Protein AF-0000000066242714 (afdb_homodimer)

pLDDT: mean 79.01, std 22.02, range [26.19, 98.19]

InterPro domains:
  IPR000792 Transcription regulator LuxR, C-terminal [PF00196] (180-230)
  IPR000792 Transcription regulator LuxR, C-terminal [PR00038] (176-190)
  IPR000792 Transcription regulator LuxR, C-terminal [PR00038] (190-206)
  IPR000792 Transcription regulator LuxR, C-terminal [PR00038] (206-218)
  IPR000792 Transcription regulator LuxR, C-terminal [PS00622] (190-217)
  IPR000792 Transcription regulator LuxR, C-terminal [PS50043] (169-234)
  IPR000792 Transcription regulator LuxR, C-terminal [SM00421] (173-230)
  IPR000792 Transcription regulator LuxR, C-terminal [cd06170] (180-230)
  IPR005143 Transcription factor LuxR-like, autoinducer-binding domain [PF03472] (95-159)
  IPR016032 Signal transduction response regulator, C-terminal effector [SSF46894] (161-236)
  IPR036388 Winged helix-like DNA-binding domain superfamily [G3DSA:1.10.10.10] (177-236)
  IPR036693 Transcription factor LuxR-like, autoinducer-binding domain superfamily [G3DSA:3.30.450.80] (4-65)
  IPR036693 Transcription factor LuxR-like, autoinducer-binding domain superfamily [G3DSA:3.30.450.80] (68-167)
  IPR036693 Transcription factor LuxR-like, autoinducer-binding domain superfamily [SSF75516] (99-164)

Secondary structure (DSSP, 8-state):
--HHHHHHHHHHHH--SHHHHHHHHHHHHHHTT-SEEEEEEE-S-SSSS--EEEEE-S-HHHHT--S--------------------S-S-EEEE---STTSHHHHTTT--EEEEEEEE-TT--EEEEEEEESSS---HHHHHHHHHHHHHHHHHHHHHHHHHTHHHHS-GGGGG--HHHHHHHHHHHTT--HHHHHHHHT--HHHHHHHHHHHHHHTT-SSHHHHHHHHHHTTSS--/--HHHHHHHHHHHH--SHHHHHHHHHHHHHHTT-SEEEEEEE-S-SSSS--EEEEE-S-HHHHT--S--------------------S-S-EEEE---STTSHHHHTTT--EEEEEEEE-TT--EEEEEEEESSS---HHHHHHHHHHHHHHHHHHHHHHHHHTHHHHS-GGGGG--HHHHHHHHHHHTT--HHHHHHHHT--HHHHHHHHHHHHHHTT-SSHHHHHHHHHHTTSS--

Structure (mmCIF, N/CA/C/O backbone):
data_AF-0000000066242714-model_v1
#
loop_
_entity.id
_entity.type
_entity.pdbx_description
1 polymer 'Transcriptional repressor ThaA'
#
loop_
_atom_site.group_PDB
_atom_site.id
_atom_site.type_symbol
_atom_site.label_atom_id
_atom_site.label_alt_id
_atom_site.label_comp_id
_atom_site.label_asym_id
_atom_site.label_entity_id
_atom_site.label_seq_id
_atom_site.pdbx_PDB_ins_code
_atom_site.Cartn_x
_atom_site.Cartn_y
_atom_site.Cartn_z
_atom_site.occupancy
_atom_site.B_iso_or_equiv
_atom_site.auth_seq_id
_atom_site.auth_comp_id
_atom_site.auth_asym_id
_atom_site.auth_atom_id
_atom_site.pdbx_PDB_model_num
ATOM 1 N N . MET A 1 1 ? -0.282 28.609 4.375 1 54.25 1 MET A N 1
ATOM 2 C CA . MET A 1 1 ? 0.886 27.844 4.793 1 54.25 1 MET A CA 1
ATOM 3 C C . MET A 1 1 ? 1.859 28.719 5.578 1 54.25 1 MET A C 1
ATOM 5 O O . MET A 1 1 ? 1.997 29.906 5.301 1 54.25 1 MET A O 1
ATOM 9 N N . SER A 1 2 ? 2.199 28.109 6.73 1 66.12 2 SER A N 1
ATOM 10 C CA . SER A 1 2 ? 3.258 28.828 7.43 1 66.12 2 SER A CA 1
ATOM 11 C C . SER A 1 2 ? 4.492 29 6.547 1 66.12 2 SER A C 1
ATOM 13 O O . SER A 1 2 ? 4.719 28.188 5.637 1 66.12 2 SER A O 1
ATOM 15 N N . ALA A 1 3 ? 5.078 30.109 6.582 1 66.19 3 ALA A N 1
ATOM 16 C CA . ALA A 1 3 ? 6.312 30.406 5.863 1 66.19 3 ALA A CA 1
ATOM 17 C C . ALA A 1 3 ? 7.297 29.234 5.949 1 66.19 3 ALA A C 1
ATOM 19 O O . ALA A 1 3 ? 7.984 28.938 4.977 1 66.19 3 ALA A O 1
ATOM 20 N N . GLY A 1 4 ? 7.297 28.547 6.973 1 72.5 4 GLY A N 1
ATOM 21 C CA . GLY A 1 4 ? 8.195 27.422 7.195 1 72.5 4 GLY A CA 1
ATOM 22 C C . GLY A 1 4 ? 7.863 26.219 6.336 1 72.5 4 GLY A C 1
ATOM 23 O O . GLY A 1 4 ? 8.75 25.609 5.738 1 72.5 4 GLY A O 1
ATOM 24 N N . ARG A 1 5 ? 6.625 26 6.098 1 77.06 5 ARG A N 1
ATOM 25 C CA . ARG A 1 5 ? 6.211 24.859 5.293 1 77.06 5 ARG A CA 1
ATOM 26 C C . ARG A 1 5 ? 6.508 25.094 3.816 1 77.06 5 ARG A C 1
ATOM 28 O O . ARG A 1 5 ? 6.918 24.172 3.105 1 77.06 5 ARG A O 1
ATOM 35 N N . GLU A 1 6 ? 6.32 26.281 3.43 1 78.69 6 GLU A N 1
ATOM 36 C CA . GLU A 1 6 ? 6.594 26.625 2.035 1 78.69 6 GLU A CA 1
ATOM 37 C C . GLU A 1 6 ? 8.07 26.422 1.7 1 78.69 6 GLU A C 1
ATOM 39 O O . GLU A 1 6 ? 8.406 25.922 0.625 1 78.69 6 GLU A O 1
ATOM 44 N N . GLN A 1 7 ? 8.82 26.891 2.58 1 83.31 7 GLN A N 1
ATOM 45 C CA . GLN A 1 7 ? 10.258 26.734 2.369 1 83.31 7 GLN A CA 1
ATOM 46 C C . GLN A 1 7 ? 10.648 25.266 2.311 1 83.31 7 GLN A C 1
ATOM 48 O O . GLN A 1 7 ? 11.484 24.875 1.49 1 83.31 7 GLN A O 1
ATOM 53 N N . PHE A 1 8 ? 10.039 24.469 3.113 1 84.31 8 PHE A N 1
ATOM 54 C CA . PHE A 1 8 ? 10.328 23.047 3.16 1 84.31 8 PHE A CA 1
ATOM 55 C C . PHE A 1 8 ? 9.922 22.375 1.854 1 84.31 8 PHE A C 1
ATOM 57 O O . PHE A 1 8 ? 10.695 21.578 1.295 1 84.31 8 PHE A O 1
ATOM 64 N N . VAL A 1 9 ? 8.797 22.734 1.361 1 84.94 9 VAL A N 1
ATOM 65 C CA . VAL A 1 9 ? 8.297 22.125 0.127 1 84.94 9 VAL A CA 1
ATOM 66 C C . VAL A 1 9 ? 9.203 22.516 -1.038 1 84.94 9 VAL A C 1
ATOM 68 O O . VAL A 1 9 ? 9.547 21.688 -1.873 1 84.94 9 VAL A O 1
ATOM 71 N N . ARG A 1 10 ? 9.578 23.719 -1.045 1 86.69 10 ARG A N 1
ATOM 72 C CA . ARG A 1 10 ? 10.461 24.188 -2.104 1 86.69 10 ARG A CA 1
ATOM 73 C C . ARG A 1 10 ? 11.797 23.469 -2.068 1 86.69 10 ARG A C 1
ATOM 75 O O . ARG A 1 10 ? 12.32 23.062 -3.113 1 86.69 10 ARG A O 1
ATOM 82 N N . ARG A 1 11 ? 12.32 23.297 -0.957 1 91.62 11 ARG A N 1
ATOM 83 C CA . ARG A 1 11 ? 13.602 22.609 -0.803 1 91.62 11 ARG A CA 1
ATOM 84 C C . ARG A 1 11 ? 13.477 21.141 -1.204 1 91.62 11 ARG A C 1
ATOM 86 O O . ARG A 1 11 ? 14.383 20.578 -1.833 1 91.62 11 ARG A O 1
ATOM 93 N N . MET A 1 12 ? 12.391 20.562 -0.823 1 90.81 12 MET A N 1
ATOM 94 C CA . MET A 1 12 ? 12.164 19.172 -1.197 1 90.81 12 MET A CA 1
ATOM 95 C C . MET A 1 12 ? 12.094 19.016 -2.713 1 90.81 12 MET A C 1
ATOM 97 O O . MET A 1 12 ? 12.727 18.125 -3.279 1 90.81 12 MET A O 1
ATOM 101 N N . ARG A 1 13 ? 11.383 19.891 -3.293 1 86.19 13 ARG A N 1
ATOM 102 C CA . ARG A 1 13 ? 11.211 19.828 -4.742 1 86.19 13 ARG A CA 1
ATOM 103 C C . ARG A 1 13 ? 12.523 20.125 -5.461 1 86.19 13 ARG A C 1
ATOM 105 O O . ARG A 1 13 ? 12.734 19.656 -6.582 1 86.19 13 ARG A O 1
ATOM 112 N N . ALA A 1 14 ? 13.383 20.875 -4.836 1 92.75 14 ALA A N 1
ATOM 113 C CA . ALA A 1 14 ? 14.664 21.25 -5.426 1 92.75 14 ALA A CA 1
ATOM 114 C C . ALA A 1 14 ? 15.719 20.172 -5.211 1 92.75 14 ALA A C 1
ATOM 116 O O . ALA A 1 14 ? 16.828 20.25 -5.75 1 92.75 14 ALA A O 1
ATOM 117 N N . SER A 1 15 ? 15.383 19.141 -4.457 1 94.69 15 SER A N 1
ATOM 118 C CA . SER A 1 15 ? 16.359 18.094 -4.164 1 94.69 15 SER A CA 1
ATOM 119 C C . SER A 1 15 ? 16.781 17.359 -5.434 1 94.69 15 SER A C 1
ATOM 121 O O . SER A 1 15 ? 15.945 17.062 -6.297 1 94.69 15 SER A O 1
ATOM 123 N N . ARG A 1 16 ? 18.125 17.062 -5.547 1 94.31 16 ARG A N 1
ATOM 124 C CA . ARG A 1 16 ? 18.656 16.406 -6.734 1 94.31 16 ARG A CA 1
ATOM 125 C C . ARG A 1 16 ? 19.094 14.977 -6.422 1 94.31 16 ARG A C 1
ATOM 127 O O . ARG A 1 16 ? 19.516 14.242 -7.316 1 94.31 16 ARG A O 1
ATOM 134 N N . SER A 1 17 ? 19.156 14.625 -5.223 1 96.25 17 SER A N 1
ATOM 135 C CA . SER A 1 17 ? 19.469 13.273 -4.797 1 96.25 17 SER A CA 1
ATOM 136 C C . SER A 1 17 ? 18.609 12.844 -3.615 1 96.25 17 SER A C 1
ATOM 138 O O . SER A 1 17 ? 18.016 13.68 -2.941 1 96.25 17 SER A O 1
ATOM 140 N N . ALA A 1 18 ? 18.547 11.531 -3.441 1 96.75 18 ALA A N 1
ATOM 141 C CA . ALA A 1 18 ? 17.828 11 -2.291 1 96.75 18 ALA A CA 1
ATOM 142 C C . ALA A 1 18 ? 18.422 11.508 -0.982 1 96.75 18 ALA A C 1
ATOM 144 O O . ALA A 1 18 ? 17.688 11.789 -0.029 1 96.75 18 ALA A O 1
ATOM 145 N N . GLY A 1 19 ? 19.703 11.633 -0.981 1 96.38 19 GLY A N 1
ATOM 146 C CA . GLY A 1 19 ? 20.359 12.172 0.193 1 96.38 19 GLY A CA 1
ATOM 147 C C . GLY A 1 19 ? 19.953 13.602 0.504 1 96.38 19 GLY A C 1
ATOM 148 O O . GLY A 1 19 ? 19.719 13.938 1.662 1 96.38 19 GLY A O 1
ATOM 149 N N . ASP A 1 20 ? 19.891 14.406 -0.53 1 96.88 20 ASP A N 1
ATOM 150 C CA . ASP A 1 20 ? 19.438 15.781 -0.372 1 96.88 20 ASP A CA 1
ATOM 151 C C . ASP A 1 20 ? 18.016 15.844 0.196 1 96.88 20 ASP A C 1
ATOM 153 O O . ASP A 1 20 ? 17.75 16.625 1.107 1 96.88 20 ASP A O 1
ATOM 157 N N . ALA A 1 21 ? 17.203 15.062 -0.375 1 97.12 21 ALA A N 1
ATOM 158 C CA . ALA A 1 21 ? 15.82 15.023 0.071 1 97.12 21 ALA A CA 1
ATOM 159 C C . ALA A 1 21 ? 15.719 14.57 1.524 1 97.12 21 ALA A C 1
ATOM 161 O O . ALA A 1 21 ? 14.961 15.148 2.311 1 97.12 21 ALA A O 1
ATOM 162 N N . PHE A 1 22 ? 16.547 13.586 1.873 1 97.06 22 PHE A N 1
ATOM 163 C CA . PHE A 1 22 ? 16.531 13.086 3.242 1 97.06 22 PHE A CA 1
ATOM 164 C C . PHE A 1 22 ? 16.984 14.164 4.219 1 97.06 22 PHE A C 1
ATOM 166 O O . PHE A 1 22 ? 16.422 14.289 5.312 1 97.06 22 PHE A O 1
ATOM 173 N N . ASP A 1 23 ? 17.859 14.898 3.822 1 96.94 23 ASP A N 1
ATOM 174 C CA . ASP A 1 23 ? 18.344 15.961 4.688 1 96.94 23 ASP A CA 1
ATOM 175 C C . ASP A 1 23 ? 17.234 16.969 5.012 1 96.94 23 ASP A C 1
ATOM 177 O O . ASP A 1 23 ? 17.172 17.484 6.125 1 96.94 23 ASP A O 1
ATOM 181 N N . VAL A 1 24 ? 16.453 17.219 4.059 1 96.12 24 VAL A N 1
ATOM 182 C CA . VAL A 1 24 ? 15.336 18.125 4.27 1 96.12 24 VAL A CA 1
ATOM 183 C C . VAL A 1 24 ? 14.367 17.531 5.281 1 96.12 24 VAL A C 1
ATOM 185 O O . VAL A 1 24 ? 13.914 18.219 6.199 1 96.12 24 VAL A O 1
ATOM 188 N N . VAL A 1 25 ? 14.055 16.25 5.199 1 96.38 25 VAL A N 1
ATOM 189 C CA . VAL A 1 25 ? 13.141 15.555 6.098 1 96.38 25 VAL A CA 1
ATOM 190 C C . VAL A 1 25 ? 13.734 15.508 7.504 1 96.38 25 VAL A C 1
ATOM 192 O O . VAL A 1 25 ? 13.031 15.758 8.492 1 96.38 25 VAL A O 1
ATOM 195 N N . LEU A 1 26 ? 14.984 15.203 7.527 1 96.31 26 LEU A N 1
ATOM 196 C CA . LEU A 1 26 ? 15.688 15.156 8.805 1 96.31 26 LEU A CA 1
ATOM 197 C C . LEU A 1 26 ? 15.602 16.5 9.516 1 96.31 26 LEU A C 1
ATOM 199 O O . LEU A 1 26 ? 15.336 16.547 10.719 1 96.31 26 LEU A O 1
ATOM 203 N N . GLN A 1 27 ? 15.844 17.531 8.797 1 95.94 27 GLN A N 1
ATOM 204 C CA . GLN A 1 27 ? 15.773 18.859 9.383 1 95.94 27 GLN A CA 1
ATOM 205 C C . GLN A 1 27 ? 14.391 19.141 9.953 1 95.94 27 GLN A C 1
ATOM 207 O O . GLN A 1 27 ? 14.258 19.656 11.07 1 95.94 27 GLN A O 1
ATOM 212 N N . ARG A 1 28 ? 13.359 18.812 9.227 1 94.12 28 ARG A N 1
ATOM 213 C CA . ARG A 1 28 ? 12 19.047 9.703 1 94.12 28 ARG A CA 1
ATOM 214 C C . ARG A 1 28 ? 11.703 18.172 10.922 1 94.12 28 ARG A C 1
ATOM 216 O O . ARG A 1 28 ? 11.047 18.625 11.867 1 94.12 28 ARG A O 1
ATOM 223 N N . GLY A 1 29 ? 12.125 16.938 10.875 1 94.44 29 GLY A N 1
ATOM 224 C CA . GLY A 1 29 ? 11.969 16.062 12.031 1 94.44 29 GLY A CA 1
ATOM 225 C C . GLY A 1 29 ? 12.578 16.641 13.297 1 94.44 29 GLY A C 1
ATOM 226 O O . GLY A 1 29 ? 11.984 16.562 14.375 1 94.44 29 GLY A O 1
ATOM 227 N N . THR A 1 30 ? 13.734 17.203 13.125 1 94.81 30 THR A N 1
ATOM 228 C CA . THR A 1 30 ? 14.406 17.844 14.258 1 94.81 30 THR A CA 1
ATOM 229 C C . THR A 1 30 ? 13.57 19 14.797 1 94.81 30 THR A C 1
ATOM 231 O O . THR A 1 30 ? 13.453 19.172 16.016 1 94.81 30 THR A O 1
ATOM 234 N N . GLU A 1 31 ? 12.969 19.766 13.938 1 93.56 31 GLU A N 1
ATOM 235 C CA . GLU A 1 31 ? 12.125 20.891 14.336 1 93.56 31 GLU A CA 1
ATOM 236 C C . GLU A 1 31 ? 10.883 20.406 15.078 1 93.56 31 GLU A C 1
ATOM 238 O O . GLU A 1 31 ? 10.32 21.141 15.891 1 93.56 31 GLU A O 1
ATOM 243 N N . LEU A 1 32 ? 10.492 19.188 14.805 1 92.25 32 LEU A N 1
ATOM 244 C CA . LEU A 1 32 ? 9.305 18.641 15.438 1 92.25 32 LEU A CA 1
ATOM 245 C C . LEU A 1 32 ? 9.656 17.984 16.766 1 92.25 32 LEU A C 1
ATOM 247 O O . LEU A 1 32 ? 8.781 17.484 17.484 1 92.25 32 LEU A O 1
ATOM 251 N N . GLY A 1 33 ? 10.961 17.906 17.109 1 92.75 33 GLY A N 1
ATOM 252 C CA . GLY A 1 33 ? 11.383 17.438 18.438 1 92.75 33 GLY A CA 1
ATOM 253 C C . GLY A 1 33 ? 11.984 16.047 18.422 1 92.75 33 GLY A C 1
ATOM 254 O O . GLY A 1 33 ? 12.188 15.445 19.469 1 92.75 33 GLY A O 1
ATOM 255 N N . PHE A 1 34 ? 12.273 15.57 17.25 1 93 34 PHE A N 1
ATOM 256 C CA . PHE A 1 34 ? 12.859 14.234 17.172 1 93 34 PHE A CA 1
ATOM 257 C C . PHE A 1 34 ? 14.367 14.312 16.969 1 93 34 PHE A C 1
ATOM 259 O O . PHE A 1 34 ? 14.859 15.211 16.281 1 93 34 PHE A O 1
ATOM 266 N N . GLN A 1 35 ? 15.078 13.367 17.547 1 92.25 35 GLN A N 1
ATOM 267 C CA . GLN A 1 35 ? 16.531 13.305 17.484 1 92.25 35 GLN A CA 1
ATOM 268 C C . GLN A 1 35 ? 16.984 12.414 16.328 1 92.25 35 GLN A C 1
ATOM 270 O O . GLN A 1 35 ? 18.062 12.633 15.75 1 92.25 35 GLN A O 1
ATOM 275 N N . PHE A 1 36 ? 16.203 11.445 16.031 1 91.12 36 PHE A N 1
ATOM 276 C CA . PHE A 1 36 ? 16.594 10.445 15.047 1 91.12 36 PHE A CA 1
ATOM 277 C C . PHE A 1 36 ? 15.555 10.344 13.938 1 91.12 36 PHE A C 1
ATOM 279 O O . PHE A 1 36 ? 14.352 10.477 14.188 1 91.12 36 PHE A O 1
ATOM 286 N N . CYS A 1 37 ? 16.094 10.125 12.758 1 93.06 37 CYS A N 1
ATOM 287 C CA . CYS A 1 37 ? 15.266 9.969 11.57 1 93.06 37 CYS A CA 1
ATOM 288 C C . CYS A 1 37 ? 15.852 8.906 10.641 1 93.06 37 CYS A C 1
ATOM 290 O O . CYS A 1 37 ? 17.062 8.82 10.477 1 93.06 37 CYS A O 1
ATOM 292 N N . ALA A 1 38 ? 14.945 8.062 10.109 1 91.94 38 ALA A N 1
ATOM 293 C CA . ALA A 1 38 ? 15.352 7.102 9.094 1 91.94 38 ALA A CA 1
ATOM 294 C C . ALA A 1 38 ? 14.297 6.992 7.988 1 91.94 38 ALA A C 1
ATOM 296 O O . ALA A 1 38 ? 13.102 7.121 8.25 1 91.94 38 ALA A O 1
ATOM 297 N N . TYR A 1 39 ? 14.789 6.879 6.805 1 92.81 39 TYR A N 1
ATOM 298 C CA . TYR A 1 39 ? 13.945 6.551 5.664 1 92.81 39 TYR A CA 1
ATOM 299 C C . TYR A 1 39 ? 14.453 5.305 4.945 1 92.81 39 TYR A C 1
ATOM 301 O O . TYR A 1 39 ? 15.602 5.266 4.5 1 92.81 39 TYR A O 1
ATOM 309 N N . ARG A 1 40 ? 13.547 4.328 4.828 1 91.94 40 ARG A N 1
ATOM 310 C CA . ARG A 1 40 ? 13.852 3.074 4.145 1 91.94 40 ARG A CA 1
ATOM 311 C C . ARG A 1 40 ? 12.992 2.902 2.898 1 91.94 40 ARG A C 1
ATOM 313 O O . ARG A 1 40 ? 11.766 2.984 2.969 1 91.94 40 ARG A O 1
ATOM 320 N N . LEU A 1 41 ? 13.641 2.746 1.794 1 92.19 41 LEU A N 1
ATOM 321 C CA . LEU A 1 41 ? 12.953 2.494 0.531 1 92.19 41 LEU A CA 1
ATOM 322 C C . LEU A 1 41 ? 13.18 1.061 0.065 1 92.19 41 LEU A C 1
ATOM 324 O O . LEU A 1 41 ? 14.328 0.625 -0.079 1 92.19 41 LEU A O 1
ATOM 328 N N . THR A 1 42 ? 12.094 0.318 -0.155 1 89.81 42 THR A N 1
ATOM 329 C CA . THR A 1 42 ? 12.172 -1.09 -0.526 1 89.81 42 THR A CA 1
ATOM 330 C C . THR A 1 42 ? 11.523 -1.328 -1.887 1 89.81 42 THR A C 1
ATOM 332 O O . THR A 1 42 ? 10.398 -0.888 -2.129 1 89.81 42 THR A O 1
ATOM 335 N N . ALA A 1 43 ? 12.305 -2.01 -2.758 1 89.69 43 ALA A N 1
ATOM 336 C CA . ALA A 1 43 ? 11.758 -2.418 -4.047 1 89.69 43 ALA A CA 1
ATOM 337 C C . ALA A 1 43 ? 10.711 -3.516 -3.877 1 89.69 43 ALA A C 1
ATOM 339 O O . ALA A 1 43 ? 10.773 -4.297 -2.924 1 89.69 43 ALA A O 1
ATOM 340 N N . PRO A 1 44 ? 9.742 -3.547 -4.781 1 85.25 44 PRO A N 1
ATOM 341 C CA . PRO A 1 44 ? 8.656 -4.512 -4.621 1 85.25 44 PRO A CA 1
ATOM 342 C C . PRO A 1 44 ? 9.086 -5.949 -4.914 1 85.25 44 PRO A C 1
ATOM 344 O O . PRO A 1 44 ? 8.484 -6.895 -4.402 1 85.25 44 PRO A O 1
ATOM 347 N N . ILE A 1 45 ? 10.047 -6.156 -5.758 1 83.62 45 ILE A N 1
ATOM 348 C CA . ILE A 1 45 ? 10.531 -7.48 -6.141 1 83.62 45 ILE A CA 1
ATOM 349 C C . ILE A 1 45 ? 12.062 -7.484 -6.148 1 83.62 45 ILE A C 1
ATOM 351 O O . ILE A 1 45 ? 12.688 -6.438 -6.32 1 83.62 45 ILE A O 1
ATOM 355 N N . PRO A 1 46 ? 12.641 -8.664 -5.91 1 79.75 46 PRO A N 1
ATOM 356 C CA . PRO A 1 46 ? 12.078 -9.992 -5.652 1 79.75 46 PRO A CA 1
ATOM 357 C C . PRO A 1 46 ? 11.336 -10.062 -4.316 1 79.75 46 PRO A C 1
ATOM 359 O O . PRO A 1 46 ? 11.453 -9.156 -3.49 1 79.75 46 PRO A O 1
ATOM 362 N N . ILE A 1 47 ? 10.5 -11.117 -4.156 1 78.56 47 ILE A N 1
ATOM 363 C CA . ILE A 1 47 ? 9.617 -11.281 -3.002 1 78.56 47 ILE A CA 1
ATOM 364 C C . ILE A 1 47 ? 10.461 -11.523 -1.749 1 78.56 47 ILE A C 1
ATOM 366 O O . ILE A 1 47 ? 10.195 -10.945 -0.694 1 78.56 47 ILE A O 1
ATOM 370 N N . THR A 1 48 ? 11.414 -12.461 -2.059 1 76.31 48 THR A N 1
ATOM 371 C CA . THR A 1 48 ? 12.359 -12.711 -0.975 1 76.31 48 THR A CA 1
ATOM 372 C C . THR A 1 48 ? 13.617 -11.859 -1.15 1 76.31 48 THR A C 1
ATOM 374 O O . THR A 1 48 ? 14 -11.539 -2.275 1 76.31 48 THR A O 1
ATOM 377 N N . ARG A 1 49 ? 14.195 -11.172 -0.155 1 77.94 49 ARG A N 1
ATOM 378 C CA . ARG A 1 49 ? 15.422 -10.391 -0.153 1 77.94 49 ARG A CA 1
ATOM 379 C C . ARG A 1 49 ? 15.266 -9.117 -0.987 1 77.94 49 ARG A C 1
ATOM 381 O O . ARG A 1 49 ? 16.094 -8.836 -1.859 1 77.94 49 ARG A O 1
ATOM 388 N N . ARG A 1 50 ? 14.312 -8.422 -0.845 1 81.69 50 ARG A N 1
ATOM 389 C CA . ARG A 1 50 ? 14.047 -7.176 -1.551 1 81.69 50 ARG A CA 1
ATOM 390 C C . ARG A 1 50 ? 15.203 -6.199 -1.396 1 81.69 50 ARG A C 1
ATOM 392 O O . ARG A 1 50 ? 15.805 -6.105 -0.323 1 81.69 50 ARG A O 1
ATOM 399 N N . ARG A 1 51 ? 15.531 -5.586 -2.494 1 87 51 ARG A N 1
ATOM 400 C CA . ARG A 1 51 ? 16.531 -4.52 -2.42 1 87 51 ARG A CA 1
ATOM 401 C C . ARG A 1 51 ? 16.016 -3.357 -1.573 1 87 51 ARG A C 1
ATOM 403 O O . ARG A 1 51 ? 14.898 -2.885 -1.765 1 87 51 ARG A O 1
ATOM 410 N N . THR A 1 52 ? 16.875 -2.969 -0.646 1 89.81 52 THR A N 1
ATOM 411 C CA . THR A 1 52 ? 16.5 -1.89 0.26 1 89.81 52 THR A CA 1
ATOM 412 C C . THR A 1 52 ? 17.578 -0.81 0.297 1 89.81 52 THR A C 1
ATOM 414 O O . THR A 1 52 ? 18.766 -1.115 0.24 1 89.81 52 THR A O 1
ATOM 417 N N . PHE A 1 53 ? 17.141 0.417 0.296 1 91.62 53 PHE A N 1
ATOM 418 C CA . PHE A 1 53 ? 17.969 1.597 0.484 1 91.62 53 PHE A CA 1
ATOM 419 C C . PHE A 1 53 ? 17.609 2.318 1.776 1 91.62 53 PHE A C 1
ATOM 421 O O . PHE A 1 53 ? 16.422 2.475 2.094 1 91.62 53 PHE A O 1
ATOM 428 N N . VAL A 1 54 ? 18.688 2.742 2.482 1 92 54 VAL A N 1
ATOM 429 C CA . VAL A 1 54 ? 18.406 3.348 3.781 1 92 54 VAL A CA 1
ATOM 430 C C . VAL A 1 54 ? 19.203 4.645 3.93 1 92 54 VAL A C 1
ATOM 432 O O . VAL A 1 54 ? 20.391 4.688 3.615 1 92 54 VAL A O 1
ATOM 435 N N . TRP A 1 55 ? 18.547 5.688 4.293 1 93.56 55 TRP A N 1
ATOM 436 C CA . TRP A 1 55 ? 19.141 6.941 4.762 1 93.56 55 TRP A CA 1
ATOM 437 C C . TRP A 1 55 ? 18.766 7.199 6.223 1 93.56 55 TRP A C 1
ATOM 439 O O . TRP A 1 55 ? 17.594 7.109 6.602 1 93.56 55 TRP A O 1
ATOM 449 N N . SER A 1 56 ? 19.781 7.465 7.09 1 91.56 56 SER A N 1
ATOM 450 C CA . SER A 1 56 ? 19.5 7.566 8.516 1 91.56 56 SER A CA 1
ATOM 451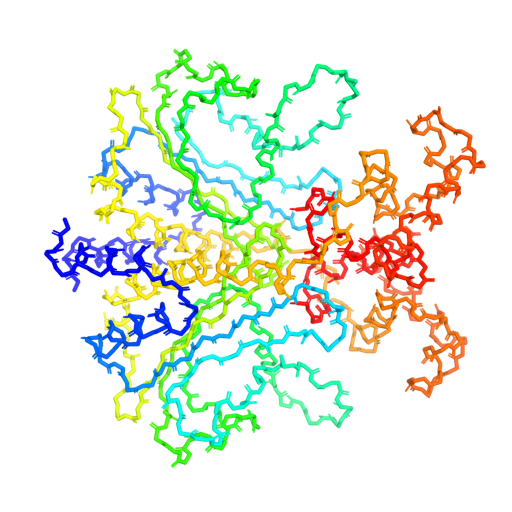 C C . SER A 1 56 ? 20.578 8.344 9.242 1 91.56 56 SER A C 1
ATOM 453 O O . SER A 1 56 ? 21.734 8.391 8.789 1 91.56 56 SER A O 1
ATOM 455 N N . ASN A 1 57 ? 20.172 9.055 10.312 1 90.25 57 ASN A N 1
ATOM 456 C CA . ASN A 1 57 ? 21.156 9.633 11.219 1 90.25 57 ASN A CA 1
ATOM 457 C C . ASN A 1 57 ? 21.25 8.844 12.523 1 90.25 57 ASN A C 1
ATOM 459 O O . ASN A 1 57 ? 21.797 9.336 13.516 1 90.25 57 ASN A O 1
ATOM 463 N N . TYR A 1 58 ? 20.594 7.625 12.461 1 82.81 58 TYR A N 1
ATOM 464 C CA . TYR A 1 58 ? 20.734 6.758 13.625 1 82.81 58 TYR A CA 1
ATOM 465 C C . TYR A 1 58 ? 22.188 6.375 13.844 1 82.81 58 TYR A C 1
ATOM 467 O O . TYR A 1 58 ? 22.938 6.207 12.883 1 82.81 58 TYR A O 1
ATOM 475 N N . PRO A 1 59 ? 22.562 6.375 15.086 1 72.31 59 PRO A N 1
ATOM 476 C CA . PRO A 1 59 ? 23.938 5.918 15.32 1 72.31 59 PRO A CA 1
ATOM 477 C C . PRO A 1 59 ? 24.188 4.504 14.797 1 72.31 59 PRO A C 1
ATOM 479 O O . PRO A 1 59 ? 23.25 3.729 14.633 1 72.31 59 PRO A O 1
ATOM 482 N N . ASN A 1 60 ? 25.266 4.113 14.039 1 59.78 60 ASN A N 1
ATOM 483 C CA . ASN A 1 60 ? 25.75 2.984 13.258 1 59.78 60 ASN A CA 1
ATOM 484 C C . ASN A 1 60 ? 24.984 1.704 13.578 1 59.78 60 ASN A C 1
ATOM 486 O O . ASN A 1 60 ? 24.656 0.928 12.672 1 59.78 60 ASN A O 1
ATOM 490 N N . ALA A 1 61 ? 24.875 1.341 14.703 1 48.56 61 ALA A N 1
ATOM 491 C CA . ALA A 1 61 ? 24.344 0.005 14.969 1 48.56 61 ALA A CA 1
ATOM 492 C C . ALA A 1 61 ? 22.875 -0.097 14.531 1 48.56 61 ALA A C 1
ATOM 494 O O . ALA A 1 61 ? 22.391 -1.183 14.195 1 48.56 61 ALA A O 1
ATOM 495 N N . CYS A 1 62 ? 22.266 1.012 14.508 1 46.31 62 CYS A N 1
ATOM 496 C CA . CYS A 1 62 ? 20.812 1.007 14.414 1 46.31 62 CYS A CA 1
ATOM 497 C C . CYS A 1 62 ? 20.359 1.122 12.961 1 46.31 62 CYS A C 1
ATOM 499 O O . CYS A 1 62 ? 19.219 0.802 12.633 1 46.31 62 CYS A O 1
ATOM 501 N N . ALA A 1 63 ? 21.188 1.774 12.195 1 45.22 63 ALA A N 1
ATOM 502 C CA . ALA A 1 63 ? 20.781 2.156 10.844 1 45.22 63 ALA A CA 1
ATOM 503 C C . ALA A 1 63 ? 20.422 0.927 10.016 1 45.22 63 ALA A C 1
ATOM 505 O O . ALA A 1 63 ? 19.656 1.02 9.055 1 45.22 63 ALA A O 1
ATOM 506 N N . ALA A 1 64 ? 21.422 -0.063 10.227 1 40.06 64 ALA A N 1
ATOM 507 C CA . ALA A 1 64 ? 21.359 -1.254 9.391 1 40.06 64 ALA A CA 1
ATOM 508 C C . ALA A 1 64 ? 20.109 -2.086 9.711 1 40.06 64 ALA A C 1
ATOM 510 O O . ALA A 1 64 ? 19.984 -3.223 9.258 1 40.06 64 ALA A O 1
ATOM 511 N N . SER A 1 65 ? 19.516 -1.683 10.812 1 38.91 65 SER A N 1
ATOM 512 C CA . SER A 1 65 ? 18.547 -2.693 11.203 1 38.91 65 SER A CA 1
ATOM 513 C C . SER A 1 65 ? 17.5 -2.91 10.117 1 38.91 65 SER A C 1
ATOM 515 O O . SER A 1 65 ? 16.859 -1.959 9.664 1 38.91 65 SER A O 1
ATOM 517 N N . PRO A 1 66 ? 17.766 -3.838 9.32 1 36.34 66 PRO A N 1
ATOM 518 C CA . PRO A 1 66 ? 16.719 -4.191 8.367 1 36.34 66 PRO A CA 1
ATOM 519 C C . PRO A 1 66 ? 15.305 -4 8.938 1 36.34 66 PRO A C 1
ATOM 521 O O . PRO A 1 66 ? 15.078 -4.27 10.117 1 36.34 66 PRO A O 1
ATOM 524 N N . VAL A 1 67 ? 14.719 -3.008 8.938 1 35.88 67 VAL A N 1
ATOM 525 C CA . VAL A 1 67 ? 13.297 -3.232 9.172 1 35.88 67 VAL A CA 1
ATOM 526 C C . VAL A 1 67 ? 12.977 -4.719 9.016 1 35.88 67 VAL A C 1
ATOM 528 O O . VAL A 1 67 ? 13.562 -5.402 8.172 1 35.88 67 VAL A O 1
ATOM 531 N N . LEU A 1 68 ? 12.148 -5.355 9.922 1 34.38 68 LEU A N 1
ATOM 532 C CA . LEU A 1 68 ? 11.797 -6.77 9.961 1 34.38 68 LEU A CA 1
ATOM 533 C C . LEU A 1 68 ? 11.773 -7.363 8.555 1 34.38 68 LEU A C 1
ATOM 535 O O . LEU A 1 68 ? 10.945 -6.984 7.727 1 34.38 68 LEU A O 1
ATOM 539 N N . ASP A 1 69 ? 12.766 -7.379 7.848 1 32.22 69 ASP A N 1
ATOM 540 C CA . ASP A 1 69 ? 12.711 -8.609 7.059 1 32.22 69 ASP A CA 1
ATOM 541 C C . ASP A 1 69 ? 12.227 -9.781 7.91 1 32.22 69 ASP A C 1
ATOM 543 O O . ASP A 1 69 ? 12.797 -10.062 8.969 1 32.22 69 ASP A O 1
ATOM 547 N N . ALA A 1 70 ? 10.93 -10.055 8.109 1 31.05 70 ALA A N 1
ATOM 548 C CA . ALA A 1 70 ? 10.492 -11.312 8.727 1 31.05 70 ALA A CA 1
ATOM 549 C C . ALA A 1 70 ? 11.547 -12.398 8.562 1 31.05 70 ALA A C 1
ATOM 551 O O . ALA A 1 70 ? 11.695 -12.977 7.484 1 31.05 70 ALA A O 1
ATOM 552 N N . ASP A 1 71 ? 12.695 -12.273 8.977 1 28.75 71 ASP A N 1
ATOM 553 C CA . ASP A 1 71 ? 13.539 -13.461 9.055 1 28.75 71 ASP A CA 1
ATOM 554 C C . ASP A 1 71 ? 12.766 -14.648 9.625 1 28.75 71 ASP A C 1
ATOM 556 O O . ASP A 1 71 ? 12.172 -14.547 10.695 1 28.75 71 ASP A O 1
ATOM 560 N N . ARG A 1 72 ? 12.32 -15.625 8.758 1 28.05 72 ARG A N 1
ATOM 561 C CA . ARG A 1 72 ? 11.719 -16.953 8.836 1 28.05 72 ARG A CA 1
ATOM 562 C C . ARG A 1 72 ? 12.43 -17.812 9.875 1 28.05 72 ARG A C 1
ATOM 564 O O . ARG A 1 72 ? 12.273 -19.031 9.883 1 28.05 72 ARG A O 1
ATOM 571 N N . SER A 1 73 ? 13.445 -17.406 10.648 1 26.8 73 SER A N 1
ATOM 572 C CA . SER A 1 73 ? 13.914 -18.562 11.414 1 26.8 73 SER A CA 1
ATOM 573 C C . SER A 1 73 ? 12.859 -19.031 12.406 1 26.8 73 SER A C 1
ATOM 575 O O . SER A 1 73 ? 12.031 -18.25 12.867 1 26.8 73 SER A O 1
ATOM 577 N N . GLY A 1 74 ? 12.523 -20.422 12.516 1 26.19 74 GLY A N 1
ATOM 578 C CA . GLY A 1 74 ? 11.719 -21.391 13.25 1 26.19 74 GLY A CA 1
ATOM 579 C C . GLY A 1 74 ? 11.75 -21.172 14.75 1 26.19 74 GLY A C 1
ATOM 580 O O . GLY A 1 74 ? 11.328 -22.047 15.508 1 26.19 74 GLY A O 1
ATOM 581 N N . ARG A 1 75 ? 12.672 -20.672 15.5 1 26.42 75 ARG A N 1
ATOM 582 C CA . ARG A 1 75 ? 12.484 -21.016 16.906 1 26.42 75 ARG A CA 1
ATOM 583 C C . ARG A 1 75 ? 11.141 -20.531 17.422 1 26.42 75 ARG A C 1
ATOM 585 O O . ARG A 1 75 ? 10.609 -19.531 16.938 1 26.42 75 ARG A O 1
ATOM 592 N N . GLY A 1 76 ? 10.297 -21.328 18.328 1 26.27 76 GLY A N 1
ATOM 593 C CA . GLY A 1 76 ? 9.062 -21.438 19.094 1 26.27 76 GLY A CA 1
ATOM 594 C C . GLY A 1 76 ? 8.703 -20.172 19.844 1 26.27 76 GLY A C 1
ATOM 595 O O . GLY A 1 76 ? 7.742 -20.141 20.609 1 26.27 76 GLY A O 1
ATOM 596 N N . ALA A 1 77 ? 9.586 -19.406 20.484 1 27.02 77 ALA A N 1
ATOM 597 C CA . ALA A 1 77 ? 8.953 -18.656 21.562 1 27.02 77 ALA A CA 1
ATOM 598 C C . ALA A 1 77 ? 7.801 -17.812 21.031 1 27.02 77 ALA A C 1
ATOM 600 O O . ALA A 1 77 ? 7.832 -17.359 19.891 1 27.02 77 ALA A O 1
ATOM 601 N N . ASP A 1 78 ? 6.516 -17.953 21.594 1 27.23 78 ASP A N 1
ATOM 602 C CA . ASP A 1 78 ? 5.188 -17.344 21.547 1 27.23 78 ASP A CA 1
ATOM 603 C C . ASP A 1 78 ? 5.285 -15.82 21.375 1 27.23 78 ASP A C 1
ATOM 605 O O . ASP A 1 78 ? 4.332 -15.102 21.672 1 27.23 78 ASP A O 1
ATOM 609 N N . THR A 1 79 ? 6.535 -15.359 21.641 1 27.41 79 THR A N 1
ATOM 610 C CA . THR A 1 79 ? 6.453 -13.906 21.812 1 27.41 79 THR A CA 1
ATOM 611 C C . THR A 1 79 ? 5.77 -13.266 20.609 1 27.41 79 THR A C 1
ATOM 613 O O . THR A 1 79 ? 5.938 -13.719 19.469 1 27.41 79 THR A O 1
ATOM 616 N N . ASP A 1 80 ? 4.598 -12.672 20.844 1 26.59 80 ASP A N 1
ATOM 617 C CA . ASP A 1 80 ? 3.834 -11.719 20.031 1 26.59 80 ASP A CA 1
ATOM 618 C C . ASP A 1 80 ? 4.754 -10.883 19.156 1 26.59 80 ASP A C 1
ATOM 620 O O . ASP A 1 80 ? 5.25 -9.836 19.578 1 26.59 80 ASP A O 1
ATOM 624 N N . ALA A 1 81 ? 5.844 -11.508 18.812 1 27 81 ALA A N 1
ATOM 625 C CA . ALA A 1 81 ? 6.664 -10.797 17.844 1 27 81 ALA A CA 1
ATOM 626 C C . ALA A 1 81 ? 5.797 -10.148 16.766 1 27 81 ALA A C 1
ATOM 628 O O . ALA A 1 81 ? 5.203 -10.844 15.938 1 27 81 ALA A O 1
ATOM 629 N N . GLN A 1 82 ? 5.113 -9.094 17.094 1 27.72 82 GLN A N 1
ATOM 630 C CA . GLN A 1 82 ? 4.617 -8.102 16.156 1 27.72 82 GLN A CA 1
ATOM 631 C C . GLN A 1 82 ? 5.566 -7.945 14.969 1 27.72 82 GLN A C 1
ATOM 633 O O . GLN A 1 82 ? 6.664 -7.402 15.109 1 27.72 82 GLN A O 1
ATOM 638 N N . ALA A 1 83 ? 6.02 -9.023 14.375 1 29.55 83 ALA A N 1
ATOM 639 C CA . ALA A 1 83 ? 6.605 -8.844 13.047 1 29.55 83 ALA A CA 1
ATOM 640 C C . ALA A 1 83 ? 6.152 -7.531 12.422 1 29.55 83 ALA A C 1
ATOM 642 O O . ALA A 1 83 ? 4.965 -7.348 12.141 1 29.55 83 ALA A O 1
ATOM 643 N N . CYS A 1 84 ? 6.785 -6.512 12.914 1 28.97 84 CYS A N 1
ATOM 644 C CA . CYS A 1 84 ? 6.555 -5.203 12.305 1 28.97 84 CYS A CA 1
ATOM 645 C C . CYS A 1 84 ? 6.621 -5.285 10.789 1 28.97 84 CYS A C 1
ATOM 647 O O . CYS A 1 84 ? 7.695 -5.148 10.203 1 28.97 84 CYS A O 1
ATOM 649 N N . GLY A 1 85 ? 6.367 -6.414 10.164 1 31.44 85 GLY A N 1
ATOM 650 C CA . GLY A 1 85 ? 6.168 -6.109 8.758 1 31.44 85 GLY A CA 1
ATOM 651 C C . GLY A 1 85 ? 5.676 -4.695 8.516 1 31.44 85 GLY A C 1
ATOM 652 O O . GLY A 1 85 ? 4.645 -4.289 9.055 1 31.44 85 GLY A O 1
ATOM 653 N N . VAL A 1 86 ? 6.691 -3.861 8.438 1 32.81 86 VAL A N 1
ATOM 654 C CA . VAL A 1 86 ? 6.348 -2.482 8.109 1 32.81 86 VAL A CA 1
ATOM 655 C C . VAL A 1 86 ? 5.238 -2.461 7.055 1 32.81 86 VAL A C 1
ATOM 657 O O . VAL A 1 86 ? 5.484 -2.734 5.879 1 32.81 86 VAL A O 1
ATOM 660 N N . THR A 1 87 ? 4.355 -3.289 7.203 1 32.97 87 THR A N 1
ATOM 661 C CA . THR A 1 87 ? 3.229 -2.977 6.332 1 32.97 87 THR A CA 1
ATOM 662 C C . THR A 1 87 ? 2.971 -1.472 6.297 1 32.97 87 THR A C 1
ATOM 664 O O . THR A 1 87 ? 3.309 -0.758 7.246 1 32.97 87 THR A O 1
ATOM 667 N N . ALA A 1 88 ? 2.957 -1.006 5.098 1 37.81 88 ALA A N 1
ATOM 668 C CA . ALA A 1 88 ? 2.645 0.369 4.719 1 37.81 88 ALA A CA 1
ATOM 669 C C . ALA A 1 88 ? 1.697 1.016 5.727 1 37.81 88 ALA A C 1
ATOM 671 O O . ALA A 1 88 ? 1.328 2.184 5.578 1 37.81 88 ALA A O 1
ATOM 672 N N . ASP A 1 89 ? 1.019 0.186 6.559 1 41.66 89 ASP A N 1
ATOM 673 C CA . ASP A 1 89 ? -0.162 0.845 7.105 1 41.66 89 ASP A CA 1
ATOM 674 C C . ASP A 1 89 ? 0.225 2.072 7.926 1 41.66 89 ASP A C 1
ATOM 676 O O . ASP A 1 89 ? 1.373 2.52 7.883 1 41.66 89 ASP A O 1
ATOM 680 N N . ALA A 1 90 ? -0.231 1.899 9.242 1 49.41 90 ALA A N 1
ATOM 681 C CA . ALA A 1 90 ? -0.657 2.777 10.328 1 49.41 90 ALA A CA 1
ATOM 682 C C . ALA A 1 90 ? 0.545 3.344 11.078 1 49.41 90 ALA A C 1
ATOM 684 O O . ALA A 1 90 ? 1.629 2.756 11.062 1 49.41 90 ALA A O 1
ATOM 685 N N . THR A 1 91 ? 0.383 4.504 11.156 1 55.59 91 THR A N 1
ATOM 686 C CA . THR A 1 91 ? 1.226 5.156 12.156 1 55.59 91 THR A CA 1
ATOM 687 C C . THR A 1 91 ? 1.467 4.23 13.344 1 55.59 91 THR A C 1
ATOM 689 O O . THR A 1 91 ? 0.552 3.539 13.797 1 55.59 91 THR A O 1
ATOM 692 N N . GLN A 1 92 ? 2.768 3.791 13.5 1 61.72 92 GLN A N 1
ATOM 693 C CA . GLN A 1 92 ? 3.115 3.016 14.688 1 61.72 92 GLN A CA 1
ATOM 694 C C . GLN A 1 92 ? 3.938 3.848 15.672 1 61.72 92 GLN A C 1
ATOM 696 O O . GLN A 1 92 ? 4.934 4.461 15.289 1 61.72 92 GLN A O 1
ATOM 701 N N . VAL A 1 93 ? 3.225 4.094 16.797 1 58.12 93 VAL A N 1
ATOM 702 C CA . VAL A 1 93 ? 4.035 4.613 17.891 1 58.12 93 VAL A CA 1
ATOM 703 C C . VAL A 1 93 ? 4.715 3.463 18.625 1 58.12 93 VAL A C 1
ATOM 705 O O . VAL A 1 93 ? 4.098 2.42 18.859 1 58.12 93 VAL A O 1
ATOM 708 N N . PHE A 1 94 ? 5.938 3.463 18.703 1 55.69 94 PHE A N 1
ATOM 709 C CA . PHE A 1 94 ? 6.629 2.359 19.359 1 55.69 94 PHE A CA 1
ATOM 710 C C . PHE A 1 94 ? 7.477 2.867 20.516 1 55.69 94 PHE A C 1
ATOM 712 O O . PHE A 1 94 ? 7.871 4.035 20.531 1 55.69 94 PHE A O 1
ATOM 719 N N . GLU A 1 95 ? 7.168 2.148 21.641 1 55.28 95 GLU A N 1
ATOM 720 C CA . GLU A 1 95 ? 8.109 2.271 22.766 1 55.28 95 GLU A CA 1
ATOM 721 C C . GLU A 1 95 ? 9.18 1.186 22.703 1 55.28 95 GLU A C 1
ATOM 723 O O . GLU A 1 95 ? 8.898 0.053 22.297 1 55.28 95 GLU A O 1
ATOM 728 N N . SER A 1 96 ? 10.289 1.355 23.172 1 50.69 96 SER A N 1
ATOM 729 C CA . SER A 1 96 ? 11.5 0.55 23.172 1 50.69 96 SER A CA 1
ATOM 730 C C . SER A 1 96 ? 11.242 -0.851 22.625 1 50.69 96 SER A C 1
ATOM 732 O O . SER A 1 96 ? 10.344 -1.549 23.109 1 50.69 96 SER A O 1
ATOM 734 N N . MET A 1 97 ? 10.844 -1.052 21.641 1 41.19 97 MET A N 1
ATOM 735 C CA . MET A 1 97 ? 10.656 -2.471 21.344 1 41.19 97 MET A CA 1
ATOM 736 C C . MET A 1 97 ? 11.938 -3.256 21.625 1 41.19 97 MET A C 1
ATOM 738 O O . MET A 1 97 ? 12.977 -2.99 21.016 1 41.19 97 MET A O 1
ATOM 742 N N . ALA A 1 98 ? 12.219 -3.766 22.797 1 36.34 98 ALA A N 1
ATOM 743 C CA . ALA A 1 98 ? 13.164 -4.84 23.125 1 36.34 98 ALA A CA 1
ATOM 744 C C . ALA A 1 98 ? 13.156 -5.91 22.031 1 36.34 98 ALA A C 1
ATOM 746 O O . ALA A 1 98 ? 13.992 -6.816 22.031 1 36.34 98 ALA A O 1
ATOM 747 N N . ASP A 1 99 ? 12.109 -6.098 21.5 1 34.38 99 ASP A N 1
ATOM 748 C CA . ASP A 1 99 ? 12.078 -7.41 20.859 1 34.38 99 ASP A CA 1
ATOM 749 C C . ASP A 1 99 ? 12.906 -7.418 19.578 1 34.38 99 ASP A C 1
ATOM 751 O O . ASP A 1 99 ? 12.664 -6.629 18.672 1 34.38 99 ASP A O 1
ATOM 755 N N . GLY A 1 100 ? 14.055 -7.871 19.703 1 35.53 100 GLY A N 1
ATOM 756 C CA . GLY A 1 100 ? 15.258 -8.297 19 1 35.53 100 GLY A CA 1
ATOM 757 C C . GLY A 1 100 ? 15.867 -7.199 18.141 1 35.53 100 GLY A C 1
ATOM 758 O O . GLY A 1 100 ? 17.078 -6.996 18.156 1 35.53 100 GLY A O 1
ATOM 759 N N . LEU A 1 101 ? 15.148 -6.809 17.172 1 38.66 101 LEU A N 1
ATOM 760 C CA . LEU A 1 101 ? 15.906 -5.98 16.234 1 38.66 101 LEU A CA 1
ATOM 761 C C . LEU A 1 101 ? 16.281 -4.652 16.875 1 38.66 101 LEU A C 1
ATOM 763 O O . LEU A 1 101 ? 17.375 -4.117 16.625 1 38.66 101 LEU A O 1
ATOM 767 N N . TRP A 1 102 ? 15.367 -4.047 17.672 1 42.47 102 TRP A N 1
ATOM 768 C CA . TRP A 1 102 ? 15.602 -2.707 18.203 1 42.47 102 TRP A CA 1
ATOM 769 C C . TRP A 1 102 ? 16.219 -2.773 19.594 1 42.47 102 TRP A C 1
ATOM 771 O O . TRP A 1 102 ? 16.312 -1.762 20.281 1 42.47 102 TRP A O 1
ATOM 781 N N . ALA A 1 103 ? 16.25 -3.811 20.062 1 41.75 103 ALA A N 1
ATOM 782 C CA . ALA A 1 103 ? 16.953 -3.908 21.328 1 41.75 103 ALA A CA 1
ATOM 783 C C . ALA A 1 103 ? 18.25 -3.102 21.297 1 41.75 103 ALA A C 1
ATOM 785 O O . ALA A 1 103 ? 18.625 -2.479 22.297 1 41.75 103 ALA A O 1
ATOM 786 N N . GLU A 1 104 ? 18.812 -3.275 20.219 1 43.09 104 GLU A N 1
ATOM 787 C CA . GLU A 1 104 ? 20.141 -2.676 20.266 1 43.09 104 GLU A CA 1
ATOM 788 C C . GLU A 1 104 ? 20.062 -1.151 20.266 1 43.09 104 GLU A C 1
ATOM 790 O O . GLU A 1 104 ? 21.031 -0.474 20.625 1 43.09 104 GLU A O 1
ATOM 795 N N . THR A 1 105 ? 18.859 -0.659 19.875 1 48.5 105 THR A N 1
ATOM 796 C CA . THR A 1 105 ? 18.859 0.798 19.781 1 48.5 105 THR A CA 1
ATOM 797 C C . THR A 1 105 ? 18.5 1.415 21.141 1 48.5 105 THR A C 1
ATOM 799 O O . THR A 1 105 ? 18.656 2.621 21.344 1 48.5 105 THR A O 1
ATOM 802 N N . SER A 1 106 ? 17.828 0.592 21.938 1 51.31 106 SER A N 1
ATOM 803 C CA . SER A 1 106 ? 17.516 1.187 23.234 1 51.31 106 SER A CA 1
ATOM 804 C C . SER A 1 106 ? 18.781 1.754 23.891 1 51.31 106 SER A C 1
ATOM 806 O O . SER A 1 106 ? 18.719 2.795 24.547 1 51.31 106 SER A O 1
ATOM 808 N N . ASP A 1 107 ? 19.766 0.918 23.641 1 52.09 107 ASP A N 1
ATOM 809 C CA . ASP A 1 107 ? 20.953 1.401 24.344 1 52.09 107 ASP A CA 1
ATOM 810 C C . ASP A 1 107 ? 21.484 2.691 23.703 1 52.09 107 ASP A C 1
ATOM 812 O O . ASP A 1 107 ? 22.25 3.428 24.328 1 52.09 107 ASP A O 1
ATOM 816 N N . GLN A 1 108 ? 20.984 2.936 22.562 1 58.12 108 GLN A N 1
ATOM 817 C CA . GLN A 1 108 ? 21.609 4.094 21.938 1 58.12 108 GLN A CA 1
ATOM 818 C C . GLN A 1 108 ? 20.703 5.32 22.016 1 58.12 108 GLN A C 1
ATOM 820 O O . GLN A 1 108 ? 20.875 6.285 21.266 1 58.12 108 GLN A O 1
ATOM 825 N N . GLY A 1 109 ? 19.641 5.273 23.031 1 65 109 GLY A N 1
ATOM 826 C CA . GLY A 1 109 ? 18.875 6.477 23.312 1 65 109 GLY A CA 1
ATOM 827 C C . GLY A 1 109 ? 17.594 6.555 22.5 1 65 109 GLY A C 1
ATOM 828 O O . GLY A 1 109 ? 16.906 7.578 22.516 1 65 109 GLY A O 1
ATOM 829 N N . VAL A 1 110 ? 17.453 5.547 21.75 1 72.62 110 VAL A N 1
ATOM 830 C CA . VAL A 1 110 ? 16.188 5.516 21.016 1 72.62 110 VAL A CA 1
ATOM 831 C C . VAL A 1 110 ? 15.117 4.805 21.844 1 72.62 110 VAL A C 1
ATOM 833 O O . VAL A 1 110 ? 15.211 3.598 22.078 1 72.62 110 VAL A O 1
ATOM 836 N N . ARG A 1 111 ? 14.141 5.523 22.297 1 76.44 111 ARG A N 1
ATOM 837 C CA . ARG A 1 111 ? 13.156 4.91 23.188 1 76.44 111 ARG A CA 1
ATOM 838 C C . ARG A 1 111 ? 11.75 5.043 22.609 1 76.44 111 ARG A C 1
ATOM 840 O O . ARG A 1 111 ? 10.969 4.094 22.641 1 76.44 111 ARG A O 1
ATOM 847 N N . TYR A 1 112 ? 11.445 6.258 22.188 1 83.88 112 TYR A N 1
ATOM 848 C CA . TYR A 1 112 ? 10.109 6.531 21.672 1 83.88 112 TYR A CA 1
ATOM 849 C C . TYR A 1 112 ? 10.148 6.871 20.188 1 83.88 112 TYR A C 1
ATOM 851 O O . TYR A 1 112 ? 11.016 7.629 19.75 1 83.88 112 TYR A O 1
ATOM 859 N N . GLY A 1 113 ? 9.227 6.277 19.391 1 87.19 113 GLY A N 1
ATOM 860 C CA . GLY A 1 113 ? 9.305 6.543 17.969 1 87.19 113 GLY A CA 1
ATOM 861 C C . GLY A 1 113 ? 7.957 6.449 17.266 1 87.19 113 GLY A C 1
ATOM 862 O O . GLY A 1 113 ? 6.941 6.16 17.906 1 87.19 113 GLY A O 1
ATOM 863 N N . TRP A 1 114 ? 7.934 6.918 16.109 1 87.5 114 TRP A N 1
ATOM 864 C CA . TRP A 1 114 ? 6.816 6.93 15.172 1 87.5 114 TRP A CA 1
ATOM 865 C C . TRP A 1 114 ? 7.27 6.484 13.789 1 87.5 114 TRP A C 1
ATOM 867 O O . TRP A 1 114 ? 8.359 6.855 13.336 1 87.5 114 TRP A O 1
ATOM 877 N N . ALA A 1 115 ? 6.449 5.641 13.18 1 89.31 115 ALA A N 1
ATOM 878 C CA . ALA A 1 115 ? 6.805 5.199 11.836 1 89.31 115 ALA A CA 1
ATOM 879 C C . ALA A 1 115 ? 5.57 5.113 10.938 1 89.31 115 ALA A C 1
ATOM 881 O O . ALA A 1 115 ? 4.477 4.793 11.414 1 89.31 115 ALA A O 1
ATOM 882 N N . LEU A 1 116 ? 5.777 5.402 9.688 1 88.81 116 LEU A N 1
ATOM 883 C CA . LEU A 1 116 ? 4.738 5.215 8.68 1 88.81 116 LEU A CA 1
ATOM 884 C C . LEU A 1 116 ? 5.34 4.719 7.363 1 88.81 116 LEU A C 1
ATOM 886 O O . LEU A 1 116 ? 6.371 5.23 6.918 1 88.81 116 LEU A O 1
ATOM 890 N N . SER A 1 117 ? 4.66 3.732 6.781 1 88.69 117 SER A N 1
ATOM 891 C CA . SER A 1 117 ? 5.035 3.225 5.465 1 88.69 117 SER A CA 1
ATOM 892 C C . SER A 1 117 ? 4.059 3.689 4.391 1 88.69 117 SER A C 1
ATOM 894 O O . SER A 1 117 ? 2.848 3.719 4.617 1 88.69 117 SER A O 1
ATOM 896 N N . VAL A 1 118 ? 4.637 4.082 3.311 1 87.88 118 VAL A N 1
ATOM 897 C CA . VAL A 1 118 ? 3.859 4.48 2.141 1 87.88 118 VAL A CA 1
ATOM 898 C C . VAL A 1 118 ? 4.25 3.621 0.941 1 87.88 118 VAL A C 1
ATOM 900 O O . VAL A 1 118 ? 5.438 3.393 0.693 1 87.88 118 VAL A O 1
ATOM 903 N N . ARG A 1 119 ? 3.252 3.135 0.271 1 85.69 119 ARG A N 1
ATOM 904 C CA . ARG A 1 119 ? 3.463 2.348 -0.939 1 85.69 119 ARG A CA 1
ATOM 905 C C . ARG A 1 119 ? 3.012 3.115 -2.178 1 85.69 119 ARG A C 1
ATOM 907 O O . ARG A 1 119 ? 1.955 3.752 -2.168 1 85.69 119 ARG A O 1
ATOM 914 N N . ASP A 1 120 ? 3.803 3.037 -3.238 1 82.06 120 ASP A N 1
ATOM 915 C CA . ASP A 1 120 ? 3.387 3.736 -4.449 1 82.06 120 ASP A CA 1
ATOM 916 C C . ASP A 1 120 ? 2.848 2.758 -5.492 1 82.06 120 ASP A C 1
ATOM 918 O O . ASP A 1 120 ? 2.713 1.563 -5.219 1 82.06 120 ASP A O 1
ATOM 922 N N . ARG A 1 121 ? 2.492 3.322 -6.676 1 76.31 121 ARG A N 1
ATOM 923 C CA . ARG A 1 121 ? 1.782 2.57 -7.703 1 76.31 121 ARG A CA 1
ATOM 924 C C . ARG A 1 121 ? 2.67 1.481 -8.297 1 76.31 121 ARG A C 1
ATOM 926 O O . ARG A 1 121 ? 2.176 0.545 -8.93 1 76.31 121 ARG A O 1
ATOM 933 N N . TRP A 1 122 ? 3.943 1.609 -8.102 1 81.19 122 TRP A N 1
ATOM 934 C CA . TRP A 1 122 ? 4.871 0.621 -8.641 1 81.19 122 TRP A CA 1
ATOM 935 C C . TRP A 1 122 ? 5.211 -0.436 -7.598 1 81.19 122 TRP A C 1
ATOM 937 O O . TRP A 1 122 ? 5.977 -1.363 -7.867 1 81.19 122 TRP A O 1
ATOM 947 N N . GLY A 1 123 ? 4.676 -0.214 -6.449 1 82.44 123 GLY A N 1
ATOM 948 C CA . GLY A 1 123 ? 4.828 -1.213 -5.402 1 82.44 123 GLY A CA 1
ATOM 949 C C . GLY A 1 123 ? 5.984 -0.921 -4.465 1 82.44 123 GLY A C 1
ATOM 950 O O . GLY A 1 123 ? 6.184 -1.628 -3.477 1 82.44 123 GLY A O 1
ATOM 951 N N . ALA A 1 124 ? 6.754 0.071 -4.805 1 87.5 124 ALA A N 1
ATOM 952 C CA . ALA A 1 124 ? 7.828 0.453 -3.893 1 87.5 124 ALA A CA 1
ATOM 953 C C . ALA A 1 124 ? 7.27 0.958 -2.566 1 87.5 124 ALA A C 1
ATOM 955 O O . ALA A 1 124 ? 6.27 1.678 -2.541 1 87.5 124 ALA A O 1
ATOM 956 N N . VAL A 1 125 ? 7.938 0.586 -1.478 1 87.75 125 VAL A N 1
ATOM 957 C CA . VAL A 1 125 ? 7.488 0.981 -0.147 1 87.75 125 VAL A CA 1
ATOM 958 C C . VAL A 1 125 ? 8.562 1.833 0.529 1 87.75 125 VAL A C 1
ATOM 960 O O . VAL A 1 125 ? 9.734 1.452 0.565 1 87.75 125 VAL A O 1
ATOM 963 N N . GLY A 1 126 ? 8.141 2.969 0.957 1 90.44 126 GLY A N 1
ATOM 964 C CA . GLY A 1 126 ? 8.984 3.828 1.771 1 90.44 126 GLY A CA 1
ATOM 965 C C . GLY A 1 126 ? 8.5 3.955 3.203 1 90.44 126 GLY A C 1
ATOM 966 O O . GLY A 1 126 ? 7.316 4.184 3.445 1 90.44 126 GLY A O 1
ATOM 967 N N . THR A 1 127 ? 9.422 3.75 4.145 1 90.25 127 THR A N 1
ATOM 968 C CA . THR A 1 127 ? 9.094 3.887 5.559 1 90.25 127 THR A CA 1
ATOM 969 C C . THR A 1 127 ? 9.867 5.039 6.188 1 90.25 127 THR A C 1
ATOM 971 O O . THR A 1 127 ? 11.102 5.059 6.137 1 90.25 127 THR A O 1
ATOM 974 N N . LEU A 1 128 ? 9.125 5.977 6.723 1 92.5 128 LEU A N 1
ATOM 975 C CA . LEU A 1 128 ? 9.719 7.07 7.48 1 92.5 128 LEU A CA 1
ATOM 976 C C . LEU A 1 128 ? 9.594 6.82 8.984 1 92.5 128 LEU A C 1
ATOM 978 O O . LEU A 1 128 ? 8.523 6.461 9.469 1 92.5 128 LEU A O 1
ATOM 982 N N . LYS A 1 129 ? 10.727 6.984 9.656 1 90.5 129 LYS A N 1
ATOM 983 C CA . LYS A 1 129 ? 10.766 6.801 11.102 1 90.5 129 LYS A CA 1
ATOM 984 C C . LYS A 1 129 ? 11.344 8.031 11.797 1 90.5 129 LYS A C 1
ATOM 986 O O . LYS A 1 129 ? 12.352 8.578 11.359 1 90.5 129 LYS A O 1
ATOM 991 N N . PHE A 1 130 ? 10.664 8.438 12.789 1 90.69 130 PHE A N 1
ATOM 992 C CA . PHE A 1 130 ? 11.156 9.438 13.734 1 90.69 130 PHE A CA 1
ATOM 993 C C . PHE A 1 130 ? 11.258 8.852 15.141 1 90.69 130 PHE A C 1
ATOM 995 O O . PHE A 1 130 ? 10.391 8.086 15.562 1 90.69 130 PHE A O 1
ATOM 1002 N N . ALA A 1 131 ? 12.375 9.211 15.828 1 88.62 131 ALA A N 1
ATOM 1003 C CA . ALA A 1 131 ? 12.523 8.688 17.188 1 88.62 131 ALA A CA 1
ATOM 1004 C C . ALA A 1 131 ? 13.273 9.664 18.078 1 88.62 131 ALA A C 1
ATOM 1006 O O . ALA A 1 131 ? 13.93 10.586 17.578 1 88.62 131 ALA A O 1
ATOM 1007 N N . ARG A 1 132 ? 13.047 9.414 19.359 1 88 132 ARG A N 1
ATOM 1008 C CA . ARG A 1 132 ? 13.773 10.195 20.359 1 88 132 ARG A CA 1
ATOM 1009 C C . ARG A 1 132 ? 13.93 9.414 21.656 1 88 132 ARG A C 1
ATOM 1011 O O . ARG A 1 132 ? 13.281 8.391 21.859 1 88 132 ARG A O 1
ATOM 1018 N N . GLY A 1 133 ? 14.883 9.805 22.5 1 81.12 133 GLY A N 1
ATOM 1019 C CA . GLY A 1 133 ? 15.242 9.055 23.703 1 81.12 133 GLY A CA 1
ATOM 1020 C C . GLY A 1 133 ? 14.578 9.586 24.953 1 81.12 133 GLY A C 1
ATOM 1021 O O . GLY A 1 133 ? 14.32 8.82 25.891 1 81.12 133 GLY A O 1
ATOM 1022 N N . THR A 1 134 ? 14.281 10.734 25.078 1 76.56 134 THR A N 1
ATOM 1023 C CA . THR A 1 134 ? 14.086 11.305 26.406 1 76.56 134 THR A CA 1
ATOM 1024 C C . THR A 1 134 ? 12.594 11.445 26.719 1 76.56 134 THR A C 1
ATOM 1026 O O . THR A 1 134 ? 12.172 11.227 27.844 1 76.56 134 THR A O 1
ATOM 1029 N N . ARG A 1 135 ? 11.828 11.75 25.844 1 84 135 ARG A N 1
ATOM 1030 C CA . ARG A 1 135 ? 10.445 12.086 26.156 1 84 135 ARG A CA 1
ATOM 1031 C C . ARG A 1 135 ? 9.484 11.188 25.375 1 84 135 ARG A C 1
ATOM 1033 O O . ARG A 1 135 ? 9.633 11.016 24.156 1 84 135 ARG A O 1
ATOM 1040 N N . GLU A 1 136 ? 8.547 10.742 26.219 1 86.69 136 GLU A N 1
ATOM 1041 C CA . GLU A 1 136 ? 7.484 9.961 25.594 1 86.69 136 GLU A CA 1
ATOM 1042 C C . GLU A 1 136 ? 6.68 10.805 24.609 1 86.69 136 GLU A C 1
ATOM 1044 O O . GLU A 1 136 ? 6.539 12.008 24.797 1 86.69 136 GLU A O 1
ATOM 1049 N N . ILE A 1 137 ? 6.246 10.148 23.578 1 87.38 137 ILE A N 1
ATOM 1050 C CA . ILE A 1 137 ? 5.309 10.797 22.672 1 87.38 137 ILE A CA 1
ATOM 1051 C C . ILE A 1 137 ? 3.883 10.625 23.203 1 87.38 137 ILE A C 1
ATOM 1053 O O . ILE A 1 137 ? 3.24 9.602 22.938 1 87.38 137 ILE A O 1
ATOM 1057 N N . VAL A 1 138 ? 3.363 11.57 23.828 1 86 138 VAL A N 1
ATOM 1058 C CA . VAL A 1 138 ? 2.035 11.461 24.422 1 86 138 VAL A CA 1
ATOM 1059 C C . VAL A 1 138 ? 0.972 11.727 23.359 1 86 138 VAL A C 1
ATOM 1061 O O . VAL A 1 138 ? 1.254 12.352 22.344 1 86 138 VAL A O 1
ATOM 1064 N N . GLN A 1 139 ? -0.145 11.305 23.641 1 82.69 139 GLN A N 1
ATOM 1065 C CA . GLN A 1 139 ? -1.225 11.336 22.656 1 82.69 139 GLN A CA 1
ATOM 1066 C C . GLN A 1 139 ? -1.54 12.766 22.234 1 82.69 139 GLN A C 1
ATOM 1068 O O . GLN A 1 139 ? -1.789 13.031 21.062 1 82.69 139 GLN A O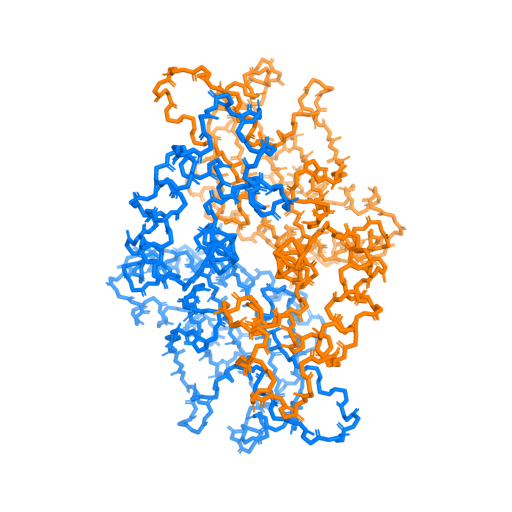 1
ATOM 1073 N N . GLU A 1 140 ? -1.572 13.648 23.141 1 81.88 140 GLU A N 1
ATOM 1074 C CA . GLU A 1 140 ? -1.863 15.047 22.812 1 81.88 140 GLU A CA 1
ATOM 1075 C C . GLU A 1 140 ? -0.838 15.617 21.844 1 81.88 140 GLU A C 1
ATOM 1077 O O . GLU A 1 140 ? -1.196 16.328 20.906 1 81.88 140 GLU A O 1
ATOM 1082 N N . GLU A 1 141 ? 0.442 15.305 22.109 1 85.06 141 GLU A N 1
ATOM 1083 C CA . GLU A 1 141 ? 1.507 15.727 21.203 1 85.06 141 GLU A CA 1
ATOM 1084 C C . GLU A 1 141 ? 1.346 15.086 19.828 1 85.06 141 GLU A C 1
ATOM 1086 O O . GLU A 1 141 ? 1.496 15.758 18.812 1 85.06 141 GLU A O 1
ATOM 1091 N N . LEU A 1 142 ? 1.072 13.82 19.844 1 84.94 142 LEU A N 1
ATOM 1092 C CA . LEU A 1 142 ? 0.901 13.086 18.594 1 84.94 142 LEU A CA 1
ATOM 1093 C C . LEU A 1 142 ? -0.234 13.68 17.766 1 84.94 142 LEU A C 1
ATOM 1095 O O . LEU A 1 142 ? -0.096 13.852 16.547 1 84.94 142 LEU A O 1
ATOM 1099 N N . ASP A 1 143 ? -1.278 13.977 18.422 1 79.69 143 ASP A N 1
ATOM 1100 C CA . ASP A 1 143 ? -2.42 14.57 17.734 1 79.69 143 ASP A CA 1
ATOM 1101 C C . ASP A 1 143 ? -2.025 15.875 17.047 1 79.69 143 ASP A C 1
ATOM 1103 O O . ASP A 1 143 ? -2.566 16.203 15.992 1 79.69 143 ASP A O 1
ATOM 1107 N N . ASP A 1 144 ? -1.081 16.516 17.578 1 84.19 144 ASP A N 1
ATOM 1108 C CA . ASP A 1 144 ? -0.657 17.812 17.062 1 84.19 144 ASP A CA 1
ATOM 1109 C C . ASP A 1 144 ? 0.323 17.656 15.906 1 84.19 144 ASP A C 1
ATOM 1111 O O . ASP A 1 144 ? 0.227 18.359 14.898 1 84.19 144 ASP A O 1
ATOM 1115 N N . ILE A 1 145 ? 1.235 16.719 16.031 1 88.25 145 ILE A N 1
ATOM 1116 C CA . ILE A 1 145 ? 2.354 16.734 15.086 1 88.25 145 ILE A CA 1
ATOM 1117 C C . ILE A 1 145 ? 2.186 15.625 14.055 1 88.25 145 ILE A C 1
ATOM 1119 O O . ILE A 1 145 ? 2.846 15.633 13.016 1 88.25 145 ILE A O 1
ATOM 1123 N N . GLU A 1 146 ? 1.366 14.656 14.289 1 87.19 146 GLU A N 1
ATOM 1124 C CA . GLU A 1 146 ? 1.256 13.492 13.414 1 87.19 146 GLU A CA 1
ATOM 1125 C C . GLU A 1 146 ? 0.814 13.898 12.008 1 87.19 146 GLU A C 1
ATOM 1127 O O . GLU A 1 146 ? 1.311 13.359 11.016 1 87.19 146 GLU A O 1
ATOM 1132 N N . PRO A 1 147 ? -0.154 14.828 11.906 1 83.06 147 PRO A N 1
ATOM 1133 C CA . PRO A 1 147 ? -0.508 15.242 10.547 1 83.06 147 PRO A CA 1
ATOM 1134 C C . PRO A 1 147 ? 0.7 15.711 9.742 1 83.06 147 PRO A C 1
ATOM 1136 O O . PRO A 1 147 ? 0.82 15.391 8.555 1 83.06 147 PRO A O 1
ATOM 1139 N N . GLU A 1 148 ? 1.55 16.438 10.359 1 86.06 148 GLU A N 1
ATOM 1140 C CA . GLU A 1 148 ? 2.762 16.891 9.688 1 86.06 148 GLU A CA 1
ATOM 1141 C C . GLU A 1 148 ? 3.686 15.727 9.359 1 86.06 148 GLU A C 1
ATOM 1143 O O . GLU A 1 148 ? 4.277 15.68 8.281 1 86.06 148 GLU A O 1
ATOM 1148 N N . MET A 1 149 ? 3.771 14.789 10.219 1 90.88 149 MET A N 1
ATOM 1149 C CA . MET A 1 149 ? 4.652 13.648 10.008 1 90.88 149 MET A CA 1
ATOM 1150 C C . MET A 1 149 ? 4.129 12.75 8.891 1 90.88 149 MET A C 1
ATOM 1152 O O . MET A 1 149 ? 4.906 12.242 8.086 1 90.88 149 MET A O 1
ATOM 1156 N N . ILE A 1 150 ? 2.832 12.617 8.883 1 89 150 ILE A N 1
ATOM 1157 C CA . ILE A 1 150 ? 2.221 11.852 7.805 1 89 150 ILE A CA 1
ATOM 1158 C C . ILE A 1 150 ? 2.488 12.531 6.465 1 89 150 ILE A C 1
ATOM 1160 O O . ILE A 1 150 ? 2.863 11.875 5.492 1 89 150 ILE A O 1
ATOM 1164 N N . TRP A 1 151 ? 2.338 13.766 6.449 1 87 151 TRP A N 1
ATOM 1165 C CA . TRP A 1 151 ? 2.613 14.539 5.242 1 87 151 TRP A CA 1
ATOM 1166 C C . TRP A 1 151 ? 4.07 14.398 4.824 1 87 151 TRP A C 1
ATOM 1168 O O . TRP A 1 151 ? 4.367 14.188 3.645 1 87 151 TRP A O 1
ATOM 1178 N N . LEU A 1 152 ? 4.941 14.484 5.727 1 90.5 152 LEU A N 1
ATOM 1179 C CA . LEU A 1 152 ? 6.363 14.344 5.445 1 90.5 152 LEU A CA 1
ATOM 1180 C C . LEU A 1 152 ? 6.668 12.961 4.871 1 90.5 152 LEU A C 1
ATOM 1182 O O . LEU A 1 152 ? 7.508 12.828 3.977 1 90.5 152 LEU A O 1
ATOM 1186 N N . ALA A 1 153 ? 6.023 11.984 5.395 1 91.94 153 ALA A N 1
ATOM 1187 C CA . ALA A 1 153 ? 6.23 10.633 4.887 1 91.94 153 ALA A CA 1
ATOM 1188 C C . ALA A 1 153 ? 5.836 10.531 3.414 1 91.94 153 ALA A C 1
ATOM 1190 O O . ALA A 1 153 ? 6.555 9.938 2.609 1 91.94 153 ALA A O 1
ATOM 1191 N N . HIS A 1 154 ? 4.754 11.102 3.125 1 89.06 154 HIS A N 1
ATOM 1192 C CA . HIS A 1 154 ? 4.285 11.086 1.743 1 89.06 154 HIS A CA 1
ATOM 1193 C C . HIS A 1 154 ? 5.203 11.906 0.84 1 89.06 154 HIS A C 1
ATOM 1195 O O . HIS A 1 154 ? 5.539 11.469 -0.264 1 89.06 154 HIS A O 1
ATOM 1201 N N . LEU A 1 155 ? 5.539 13.062 1.299 1 88.75 155 LEU A N 1
ATOM 1202 C CA . LEU A 1 155 ? 6.43 13.922 0.524 1 88.75 155 LEU A CA 1
ATOM 1203 C C . LEU A 1 155 ? 7.777 13.242 0.299 1 88.75 155 LEU A C 1
ATOM 1205 O O . LEU A 1 155 ? 8.312 13.273 -0.811 1 88.75 155 LEU A O 1
ATOM 1209 N N . ALA A 1 156 ? 8.281 12.664 1.329 1 93.62 156 ALA A N 1
ATOM 1210 C CA . ALA A 1 156 ? 9.539 11.93 1.215 1 93.62 156 ALA A CA 1
ATOM 1211 C C . ALA A 1 156 ? 9.422 10.805 0.198 1 93.62 156 ALA A C 1
ATOM 1213 O O . ALA A 1 156 ? 10.312 10.617 -0.642 1 93.62 156 ALA A O 1
ATOM 1214 N N . HIS A 1 157 ? 8.383 10.102 0.289 1 92.19 157 HIS A N 1
ATOM 1215 C CA . HIS A 1 157 ? 8.211 8.969 -0.61 1 92.19 157 HIS A CA 1
ATOM 1216 C C . HIS A 1 157 ? 8.078 9.43 -2.059 1 92.19 157 HIS A C 1
ATOM 1218 O O . HIS A 1 157 ? 8.68 8.836 -2.959 1 92.19 157 HIS A O 1
ATOM 1224 N N . ASP A 1 158 ? 7.316 10.43 -2.25 1 88.94 158 ASP A N 1
ATOM 1225 C CA . ASP A 1 158 ? 7.145 10.953 -3.602 1 88.94 158 ASP A CA 1
ATOM 1226 C C . ASP A 1 158 ? 8.477 11.422 -4.184 1 88.94 158 ASP A C 1
ATOM 1228 O O . ASP A 1 158 ? 8.797 11.117 -5.332 1 88.94 158 ASP A O 1
ATOM 1232 N N . THR A 1 159 ? 9.164 12.156 -3.439 1 93.06 159 THR A N 1
ATOM 1233 C CA . THR A 1 159 ? 10.398 12.758 -3.916 1 93.06 159 THR A CA 1
ATOM 1234 C C . THR A 1 159 ? 11.508 11.719 -4.043 1 93.06 159 THR A C 1
ATOM 1236 O O . THR A 1 159 ? 12.086 11.539 -5.117 1 93.06 159 THR A O 1
ATOM 1239 N N . ILE A 1 160 ? 11.758 10.961 -2.992 1 95.56 160 ILE A N 1
ATOM 1240 C CA . ILE A 1 160 ? 12.836 9.977 -3 1 95.56 160 ILE A CA 1
ATOM 1241 C C . ILE A 1 160 ? 12.477 8.836 -3.941 1 95.56 160 ILE A C 1
ATOM 1243 O O . ILE A 1 160 ? 13.328 8.344 -4.684 1 95.56 160 ILE A O 1
ATOM 1247 N N . GLY A 1 161 ? 11.266 8.406 -3.885 1 92.81 161 GLY A N 1
ATOM 1248 C CA . GLY A 1 161 ? 10.82 7.383 -4.82 1 92.81 161 GLY A CA 1
ATOM 1249 C C . GLY A 1 161 ? 11.062 7.762 -6.273 1 92.81 161 GLY A C 1
ATOM 1250 O O . GLY A 1 161 ? 11.5 6.934 -7.07 1 92.81 161 GLY A O 1
ATOM 1251 N N . SER A 1 162 ? 10.727 8.977 -6.574 1 90.69 162 SER A N 1
ATOM 1252 C CA . SER A 1 162 ? 10.93 9.453 -7.941 1 90.69 162 SER A CA 1
ATOM 1253 C C . SER A 1 162 ? 12.414 9.492 -8.297 1 90.69 162 SER A C 1
ATOM 1255 O O . SER A 1 162 ? 12.805 9.086 -9.398 1 90.69 162 SER A O 1
ATOM 1257 N N . LEU A 1 163 ? 13.188 9.938 -7.426 1 94.19 163 LEU A N 1
ATOM 1258 C CA . LEU A 1 163 ? 14.625 10.055 -7.648 1 94.19 163 LEU A CA 1
ATOM 1259 C C . LEU A 1 163 ? 15.281 8.688 -7.738 1 94.19 163 LEU A C 1
ATOM 1261 O O . LEU A 1 163 ? 16.297 8.523 -8.406 1 94.19 163 LEU A O 1
ATOM 1265 N N . MET A 1 164 ? 14.641 7.668 -7.109 1 94.56 164 MET A N 1
ATOM 1266 C CA . MET A 1 164 ? 15.219 6.328 -7.043 1 94.56 164 MET A CA 1
ATOM 1267 C C . MET A 1 164 ? 14.477 5.371 -7.969 1 94.56 164 MET A C 1
ATOM 1269 O O . MET A 1 164 ? 14.602 4.152 -7.836 1 94.56 164 MET A O 1
ATOM 1273 N N . ARG A 1 165 ? 13.703 5.828 -8.875 1 89.38 165 ARG A N 1
ATOM 1274 C CA . ARG A 1 165 ? 12.789 5.031 -9.688 1 89.38 165 ARG A CA 1
ATOM 1275 C C . ARG A 1 165 ? 13.547 3.961 -10.469 1 89.38 165 ARG A C 1
ATOM 1277 O O . ARG A 1 165 ? 13.125 2.801 -10.508 1 89.38 165 ARG A O 1
ATOM 1284 N N . ASP A 1 166 ? 14.656 4.297 -11.047 1 88.12 166 ASP A N 1
ATOM 1285 C CA . ASP A 1 166 ? 15.414 3.367 -11.875 1 88.12 166 ASP A CA 1
ATOM 1286 C C . ASP A 1 166 ? 15.992 2.229 -11.031 1 88.12 166 ASP A C 1
ATOM 1288 O O . ASP A 1 166 ? 16.25 1.138 -11.547 1 88.12 166 ASP A O 1
ATOM 1292 N N . GLU A 1 167 ? 16.141 2.488 -9.766 1 89.75 167 GLU A N 1
ATOM 1293 C CA . GLU A 1 167 ? 16.734 1.482 -8.883 1 89.75 167 GLU A CA 1
ATOM 1294 C C . GLU A 1 167 ? 15.648 0.564 -8.305 1 89.75 167 GLU A C 1
ATOM 1296 O O . GLU A 1 167 ? 15.945 -0.562 -7.898 1 89.75 167 GLU A O 1
ATOM 1301 N N . THR A 1 168 ? 14.43 1.061 -8.227 1 88.31 168 THR A N 1
ATOM 1302 C CA . THR A 1 168 ? 13.414 0.309 -7.512 1 88.31 168 THR A CA 1
ATOM 1303 C C . THR A 1 168 ? 12.438 -0.353 -8.484 1 88.31 168 THR A C 1
ATOM 1305 O O . THR A 1 168 ? 11.836 -1.377 -8.164 1 88.31 168 THR A O 1
ATOM 1308 N N . ILE A 1 169 ? 12.188 0.23 -9.562 1 79.44 169 ILE A N 1
ATOM 1309 C CA . ILE A 1 169 ? 11.25 -0.329 -10.531 1 79.44 169 ILE A CA 1
ATOM 1310 C C . ILE A 1 169 ? 12.008 -1.167 -11.555 1 79.44 169 ILE A C 1
ATOM 1312 O O . ILE A 1 169 ? 12.852 -0.646 -12.289 1 79.44 169 ILE A O 1
ATOM 1316 N N . PRO A 1 170 ? 11.609 -2.43 -11.516 1 75.19 170 PRO A N 1
ATOM 1317 C CA . PRO A 1 170 ? 12.289 -3.246 -12.523 1 75.19 170 PRO A CA 1
ATOM 1318 C C . PRO A 1 170 ? 11.984 -2.807 -13.953 1 75.19 170 PRO A C 1
ATOM 1320 O O . PRO A 1 170 ? 10.828 -2.541 -14.281 1 75.19 170 PRO A O 1
ATOM 1323 N N . GLY A 1 171 ? 12.969 -2.539 -14.711 1 75.81 171 GLY A N 1
ATOM 1324 C CA . GLY A 1 171 ? 12.812 -2.168 -16.109 1 75.81 171 GLY A CA 1
ATOM 1325 C C . GLY A 1 171 ? 11.961 -3.145 -16.891 1 75.81 171 GLY A C 1
ATOM 1326 O O . GLY A 1 171 ? 11.352 -2.775 -17.891 1 75.81 171 GLY A O 1
ATOM 1327 N N . GLU A 1 172 ? 11.906 -4.344 -16.328 1 75.38 172 GLU A N 1
ATOM 1328 C CA . GLU A 1 172 ? 11.18 -5.418 -17 1 75.38 172 GLU A CA 1
ATOM 1329 C C . GLU A 1 172 ? 9.688 -5.133 -17.047 1 75.38 172 GLU A C 1
ATOM 1331 O O . GLU A 1 172 ? 8.992 -5.598 -17.953 1 75.38 172 GLU A O 1
ATOM 1336 N N . ILE A 1 173 ? 9.195 -4.348 -16.172 1 80.31 173 ILE A N 1
ATOM 1337 C CA . ILE A 1 173 ? 7.762 -4.086 -16.078 1 80.31 173 ILE A CA 1
ATOM 1338 C C . ILE A 1 173 ? 7.277 -3.363 -17.328 1 80.31 173 ILE A C 1
ATOM 1340 O O . ILE A 1 173 ? 6.188 -3.645 -17.828 1 80.31 173 ILE A O 1
ATOM 1344 N N . ALA A 1 174 ? 8.125 -2.494 -17.797 1 81 174 ALA A N 1
ATOM 1345 C CA . ALA A 1 174 ? 7.746 -1.702 -18.969 1 81 174 ALA A CA 1
ATOM 1346 C C . ALA A 1 174 ? 7.672 -2.572 -20.219 1 81 174 ALA A C 1
ATOM 1348 O O . ALA A 1 174 ? 7.055 -2.186 -21.219 1 81 174 ALA A O 1
ATOM 1349 N N . ARG A 1 175 ? 8.188 -3.719 -20.141 1 88.88 175 ARG A N 1
ATOM 1350 C CA . ARG A 1 175 ? 8.273 -4.59 -21.312 1 88.88 175 ARG A CA 1
ATOM 1351 C C . ARG A 1 175 ? 7.051 -5.496 -21.406 1 88.88 175 ARG A C 1
ATOM 1353 O O . ARG A 1 175 ? 6.844 -6.164 -22.422 1 88.88 175 ARG A O 1
ATOM 1360 N N . VAL A 1 176 ? 6.266 -5.527 -20.375 1 93.81 176 VAL A N 1
ATOM 1361 C CA . VAL A 1 176 ? 5.121 -6.43 -20.359 1 93.81 176 VAL A CA 1
ATOM 1362 C C . VAL A 1 176 ? 3.986 -5.84 -21.203 1 93.81 176 VAL A C 1
ATOM 1364 O O . VAL A 1 176 ? 3.545 -4.715 -20.953 1 93.81 176 VAL A O 1
ATOM 1367 N N . SER A 1 177 ? 3.502 -6.566 -22.156 1 94 177 SER A N 1
ATOM 1368 C CA . SER A 1 177 ? 2.467 -6.09 -23.078 1 94 177 SER A CA 1
ATOM 1369 C C . SER A 1 177 ? 1.086 -6.164 -22.438 1 94 177 SER A C 1
ATOM 1371 O O . SER A 1 177 ? 0.915 -6.801 -21.391 1 94 177 SER A O 1
ATOM 1373 N N . LEU A 1 178 ? 0.135 -5.566 -23.156 1 92.19 178 LEU A N 1
ATOM 1374 C CA . LEU A 1 178 ? -1.235 -5.562 -22.656 1 92.19 178 LEU A CA 1
ATOM 1375 C C . LEU A 1 178 ? -1.803 -6.977 -22.625 1 92.19 178 LEU A C 1
ATOM 1377 O O . LEU A 1 178 ? -2.479 -7.352 -21.656 1 92.19 178 LEU A O 1
ATOM 1381 N N . VAL A 1 179 ? -1.549 -7.711 -23.641 1 95.12 179 VAL A N 1
ATOM 1382 C CA . VAL A 1 179 ? -2.049 -9.078 -23.719 1 95.12 179 VAL A CA 1
ATOM 1383 C C . VAL A 1 179 ? -1.445 -9.906 -22.578 1 95.12 179 VAL A C 1
ATOM 1385 O O . VAL A 1 179 ? -2.148 -10.68 -21.922 1 95.12 179 VAL A O 1
ATOM 1388 N N . GLU A 1 180 ? -0.168 -9.719 -22.359 1 96.19 180 GLU A N 1
ATOM 1389 C CA . GLU A 1 180 ? 0.506 -10.43 -21.266 1 96.19 180 GLU A CA 1
ATOM 1390 C C . GLU A 1 180 ? -0.069 -10.039 -19.906 1 96.19 180 GLU A C 1
ATOM 1392 O O . GLU A 1 180 ? -0.208 -10.883 -19.031 1 96.19 180 GLU A O 1
ATOM 1397 N N . ARG A 1 181 ? -0.396 -8.789 -19.766 1 94.25 181 ARG A N 1
ATOM 1398 C CA . ARG A 1 181 ? -1.024 -8.336 -18.531 1 94.25 181 ARG A CA 1
ATOM 1399 C C . ARG A 1 181 ? -2.371 -9.023 -18.312 1 94.25 181 ARG A C 1
ATOM 1401 O O . ARG A 1 181 ? -2.701 -9.422 -17.203 1 94.25 181 ARG A O 1
ATOM 1408 N N . GLN A 1 182 ? -3.1 -9.125 -19.359 1 94.56 182 GLN A N 1
ATOM 1409 C CA . GLN A 1 182 ? -4.395 -9.797 -19.266 1 94.56 182 GLN A CA 1
ATOM 1410 C C . GLN A 1 182 ? -4.23 -11.266 -18.891 1 94.56 182 GLN A C 1
ATOM 1412 O O . GLN A 1 182 ? -4.965 -11.781 -18.047 1 94.56 182 GLN A O 1
ATOM 1417 N N . ILE A 1 183 ? -3.342 -11.828 -19.547 1 97 183 ILE A N 1
ATOM 1418 C CA . ILE A 1 183 ? -3.086 -13.242 -19.25 1 97 183 ILE A CA 1
ATOM 1419 C C . ILE A 1 183 ? -2.656 -13.398 -17.797 1 97 183 ILE A C 1
ATOM 1421 O O . ILE A 1 183 ? -3.127 -14.305 -17.109 1 97 183 ILE A O 1
ATOM 1425 N N . LEU A 1 184 ? -1.799 -12.523 -17.328 1 95.69 184 LEU A N 1
ATOM 1426 C CA . LEU A 1 184 ? -1.344 -12.562 -15.938 1 95.69 184 LEU A CA 1
ATOM 1427 C C . LEU A 1 184 ? -2.506 -12.344 -14.977 1 95.69 184 LEU A C 1
ATOM 1429 O O . LEU A 1 184 ? -2.562 -12.953 -13.914 1 95.69 184 LEU A O 1
ATOM 1433 N N . LEU A 1 185 ? -3.361 -11.469 -15.375 1 94.31 185 LEU A N 1
ATOM 1434 C CA . LEU A 1 185 ? -4.535 -11.195 -14.547 1 94.31 185 LEU A CA 1
ATOM 1435 C C . LEU A 1 185 ? -5.355 -12.469 -14.336 1 94.31 185 LEU A C 1
ATOM 1437 O O . LEU A 1 185 ? -5.68 -12.82 -13.203 1 94.31 185 LEU A O 1
ATOM 1441 N N . TRP A 1 186 ? -5.637 -13.141 -15.398 1 95.44 186 TRP A N 1
ATOM 1442 C CA . TRP A 1 186 ? -6.457 -14.344 -15.312 1 95.44 186 TRP A CA 1
ATOM 1443 C C . TRP A 1 186 ? -5.695 -15.477 -14.633 1 95.44 186 TRP A C 1
ATOM 1445 O O . TRP A 1 186 ? -6.285 -16.297 -13.922 1 95.44 186 TRP A O 1
ATOM 1455 N N . THR A 1 187 ? -4.395 -15.508 -14.875 1 96.56 187 THR A N 1
ATOM 1456 C CA . THR A 1 187 ? -3.561 -16.469 -14.148 1 96.56 187 THR A CA 1
ATOM 1457 C C . THR A 1 187 ? -3.633 -16.219 -12.648 1 96.56 187 THR A C 1
ATOM 1459 O O . THR A 1 187 ? -3.797 -17.156 -11.859 1 96.56 187 THR A O 1
ATOM 1462 N N . ALA A 1 188 ? -3.57 -14.977 -12.281 1 95.12 188 ALA A N 1
ATOM 1463 C CA . ALA A 1 188 ? -3.641 -14.586 -10.875 1 95.12 188 ALA A CA 1
ATOM 1464 C C . ALA A 1 188 ? -4.988 -14.961 -10.266 1 95.12 188 ALA A C 1
ATOM 1466 O O . ALA A 1 188 ? -5.078 -15.25 -9.07 1 95.12 188 ALA A O 1
ATOM 1467 N N . GLU A 1 189 ? -5.969 -15.047 -11.102 1 94 189 GLU A N 1
ATOM 1468 C CA . GLU A 1 189 ? -7.316 -15.406 -10.672 1 94 189 GLU A CA 1
ATOM 1469 C C . GLU A 1 189 ? -7.492 -16.922 -10.625 1 94 189 GLU A C 1
ATOM 1471 O O . GLU A 1 189 ? -8.594 -17.422 -10.367 1 94 189 GLU A O 1
ATOM 1476 N N . GLY A 1 190 ? -6.457 -17.594 -10.984 1 95.94 190 GLY A N 1
ATOM 1477 C CA . GLY A 1 190 ? -6.488 -19.047 -10.867 1 95.94 190 GLY A CA 1
ATOM 1478 C C . GLY A 1 190 ? -7.07 -19.719 -12.094 1 95.94 190 GLY A C 1
ATOM 1479 O O . GLY A 1 190 ? -7.387 -20.922 -12.055 1 95.94 190 GLY A O 1
ATOM 1480 N N . LYS A 1 191 ? -7.23 -18.969 -13.148 1 97.12 191 LYS A N 1
ATOM 1481 C CA . LYS A 1 191 ? -7.758 -19.594 -14.359 1 97.12 191 LYS A CA 1
ATOM 1482 C C . LYS A 1 191 ? -6.699 -20.453 -15.039 1 97.12 191 LYS A C 1
ATOM 1484 O O . LYS A 1 191 ? -5.527 -20.094 -15.094 1 97.12 191 LYS A O 1
ATOM 1489 N N . THR A 1 192 ? -7.148 -21.594 -15.578 1 96.56 192 THR A N 1
ATOM 1490 C CA . THR A 1 192 ? -6.273 -22.453 -16.359 1 96.56 192 THR A CA 1
ATOM 1491 C C . THR A 1 192 ? -6.027 -21.875 -17.75 1 96.56 192 THR A C 1
ATOM 1493 O O . THR A 1 192 ? -6.738 -20.969 -18.172 1 96.56 192 THR A O 1
ATOM 1496 N N . VAL A 1 193 ? -4.992 -22.453 -18.359 1 97.38 193 VAL A N 1
ATOM 1497 C CA . VAL A 1 193 ? -4.68 -22.031 -19.703 1 97.38 193 VAL A CA 1
ATOM 1498 C C . VAL A 1 193 ? -5.895 -22.234 -20.609 1 97.38 193 VAL A C 1
ATOM 1500 O O . VAL A 1 193 ? -6.199 -21.391 -21.453 1 97.38 193 VAL A O 1
ATOM 1503 N N . SER A 1 194 ? -6.582 -23.328 -20.438 1 97.81 194 SER A N 1
ATOM 1504 C CA . SER A 1 194 ? -7.777 -23.609 -21.219 1 97.81 194 SER A CA 1
ATOM 1505 C C . SER A 1 194 ? -8.867 -22.562 -20.984 1 97.81 194 SER A C 1
ATOM 1507 O O . SER A 1 194 ? -9.492 -22.094 -21.922 1 97.81 194 SER A O 1
ATOM 1509 N N . GLU A 1 195 ? -9.109 -22.188 -19.781 1 97.94 195 GLU A N 1
ATOM 1510 C CA . GLU A 1 195 ? -10.094 -21.172 -19.438 1 97.94 195 GLU A CA 1
ATOM 1511 C C . GLU A 1 195 ? -9.703 -19.812 -20.016 1 97.94 195 GLU A C 1
ATOM 1513 O O . GLU A 1 195 ? -10.547 -19.094 -20.547 1 97.94 195 GLU A O 1
ATOM 1518 N N . ILE A 1 196 ? -8.445 -19.484 -19.906 1 97.75 196 ILE A N 1
ATOM 1519 C CA . ILE A 1 196 ? -7.949 -18.219 -20.422 1 97.75 196 ILE A CA 1
ATOM 1520 C C . ILE A 1 196 ? -8.133 -18.188 -21.938 1 97.75 196 ILE A C 1
ATOM 1522 O O . ILE A 1 196 ? -8.5 -17.156 -22.5 1 97.75 196 ILE A O 1
ATOM 1526 N N . SER A 1 197 ? -7.859 -19.281 -22.578 1 98.19 197 SER A N 1
ATOM 1527 C CA . SER A 1 197 ? -8.094 -19.406 -24.016 1 98.19 197 SER A CA 1
ATOM 1528 C C . SER A 1 197 ? -9.523 -19.031 -24.375 1 98.19 197 SER A C 1
ATOM 1530 O O . SER A 1 197 ? -9.758 -18.281 -25.312 1 98.19 197 SER A O 1
ATOM 1532 N N . SER A 1 198 ? -10.484 -19.5 -23.641 1 97.88 198 SER A N 1
ATOM 1533 C CA . SER A 1 198 ? -11.898 -19.203 -23.875 1 97.88 198 SER A CA 1
ATOM 1534 C C . SER A 1 198 ? -12.211 -17.734 -23.609 1 97.88 198 SER A C 1
ATOM 1536 O O . SER A 1 198 ? -12.938 -17.109 -24.391 1 97.88 198 SER A O 1
ATOM 1538 N N . ILE A 1 199 ? -11.641 -17.203 -22.578 1 96.06 199 ILE A N 1
ATOM 1539 C CA . ILE A 1 199 ? -11.93 -15.836 -22.156 1 96.06 199 ILE A CA 1
ATOM 1540 C C . ILE A 1 199 ? -11.383 -14.844 -23.188 1 96.06 199 ILE A C 1
ATOM 1542 O O . ILE A 1 199 ? -12.07 -13.898 -23.578 1 96.06 199 ILE A O 1
ATOM 1546 N N . LEU A 1 200 ? -10.156 -15.102 -23.609 1 96.94 200 LEU A N 1
ATOM 1547 C CA . LEU A 1 200 ? -9.469 -14.133 -24.453 1 96.94 200 LEU A CA 1
ATOM 1548 C C . LEU A 1 200 ? -9.625 -14.492 -25.922 1 96.94 200 LEU A C 1
ATOM 1550 O O . LEU A 1 200 ? -9.148 -13.766 -26.812 1 96.94 200 LEU A O 1
ATOM 1554 N N . GLN A 1 201 ? -10.258 -15.602 -26.141 1 97.75 201 GLN A N 1
ATOM 1555 C CA . GLN A 1 201 ? -10.461 -16.062 -27.516 1 97.75 201 GLN A CA 1
ATOM 1556 C C . GLN A 1 201 ? -9.133 -16.188 -28.25 1 97.75 201 GLN A C 1
ATOM 1558 O O . GLN A 1 201 ? -8.992 -15.664 -29.359 1 97.75 201 GLN A O 1
ATOM 1563 N N . MET A 1 202 ? -8.211 -16.828 -27.594 1 97.81 202 MET A N 1
ATOM 1564 C CA . MET A 1 202 ? -6.887 -17.156 -28.125 1 97.81 202 MET A CA 1
ATOM 1565 C C . MET A 1 202 ? -6.613 -18.656 -27.984 1 97.81 202 MET A C 1
ATOM 1567 O O . MET A 1 202 ? -7.215 -19.328 -27.156 1 97.81 202 MET A O 1
ATOM 1571 N N . SER A 1 203 ? -5.715 -19.141 -28.828 1 98.19 203 SER A N 1
ATOM 1572 C CA . SER A 1 203 ? -5.387 -20.562 -28.734 1 98.19 203 SER A CA 1
ATOM 1573 C C . SER A 1 203 ? -4.547 -20.859 -27.484 1 98.19 203 SER A C 1
ATOM 1575 O O . SER A 1 203 ? -3.82 -19.984 -27 1 98.19 203 SER A O 1
ATOM 1577 N N . VAL A 1 204 ? -4.625 -22.078 -27.094 1 97.94 204 VAL A N 1
ATOM 1578 C CA . VAL A 1 204 ? -3.83 -22.531 -25.953 1 97.94 204 VAL A CA 1
ATOM 1579 C C . VAL A 1 204 ? -2.344 -22.344 -26.25 1 97.94 204 VAL A C 1
ATOM 1581 O O . VAL A 1 204 ? -1.576 -21.922 -25.391 1 97.94 204 VAL A O 1
ATOM 1584 N N . ARG A 1 205 ? -1.993 -22.609 -27.438 1 97.81 205 ARG A N 1
ATOM 1585 C CA . ARG A 1 205 ? -0.6 -22.469 -27.859 1 97.81 205 ARG A CA 1
ATOM 1586 C C . ARG A 1 205 ? -0.131 -21.031 -27.719 1 97.81 205 ARG A C 1
ATOM 1588 O O . ARG A 1 205 ? 0.958 -20.766 -27.203 1 97.81 205 ARG A O 1
ATOM 1595 N N . ASN A 1 206 ? -0.886 -20.078 -28.141 1 97.88 206 ASN A N 1
ATOM 1596 C CA . ASN A 1 206 ? -0.56 -18.656 -28.047 1 97.88 206 ASN A CA 1
ATOM 1597 C C . ASN A 1 206 ? -0.48 -18.188 -26.609 1 97.88 206 ASN A C 1
ATOM 1599 O O . ASN A 1 206 ? 0.401 -17.406 -26.25 1 97.88 206 ASN A O 1
ATOM 1603 N N . ILE A 1 207 ? -1.376 -18.641 -25.844 1 98.06 207 ILE A N 1
ATOM 1604 C CA . ILE A 1 207 ? -1.365 -18.266 -24.4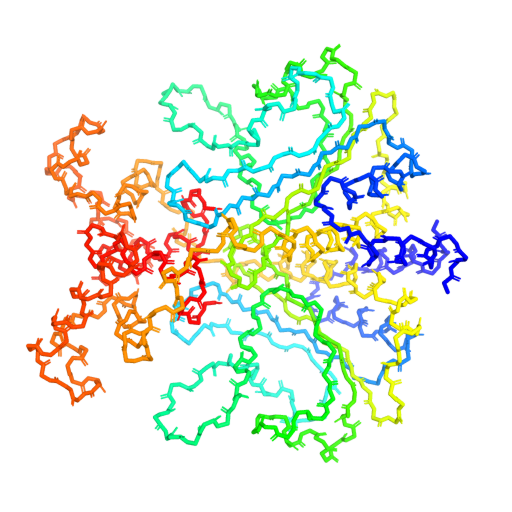22 1 98.06 207 ILE A CA 1
ATOM 1605 C C . ILE A 1 207 ? -0.08 -18.766 -23.781 1 98.06 207 ILE A C 1
ATOM 1607 O O . ILE A 1 207 ? 0.578 -18.031 -23.031 1 98.06 207 ILE A O 1
ATOM 1611 N N . ASN A 1 208 ? 0.238 -20.047 -24.078 1 97.75 208 ASN A N 1
ATOM 1612 C CA . ASN A 1 208 ? 1.466 -20.594 -23.516 1 97.75 208 ASN A CA 1
ATOM 1613 C C . ASN A 1 208 ? 2.691 -19.812 -23.969 1 97.75 208 ASN A C 1
ATOM 1615 O O . ASN A 1 208 ? 3.625 -19.609 -23.188 1 97.75 208 ASN A O 1
ATOM 1619 N N . PHE A 1 209 ? 2.643 -19.438 -25.156 1 97.94 209 PHE A N 1
ATOM 1620 C CA . PHE A 1 209 ? 3.723 -18.609 -25.672 1 97.94 209 PHE A CA 1
ATOM 1621 C C . PHE A 1 209 ? 3.832 -17.312 -24.891 1 97.94 209 PHE A C 1
ATOM 1623 O O . PHE A 1 209 ? 4.926 -16.922 -24.469 1 97.94 209 PHE A O 1
ATOM 1630 N N . HIS A 1 210 ? 2.744 -16.594 -24.625 1 97.56 210 HIS A N 1
ATOM 1631 C CA . HIS A 1 210 ? 2.729 -15.344 -23.875 1 97.56 210 HIS A CA 1
ATOM 1632 C C . HIS A 1 210 ? 3.148 -15.57 -22.422 1 97.56 210 HIS A C 1
ATOM 1634 O O . HIS A 1 210 ? 3.822 -14.727 -21.828 1 97.56 210 HIS A O 1
ATOM 1640 N N . ILE A 1 211 ? 2.74 -16.656 -21.906 1 97.44 211 ILE A N 1
ATOM 1641 C CA . ILE A 1 211 ? 3.121 -16.969 -20.547 1 97.44 211 ILE A CA 1
ATOM 1642 C C . ILE A 1 211 ? 4.637 -17.125 -20.453 1 97.44 211 ILE A C 1
ATOM 1644 O O . ILE A 1 211 ? 5.273 -16.562 -19.562 1 97.44 211 ILE A O 1
ATOM 1648 N N . GLN A 1 212 ? 5.219 -17.875 -21.312 1 97.5 212 GLN A N 1
ATOM 1649 C CA . GLN A 1 212 ? 6.664 -18.062 -21.328 1 97.5 212 GLN A CA 1
ATOM 1650 C C . GLN A 1 212 ? 7.387 -16.734 -21.484 1 97.5 212 GLN A C 1
ATOM 1652 O O . GLN A 1 212 ? 8.375 -16.469 -20.781 1 97.5 212 GLN A O 1
ATOM 1657 N N . ASN A 1 213 ? 6.875 -15.938 -22.328 1 96.56 213 ASN A N 1
ATOM 1658 C CA . ASN A 1 213 ? 7.473 -14.625 -22.562 1 96.56 213 ASN A CA 1
ATOM 1659 C C . ASN A 1 213 ? 7.438 -13.758 -21.312 1 96.56 213 ASN A C 1
ATOM 1661 O O . ASN A 1 213 ? 8.445 -13.156 -20.938 1 96.56 213 ASN A O 1
ATOM 1665 N N . VAL A 1 214 ? 6.297 -13.711 -20.703 1 95.88 214 VAL A N 1
ATOM 1666 C CA . VAL A 1 214 ? 6.133 -12.805 -19.562 1 95.88 214 VAL A CA 1
ATOM 1667 C C . VAL A 1 214 ? 6.922 -13.336 -18.359 1 95.88 214 VAL A C 1
ATOM 1669 O O . VAL A 1 214 ? 7.457 -12.555 -17.578 1 95.88 214 VAL A O 1
ATOM 1672 N N . VAL A 1 215 ? 6.996 -14.633 -18.234 1 96.44 215 VAL A N 1
ATOM 1673 C CA . VAL A 1 215 ? 7.836 -15.219 -17.188 1 96.44 215 VAL A CA 1
ATOM 1674 C C . VAL A 1 215 ? 9.281 -14.758 -17.375 1 96.44 215 VAL A C 1
ATOM 1676 O O . VAL A 1 215 ? 9.93 -14.336 -16.422 1 96.44 215 VAL A O 1
ATOM 1679 N N . GLY A 1 216 ? 9.758 -14.789 -18.562 1 94.62 216 GLY A N 1
ATOM 1680 C CA . GLY A 1 216 ? 11.094 -14.328 -18.875 1 94.62 216 GLY A CA 1
ATOM 1681 C C . GLY A 1 216 ? 11.281 -12.836 -18.641 1 94.62 216 GLY A C 1
ATOM 1682 O O . GLY A 1 216 ? 12.266 -12.414 -18.031 1 94.62 216 GLY A O 1
ATOM 1683 N N . LYS A 1 217 ? 10.352 -12.023 -19.047 1 93.75 217 LYS A N 1
ATOM 1684 C CA . LYS A 1 217 ? 10.422 -10.57 -18.922 1 93.75 217 LYS A CA 1
ATOM 1685 C C . LYS A 1 217 ? 10.484 -10.148 -17.453 1 93.75 217 LYS A C 1
ATOM 1687 O O . LYS A 1 217 ? 11.188 -9.195 -17.109 1 93.75 217 LYS A O 1
ATOM 1692 N N . LEU A 1 218 ? 9.82 -10.898 -16.625 1 92.62 218 LEU A N 1
ATOM 1693 C CA . LEU A 1 218 ? 9.719 -10.539 -15.219 1 92.62 218 LEU A CA 1
ATOM 1694 C C . LEU A 1 218 ? 10.789 -11.25 -14.398 1 92.62 218 LEU A C 1
ATOM 1696 O O . LEU A 1 218 ? 10.82 -11.133 -13.172 1 92.62 218 LEU A O 1
ATOM 1700 N N . GLY A 1 219 ? 11.664 -12.016 -15.008 1 91.44 219 GLY A N 1
ATOM 1701 C CA . GLY A 1 219 ? 12.672 -12.781 -14.289 1 91.44 219 GLY A CA 1
ATOM 1702 C C . GLY A 1 219 ? 12.07 -13.773 -13.312 1 91.44 219 GLY A C 1
ATOM 1703 O O . GLY A 1 219 ? 12.57 -13.945 -12.195 1 91.44 219 GLY A O 1
ATOM 1704 N N . ALA A 1 220 ? 10.969 -14.289 -13.641 1 94.56 220 ALA A N 1
ATOM 1705 C CA . ALA A 1 220 ? 10.289 -15.281 -12.805 1 94.56 220 ALA A CA 1
ATOM 1706 C C . ALA A 1 220 ? 10.711 -16.703 -13.18 1 94.56 220 ALA A C 1
ATOM 1708 O O . ALA A 1 220 ? 11.281 -16.922 -14.25 1 94.56 220 ALA A O 1
ATOM 1709 N N . THR A 1 221 ? 10.414 -17.641 -12.266 1 96 221 THR A N 1
ATOM 1710 C CA . THR A 1 221 ? 10.789 -19.031 -12.508 1 96 221 THR A CA 1
ATOM 1711 C C . THR A 1 221 ? 9.625 -19.812 -13.125 1 96 221 THR A C 1
ATOM 1713 O O . THR A 1 221 ? 9.828 -20.844 -13.75 1 96 221 THR A O 1
ATOM 1716 N N . ASN A 1 222 ? 8.445 -19.391 -12.938 1 96.88 222 ASN A N 1
ATOM 1717 C CA . ASN A 1 222 ? 7.238 -20 -13.477 1 96.88 222 ASN A CA 1
ATOM 1718 C C . ASN A 1 222 ? 6.062 -19.031 -13.469 1 96.88 222 ASN A C 1
ATOM 1720 O O . ASN A 1 222 ? 6.211 -17.875 -13.07 1 96.88 222 ASN A O 1
ATOM 1724 N N . LYS A 1 223 ? 4.887 -19.5 -13.914 1 96.62 223 LYS A N 1
ATOM 1725 C CA . LYS A 1 223 ? 3.744 -18.609 -14.078 1 96.62 223 LYS A CA 1
ATOM 1726 C C . LYS A 1 223 ? 3.223 -18.125 -12.727 1 96.62 223 LYS A C 1
ATOM 1728 O O . LYS A 1 223 ? 2.719 -17 -12.617 1 96.62 223 LYS A O 1
ATOM 1733 N N . THR A 1 224 ? 3.328 -18.938 -11.703 1 96.31 224 THR A N 1
ATOM 1734 C CA . THR A 1 224 ? 2.918 -18.531 -10.367 1 96.31 224 THR A CA 1
ATOM 1735 C C . THR A 1 224 ? 3.766 -17.359 -9.875 1 96.31 224 THR A C 1
ATOM 1737 O O . THR A 1 224 ? 3.23 -16.328 -9.438 1 96.31 224 THR A O 1
ATOM 1740 N N . HIS A 1 225 ? 5.008 -17.562 -10 1 96 225 HIS A N 1
ATOM 1741 C CA . HIS A 1 225 ? 5.953 -16.516 -9.641 1 96 225 HIS A CA 1
ATOM 1742 C C . HIS A 1 225 ? 5.688 -15.234 -10.43 1 96 225 HIS A C 1
ATOM 1744 O O . HIS A 1 225 ? 5.676 -14.141 -9.867 1 96 225 HIS A O 1
ATOM 1750 N N . ALA A 1 226 ? 5.441 -15.359 -11.648 1 95.62 226 ALA A N 1
ATOM 1751 C CA . ALA A 1 226 ? 5.172 -14.211 -12.516 1 95.62 226 ALA A CA 1
ATOM 1752 C C . ALA A 1 226 ? 3.898 -13.492 -12.094 1 95.62 226 ALA A C 1
ATOM 1754 O O . ALA A 1 226 ? 3.855 -12.258 -12.062 1 95.62 226 ALA A O 1
ATOM 1755 N N . ALA A 1 227 ? 2.863 -14.25 -11.797 1 95.25 227 ALA A N 1
ATOM 1756 C CA . ALA A 1 227 ? 1.6 -13.648 -11.367 1 95.25 227 ALA A CA 1
ATOM 1757 C C . ALA A 1 227 ? 1.771 -12.875 -10.07 1 95.25 227 ALA A C 1
ATOM 1759 O O . ALA A 1 227 ? 1.227 -11.773 -9.922 1 95.25 227 ALA A O 1
ATOM 1760 N N . VAL A 1 228 ? 2.508 -13.406 -9.172 1 93.62 228 VAL A N 1
ATOM 1761 C CA . VAL A 1 228 ? 2.746 -12.742 -7.895 1 93.62 228 VAL A CA 1
ATOM 1762 C C . VAL A 1 228 ? 3.543 -11.461 -8.117 1 93.62 228 VAL A C 1
ATOM 1764 O O . VAL A 1 228 ? 3.176 -10.391 -7.613 1 93.62 228 VAL A O 1
ATOM 1767 N N . LYS A 1 229 ? 4.602 -11.578 -8.906 1 91.56 229 LYS A N 1
ATOM 1768 C CA . LYS A 1 229 ? 5.398 -10.398 -9.219 1 91.56 229 LYS A CA 1
ATOM 1769 C C . LYS A 1 229 ? 4.551 -9.32 -9.891 1 91.56 229 LYS A C 1
ATOM 1771 O O . LYS A 1 229 ? 4.668 -8.141 -9.562 1 91.56 229 LYS A O 1
ATOM 1776 N N . ALA A 1 230 ? 3.74 -9.742 -10.797 1 91.88 230 ALA A N 1
ATOM 1777 C CA . ALA A 1 230 ? 2.871 -8.797 -11.508 1 91.88 230 ALA A CA 1
ATOM 1778 C C . ALA A 1 230 ? 1.949 -8.07 -10.531 1 91.88 230 ALA A C 1
ATOM 1780 O O . ALA A 1 230 ? 1.705 -6.871 -10.68 1 91.88 230 ALA A O 1
ATOM 1781 N N . THR A 1 231 ? 1.487 -8.781 -9.609 1 89.38 231 THR A N 1
ATOM 1782 C CA . THR A 1 231 ? 0.617 -8.219 -8.586 1 89.38 231 THR A CA 1
ATOM 1783 C C . THR A 1 231 ? 1.372 -7.207 -7.73 1 89.38 231 THR A C 1
ATOM 1785 O O . THR A 1 231 ? 0.86 -6.121 -7.449 1 89.38 231 THR A O 1
ATOM 1788 N N . LEU A 1 232 ? 2.545 -7.484 -7.414 1 87.94 232 LEU A N 1
ATOM 1789 C CA . LEU A 1 232 ? 3.344 -6.652 -6.52 1 87.94 232 LEU A CA 1
ATOM 1790 C C . LEU A 1 232 ? 3.789 -5.371 -7.223 1 87.94 232 LEU A C 1
ATOM 1792 O O . LEU A 1 232 ? 3.928 -4.328 -6.582 1 87.94 232 LEU A O 1
ATOM 1796 N N . VAL A 1 233 ? 3.918 -5.43 -8.523 1 87.19 233 VAL A N 1
ATOM 1797 C CA . VAL A 1 233 ? 4.465 -4.27 -9.219 1 87.19 233 VAL A CA 1
ATOM 1798 C C . VAL A 1 233 ? 3.342 -3.516 -9.93 1 87.19 233 VAL A C 1
ATOM 1800 O O . VAL A 1 233 ? 3.602 -2.662 -10.781 1 87.19 233 VAL A O 1
ATOM 1803 N N . GLY A 1 234 ? 2.139 -3.898 -9.711 1 83.44 234 GLY A N 1
ATOM 1804 C CA . GLY A 1 234 ? 0.997 -3.145 -10.203 1 83.44 234 GLY A CA 1
ATOM 1805 C C . GLY A 1 234 ? 0.687 -3.412 -11.664 1 83.44 234 GLY A C 1
ATOM 1806 O O . GLY A 1 234 ? 0.075 -2.58 -12.336 1 83.44 234 GLY A O 1
ATOM 1807 N N . LEU A 1 235 ? 1.171 -4.469 -12.203 1 86.69 235 LEU A N 1
ATOM 1808 C CA . LEU A 1 235 ? 0.875 -4.816 -13.586 1 86.69 235 LEU A CA 1
ATOM 1809 C C . LEU A 1 235 ? -0.561 -5.309 -13.734 1 86.69 235 LEU A C 1
ATOM 1811 O O . LEU A 1 235 ? -1.114 -5.309 -14.836 1 86.69 235 LEU A O 1
ATOM 1815 N N . ILE A 1 236 ? -1.037 -5.867 -12.703 1 83.5 236 ILE A N 1
ATOM 1816 C CA . ILE A 1 236 ? -2.443 -6.258 -12.688 1 83.5 236 ILE A CA 1
ATOM 1817 C C . ILE A 1 236 ? -3.209 -5.398 -11.688 1 83.5 236 ILE A C 1
ATOM 1819 O O . ILE A 1 236 ? -2.65 -4.969 -10.672 1 83.5 236 ILE A O 1
ATOM 1823 N N . PRO A 1 237 ? -4.359 -4.93 -12.172 1 70.69 237 PRO A N 1
ATOM 1824 C CA . PRO A 1 237 ? -5.113 -4.039 -11.289 1 70.69 237 PRO A CA 1
ATOM 1825 C C . PRO A 1 237 ? -5.469 -4.691 -9.953 1 70.69 237 PRO A C 1
ATOM 1827 O O . PRO A 1 237 ? -6.039 -5.781 -9.93 1 70.69 237 PRO A O 1
ATOM 1830 N N . VAL A 1 238 ? -4.73 -4.25 -8.93 1 63.53 238 VAL A N 1
ATOM 1831 C CA . VAL A 1 238 ? -5.059 -4.773 -7.609 1 63.53 238 VAL A CA 1
ATOM 1832 C C . VAL A 1 238 ? -5.324 -3.615 -6.648 1 63.53 238 VAL A C 1
ATOM 1834 O O . VAL A 1 238 ? -4.781 -2.521 -6.816 1 63.53 238 VAL A O 1
ATOM 1837 N N . MET B 1 1 ? -1.792 22.094 18.516 1 54.44 1 MET B N 1
ATOM 1838 C CA . MET B 1 1 ? -2.908 21.844 17.594 1 54.44 1 MET B CA 1
ATOM 1839 C C . MET B 1 1 ? -3.963 22.938 17.719 1 54.44 1 MET B C 1
ATOM 1841 O O . MET B 1 1 ? -4.168 23.5 18.812 1 54.44 1 MET B O 1
ATOM 1845 N N . SER B 1 2 ? -4.293 23.391 16.484 1 66.25 2 SER B N 1
ATOM 1846 C CA . SER B 1 2 ? -5.426 24.312 16.547 1 66.25 2 SER B CA 1
ATOM 1847 C C . SER B 1 2 ? -6.637 23.656 17.203 1 66.25 2 SER B C 1
ATOM 1849 O O . SER B 1 2 ? -6.777 22.438 17.188 1 66.25 2 SER B O 1
ATOM 1851 N N . ALA B 1 3 ? -7.32 24.359 18.031 1 66.5 3 ALA B N 1
ATOM 1852 C CA . ALA B 1 3 ? -8.547 23.922 18.688 1 66.5 3 ALA B CA 1
ATOM 1853 C C . ALA B 1 3 ? -9.453 23.156 17.734 1 66.5 3 ALA B C 1
ATOM 1855 O O . ALA B 1 3 ? -10.078 22.172 18.109 1 66.5 3 ALA B O 1
ATOM 1856 N N . GLY B 1 4 ? -9.445 23.484 16.531 1 72.31 4 GLY B N 1
ATOM 1857 C CA . GLY B 1 4 ? -10.273 22.859 15.508 1 72.31 4 GLY B CA 1
ATOM 1858 C C . GLY B 1 4 ? -9.82 21.453 15.156 1 72.31 4 GLY B C 1
ATOM 1859 O O . GLY B 1 4 ? -10.648 20.547 15.055 1 72.31 4 GLY B O 1
ATOM 1860 N N . ARG B 1 5 ? -8.562 21.219 15.172 1 77.19 5 ARG B N 1
ATOM 1861 C CA . ARG B 1 5 ? -8.039 19.891 14.836 1 77.19 5 ARG B CA 1
ATOM 1862 C C . ARG B 1 5 ? -8.297 18.906 15.961 1 77.19 5 ARG B C 1
ATOM 1864 O O . ARG B 1 5 ? -8.617 17.734 15.711 1 77.19 5 ARG B O 1
ATOM 1871 N N . GLU B 1 6 ? -8.172 19.391 17.125 1 78.75 6 GLU B N 1
ATOM 1872 C CA . GLU B 1 6 ? -8.414 18.531 18.281 1 78.75 6 GLU B CA 1
ATOM 1873 C C . GLU B 1 6 ? -9.859 18.047 18.312 1 78.75 6 GLU B C 1
ATOM 1875 O O . GLU B 1 6 ? -10.125 16.875 18.609 1 78.75 6 GLU B O 1
ATOM 1880 N N . GLN B 1 7 ? -10.68 18.953 18.078 1 83.38 7 GLN B N 1
ATOM 1881 C CA . GLN B 1 7 ? -12.094 18.594 18.062 1 83.38 7 GLN B CA 1
ATOM 1882 C C . GLN B 1 7 ? -12.383 17.578 16.969 1 83.38 7 GLN B C 1
ATOM 1884 O O . GLN B 1 7 ? -13.156 16.641 17.188 1 83.38 7 GLN B O 1
ATOM 1889 N N . PHE B 1 8 ? -11.75 17.719 15.867 1 84.56 8 PHE B N 1
ATOM 1890 C CA . PHE B 1 8 ? -11.938 16.812 14.734 1 84.56 8 PHE B CA 1
ATOM 1891 C C . PHE B 1 8 ? -11.445 15.414 15.086 1 84.56 8 PHE B C 1
ATOM 1893 O O . PHE B 1 8 ? -12.141 14.43 14.828 1 84.56 8 PHE B O 1
ATOM 1900 N N . VAL B 1 9 ? -10.32 15.352 15.703 1 84.94 9 VAL B N 1
ATOM 1901 C CA . VAL B 1 9 ? -9.742 14.062 16.062 1 84.94 9 VAL B CA 1
ATOM 1902 C C . VAL B 1 9 ? -10.633 13.367 17.094 1 84.94 9 VAL B C 1
ATOM 1904 O O . VAL B 1 9 ? -10.891 12.164 16.984 1 84.94 9 VAL B O 1
ATOM 1907 N N . ARG B 1 10 ? -11.094 14.102 17.984 1 86.81 10 ARG B N 1
ATOM 1908 C CA . ARG B 1 10 ? -11.969 13.547 19.016 1 86.81 10 ARG B CA 1
ATOM 1909 C C . ARG B 1 10 ? -13.258 13.008 18.406 1 86.81 10 ARG B C 1
ATOM 1911 O O . ARG B 1 10 ? -13.711 11.922 18.75 1 86.81 10 ARG B O 1
ATOM 1918 N N . ARG B 1 11 ? -13.805 13.711 17.531 1 91.69 11 ARG B N 1
ATOM 1919 C CA . ARG B 1 11 ? -15.039 13.289 16.875 1 91.69 11 ARG B CA 1
ATOM 1920 C C . ARG B 1 11 ? -14.805 12.039 16.016 1 91.69 11 ARG B C 1
ATOM 1922 O O . ARG B 1 11 ? -15.648 11.141 15.984 1 91.69 11 ARG B O 1
ATOM 1929 N N . MET B 1 12 ? -13.695 12.023 15.367 1 90.94 12 MET B N 1
ATOM 1930 C CA . MET B 1 12 ? -13.352 10.859 14.555 1 90.94 12 MET B CA 1
ATOM 1931 C C . MET B 1 12 ? -13.227 9.617 15.43 1 90.94 12 MET B C 1
ATOM 1933 O O . MET B 1 12 ? -13.773 8.562 15.102 1 90.94 12 MET B O 1
ATOM 1937 N N . ARG B 1 13 ? -12.547 9.789 16.484 1 86.25 13 ARG B N 1
ATOM 1938 C CA . ARG B 1 13 ? -12.32 8.664 17.391 1 86.25 13 ARG B CA 1
ATOM 1939 C C . ARG B 1 13 ? -13.617 8.219 18.047 1 86.25 13 ARG B C 1
ATOM 1941 O O . ARG B 1 13 ? -13.766 7.047 18.406 1 86.25 13 ARG B O 1
ATOM 1948 N N . ALA B 1 14 ? -14.547 9.117 18.172 1 92.81 14 ALA B N 1
ATOM 1949 C CA . ALA B 1 14 ? -15.828 8.828 18.812 1 92.81 14 ALA B CA 1
ATOM 1950 C C . ALA B 1 14 ? -16.812 8.219 17.828 1 92.81 14 ALA B C 1
ATOM 1952 O O . ALA B 1 14 ? -17.906 7.785 18.203 1 92.81 14 ALA B O 1
ATOM 1953 N N . SER B 1 15 ? -16.453 8.148 16.562 1 94.75 15 SER B N 1
ATOM 1954 C CA . SER B 1 15 ? -17.359 7.621 15.555 1 94.75 15 SER B CA 1
ATOM 1955 C C . SER B 1 15 ? -17.688 6.156 15.812 1 94.75 15 SER B C 1
ATOM 1957 O O . SER B 1 15 ? -16.812 5.371 16.172 1 94.75 15 SER B O 1
ATOM 1959 N N . ARG B 1 16 ? -19 5.781 15.609 1 94.31 16 ARG B N 1
ATOM 1960 C CA . ARG B 1 16 ? -19.438 4.414 15.867 1 94.31 16 ARG B CA 1
ATOM 1961 C C . ARG B 1 16 ? -19.797 3.701 14.57 1 94.31 16 ARG B C 1
ATOM 1963 O O . ARG B 1 16 ? -20.141 2.518 14.578 1 94.31 16 ARG B O 1
ATOM 1970 N N . SER B 1 17 ? -19.875 4.395 13.531 1 96.25 17 SER B N 1
ATOM 1971 C CA . SER B 1 17 ? -20.125 3.818 12.211 1 96.25 17 SER B CA 1
ATOM 1972 C C . SER B 1 17 ? -19.281 4.496 11.148 1 96.25 17 SER B C 1
ATOM 1974 O O . SER B 1 17 ? -18.75 5.594 11.367 1 96.25 17 SER B O 1
ATOM 1976 N N . ALA B 1 18 ? -19.125 3.775 10.047 1 96.75 18 ALA B N 1
ATOM 1977 C CA . ALA B 1 18 ? -18.406 4.355 8.914 1 96.75 18 ALA B CA 1
ATOM 1978 C C . ALA B 1 18 ? -19.078 5.637 8.438 1 96.75 18 ALA B C 1
ATOM 1980 O O . ALA B 1 18 ? -18.391 6.594 8.047 1 96.75 18 ALA B O 1
ATOM 1981 N N . GLY B 1 19 ? -20.359 5.621 8.477 1 96.44 19 GLY B N 1
ATOM 1982 C CA . GLY B 1 19 ? -21.094 6.816 8.102 1 96.44 19 GLY B CA 1
ATOM 1983 C C . GLY B 1 19 ? -20.812 8.008 8.992 1 96.44 19 GLY B C 1
ATOM 1984 O O . GLY B 1 19 ? -20.625 9.125 8.508 1 96.44 19 GLY B O 1
ATOM 1985 N N . ASP B 1 20 ? -20.75 7.754 10.281 1 96.94 20 ASP B N 1
ATOM 1986 C CA . ASP B 1 20 ? -20.391 8.797 11.234 1 96.94 20 ASP B CA 1
ATOM 1987 C C . ASP B 1 20 ? -19.016 9.367 10.945 1 96.94 20 ASP B C 1
ATOM 1989 O O . ASP B 1 20 ? -18.812 10.586 10.953 1 96.94 20 ASP B O 1
ATOM 1993 N N . ALA B 1 21 ? -18.125 8.484 10.758 1 97.19 21 ALA B N 1
ATOM 1994 C CA . ALA B 1 21 ? -16.75 8.898 10.484 1 97.19 21 ALA B CA 1
ATOM 1995 C C . ALA B 1 21 ? -16.672 9.711 9.195 1 97.19 21 ALA B C 1
ATOM 1997 O O . ALA B 1 21 ? -15.984 10.734 9.141 1 97.19 21 ALA B O 1
ATOM 1998 N N . PHE B 1 22 ? -17.438 9.289 8.188 1 97.12 22 PHE B N 1
ATOM 1999 C CA . PHE B 1 22 ? -17.438 10 6.914 1 97.12 22 PHE B CA 1
ATOM 2000 C C . PHE B 1 22 ? -17.984 11.406 7.086 1 97.12 22 PHE B C 1
ATOM 2002 O O . PHE B 1 22 ? -17.484 12.359 6.484 1 97.12 22 PHE B O 1
ATOM 2009 N N . ASP B 1 23 ? -18.906 11.516 7.883 1 96.94 23 ASP B N 1
ATOM 2010 C CA . ASP B 1 23 ? -19.5 12.836 8.117 1 96.94 23 ASP B CA 1
ATOM 2011 C C . ASP B 1 23 ? -18.469 13.797 8.695 1 96.94 23 ASP B C 1
ATOM 2013 O O . ASP B 1 23 ? -18.469 14.992 8.367 1 96.94 23 ASP B O 1
ATOM 2017 N N . VAL B 1 24 ? -17.672 13.289 9.531 1 96.12 24 VAL B N 1
ATOM 2018 C CA . VAL B 1 24 ? -16.625 14.109 10.117 1 96.12 24 VAL B CA 1
ATOM 2019 C C . VAL B 1 24 ? -15.648 14.555 9.031 1 96.12 24 VAL B C 1
ATOM 2021 O O . VAL B 1 24 ? -15.273 15.734 8.969 1 96.12 24 VAL B O 1
ATOM 2024 N N . VAL B 1 25 ? -15.242 13.695 8.125 1 96.44 25 VAL B N 1
ATOM 2025 C CA . VAL B 1 25 ? -14.312 13.992 7.043 1 96.44 25 VAL B CA 1
ATOM 2026 C C . VAL B 1 25 ? -14.953 14.984 6.074 1 96.44 25 VAL B C 1
ATOM 2028 O O . VAL B 1 25 ? -14.305 15.938 5.641 1 96.44 25 VAL B O 1
ATOM 2031 N N . LEU B 1 26 ? -16.188 14.719 5.785 1 96.31 26 LEU B N 1
ATOM 2032 C CA . LEU B 1 26 ? -16.922 15.609 4.902 1 96.31 26 LEU B CA 1
ATOM 2033 C C . LEU B 1 26 ? -16.953 17.031 5.457 1 96.31 26 LEU B C 1
ATOM 2035 O O . LEU B 1 26 ? -16.734 17.984 4.719 1 96.31 26 LEU B O 1
ATOM 2039 N N . GLN B 1 27 ? -17.234 17.141 6.695 1 95.94 27 GLN B N 1
ATOM 2040 C CA . GLN B 1 27 ? -17.281 18.453 7.328 1 95.94 27 GLN B CA 1
ATOM 2041 C C . GLN B 1 27 ? -15.93 19.156 7.211 1 95.94 27 GLN B C 1
ATOM 2043 O O . GLN B 1 27 ? -15.875 20.344 6.887 1 95.94 27 GLN B O 1
ATOM 2048 N N . ARG B 1 28 ? -14.859 18.453 7.461 1 94.19 28 ARG B N 1
ATOM 2049 C CA . ARG B 1 28 ? -13.539 19.062 7.359 1 94.19 28 ARG B CA 1
ATOM 2050 C C . ARG B 1 28 ? -13.219 19.453 5.918 1 94.19 28 ARG B C 1
ATOM 2052 O O . ARG B 1 28 ? -12.625 20.5 5.668 1 94.19 28 ARG B O 1
ATOM 2059 N N . GLY B 1 29 ? -13.555 18.578 5 1 94.5 29 GLY B N 1
ATOM 2060 C CA . GLY B 1 29 ? -13.383 18.906 3.594 1 94.5 29 GLY B CA 1
ATOM 2061 C C . GLY B 1 29 ? -14.07 20.188 3.188 1 94.5 29 GLY B C 1
ATOM 2062 O O . GLY B 1 29 ? -13.508 21 2.445 1 94.5 29 GLY B O 1
ATOM 2063 N N . THR B 1 30 ? -15.258 20.344 3.701 1 94.81 30 THR B N 1
ATOM 2064 C CA . THR B 1 30 ? -16 21.562 3.43 1 94.81 30 THR B CA 1
ATOM 2065 C C . THR B 1 30 ? -15.266 22.781 3.982 1 94.81 30 THR B C 1
ATOM 2067 O O . THR B 1 30 ? -15.203 23.828 3.328 1 94.81 30 THR B O 1
ATOM 2070 N N . GLU B 1 31 ? -14.695 22.672 5.129 1 93.56 31 GLU B N 1
ATOM 2071 C CA . GLU B 1 31 ? -13.945 23.766 5.75 1 93.56 31 GLU B CA 1
ATOM 2072 C C . GLU B 1 31 ? -12.695 24.094 4.941 1 93.56 31 GLU B C 1
ATOM 2074 O O . GLU B 1 31 ? -12.219 25.234 4.977 1 93.56 31 GLU B O 1
ATOM 2079 N N . LEU B 1 32 ? -12.219 23.141 4.211 1 92.31 32 LEU B N 1
ATOM 2080 C CA . LEU B 1 32 ? -11.023 23.344 3.406 1 92.31 32 LEU B CA 1
ATOM 2081 C C . LEU B 1 32 ? -11.375 23.891 2.033 1 92.31 32 LEU B C 1
ATOM 2083 O O . LEU B 1 32 ? -10.484 24.188 1.228 1 92.31 32 LEU B O 1
ATOM 2087 N N . GLY B 1 33 ? -12.68 24.016 1.713 1 92.81 33 GLY B N 1
ATOM 2088 C CA . GLY B 1 33 ? -13.109 24.703 0.499 1 92.81 33 GLY B CA 1
ATOM 2089 C C . GLY B 1 33 ? -13.617 23.75 -0.567 1 92.81 33 GLY B C 1
ATOM 2090 O O . GLY B 1 33 ? -13.797 24.141 -1.722 1 92.81 33 GLY B O 1
ATOM 2091 N N . PHE B 1 34 ? -13.836 22.531 -0.181 1 93.06 34 PHE B N 1
ATOM 2092 C CA . PHE B 1 34 ? -14.32 21.562 -1.164 1 93.06 34 PHE B CA 1
ATOM 2093 C C . PHE B 1 34 ? -15.82 21.344 -1.017 1 93.06 34 PHE B C 1
ATOM 2095 O O . PHE B 1 34 ? -16.344 21.359 0.098 1 93.06 34 PHE B O 1
ATOM 2102 N N . GLN B 1 35 ? -16.484 21.141 -2.145 1 92.31 35 GLN B N 1
ATOM 2103 C CA . GLN B 1 35 ? -17.922 20.953 -2.182 1 92.31 35 GLN B CA 1
ATOM 2104 C C . GLN B 1 35 ? -18.281 19.469 -2.125 1 92.31 35 GLN B C 1
ATOM 2106 O O . GLN B 1 35 ? -19.344 19.094 -1.611 1 92.31 35 GLN B O 1
ATOM 2111 N N . PHE B 1 36 ? -17.422 18.656 -2.627 1 91.12 36 PHE B N 1
ATOM 2112 C CA . PHE B 1 36 ? -17.703 17.234 -2.756 1 91.12 36 PHE B CA 1
ATOM 2113 C C . PHE B 1 36 ? -16.625 16.406 -2.078 1 91.12 36 PHE B C 1
ATOM 2115 O O . PHE B 1 36 ? -15.453 16.766 -2.105 1 91.12 36 PHE B O 1
ATOM 2122 N N . CYS B 1 37 ? -17.109 15.328 -1.5 1 93.12 37 CYS B N 1
ATOM 2123 C CA . CYS B 1 37 ? -16.234 14.375 -0.821 1 93.12 37 CYS B CA 1
ATOM 2124 C C . CYS B 1 37 ? -16.719 12.945 -1.037 1 93.12 37 CYS B C 1
ATOM 2126 O O . CYS B 1 37 ? -17.922 12.68 -1.027 1 93.12 37 CYS B O 1
ATOM 2128 N N . ALA B 1 38 ? -15.742 12.062 -1.305 1 92 38 ALA B N 1
ATOM 2129 C CA . ALA B 1 38 ? -16.047 10.641 -1.384 1 92 38 ALA B CA 1
ATOM 2130 C C . ALA B 1 38 ? -14.961 9.805 -0.717 1 92 38 ALA B C 1
ATOM 2132 O O . ALA B 1 38 ? -13.781 10.172 -0.752 1 92 38 ALA B O 1
ATOM 2133 N N . TYR B 1 39 ? -15.398 8.797 -0.041 1 93 39 TYR B N 1
ATOM 2134 C CA . TYR B 1 39 ? -14.492 7.777 0.477 1 93 39 TYR B CA 1
ATOM 2135 C C . TYR B 1 39 ? -14.898 6.391 -0.015 1 93 39 TYR B C 1
ATOM 2137 O O . TYR B 1 39 ? -16.031 5.949 0.208 1 93 39 TYR B O 1
ATOM 2145 N N . ARG B 1 40 ? -13.914 5.727 -0.649 1 92.06 40 ARG B N 1
ATOM 2146 C CA . ARG B 1 40 ? -14.117 4.375 -1.165 1 92.06 40 ARG B CA 1
ATOM 2147 C C . ARG B 1 40 ? -13.203 3.377 -0.462 1 92.06 40 ARG B C 1
ATOM 2149 O O . ARG B 1 40 ? -11.992 3.566 -0.416 1 92.06 40 ARG B O 1
ATOM 2156 N N . LEU B 1 41 ? -13.812 2.396 0.122 1 92.25 41 LEU B N 1
ATOM 2157 C CA . LEU B 1 41 ? -13.07 1.32 0.771 1 92.25 41 LEU B CA 1
ATOM 2158 C C . LEU B 1 41 ? -13.188 0.023 -0.022 1 92.25 41 LEU B C 1
ATOM 2160 O O . LEU B 1 41 ? -14.297 -0.445 -0.294 1 92.25 41 LEU B O 1
ATOM 2164 N N . THR B 1 42 ? -12.047 -0.553 -0.416 1 89.88 42 THR B N 1
ATOM 2165 C CA . THR B 1 42 ? -12.016 -1.752 -1.245 1 89.88 42 THR B CA 1
ATOM 2166 C C . THR B 1 42 ? -11.312 -2.896 -0.521 1 89.88 42 THR B C 1
ATOM 2168 O O . THR B 1 42 ? -10.211 -2.719 0.003 1 89.88 42 THR B O 1
ATOM 2171 N N . ALA B 1 43 ? -12.023 -4.047 -0.489 1 89.62 43 ALA B N 1
ATOM 2172 C CA . ALA B 1 43 ? -11.406 -5.25 0.057 1 89.62 43 ALA B CA 1
ATOM 2173 C C . ALA B 1 43 ? -10.297 -5.766 -0.858 1 89.62 43 ALA B C 1
ATOM 2175 O O . ALA B 1 43 ? -10.344 -5.559 -2.074 1 89.62 43 ALA B O 1
ATOM 2176 N N . PRO B 1 44 ? -9.305 -6.395 -0.262 1 85.25 44 PRO B N 1
ATOM 2177 C CA . PRO B 1 44 ? -8.156 -6.824 -1.067 1 85.25 44 PRO B CA 1
ATOM 2178 C C . PRO B 1 44 ? -8.484 -8.008 -1.976 1 85.25 44 PRO B C 1
ATOM 2180 O O . PRO B 1 44 ? -7.836 -8.195 -3.008 1 85.25 44 PRO B O 1
ATOM 2183 N N . ILE B 1 45 ? -9.391 -8.852 -1.63 1 83.69 45 ILE B N 1
ATOM 2184 C CA . ILE B 1 45 ? -9.773 -10.023 -2.398 1 83.69 45 ILE B CA 1
ATOM 2185 C C . ILE B 1 45 ? -11.297 -10.141 -2.438 1 83.69 45 ILE B C 1
ATOM 2187 O O . ILE B 1 45 ? -11.984 -9.641 -1.544 1 83.69 45 ILE B O 1
ATOM 2191 N N . PRO B 1 46 ? -11.812 -10.758 -3.506 1 79.56 46 PRO B N 1
ATOM 2192 C CA . PRO B 1 46 ? -11.172 -11.383 -4.664 1 79.56 46 PRO B CA 1
ATOM 2193 C C . PRO B 1 46 ? -10.469 -10.367 -5.566 1 79.56 46 PRO B C 1
ATOM 2195 O O . PRO B 1 46 ? -10.656 -9.156 -5.41 1 79.56 46 PRO B O 1
ATOM 2198 N N . ILE B 1 47 ? -9.562 -10.875 -6.441 1 78.25 47 ILE B N 1
ATOM 2199 C CA . ILE B 1 47 ? -8.711 -10.047 -7.293 1 78.25 47 ILE B CA 1
ATOM 2200 C C . ILE B 1 47 ? -9.57 -9.312 -8.32 1 78.25 47 ILE B C 1
ATOM 2202 O O . ILE B 1 47 ? -9.383 -8.117 -8.547 1 78.25 47 ILE B O 1
ATOM 2206 N N . THR B 1 48 ? -10.445 -10.227 -8.867 1 75.94 48 THR B N 1
ATOM 2207 C CA . THR B 1 48 ? -11.406 -9.625 -9.789 1 75.94 48 THR B CA 1
ATOM 2208 C C . THR B 1 48 ? -12.711 -9.289 -9.07 1 75.94 48 THR B C 1
ATOM 2210 O O . THR B 1 48 ? -13.078 -9.961 -8.102 1 75.94 48 THR B O 1
ATOM 2213 N N . ARG B 1 49 ? -13.367 -8.133 -9.211 1 77.62 49 ARG B N 1
ATOM 2214 C CA . ARG B 1 49 ? -14.641 -7.699 -8.656 1 77.62 49 ARG B CA 1
ATOM 2215 C C . ARG B 1 49 ? -14.539 -7.496 -7.148 1 77.62 49 ARG B C 1
ATOM 2217 O O . ARG B 1 49 ? -15.352 -8.031 -6.387 1 77.62 49 ARG B O 1
ATOM 2224 N N . ARG B 1 50 ? -13.648 -6.879 -6.672 1 81.38 50 ARG B N 1
ATOM 2225 C CA . ARG B 1 50 ? -13.438 -6.586 -5.258 1 81.38 50 ARG B CA 1
ATOM 2226 C C . ARG B 1 50 ? -14.664 -5.914 -4.648 1 81.38 50 ARG B C 1
ATOM 2228 O O . ARG B 1 50 ? -15.312 -5.086 -5.293 1 81.38 50 ARG B O 1
ATOM 2235 N N . ARG B 1 51 ? -14.992 -6.375 -3.482 1 86.88 51 ARG B N 1
ATOM 2236 C CA . ARG B 1 51 ? -16.062 -5.699 -2.746 1 86.88 51 ARG B CA 1
ATOM 2237 C C . ARG B 1 51 ? -15.656 -4.27 -2.398 1 86.88 51 ARG B C 1
ATOM 2239 O O . ARG B 1 51 ? -14.562 -4.031 -1.879 1 86.88 51 ARG B O 1
ATOM 2246 N N . THR B 1 52 ? -16.562 -3.371 -2.734 1 89.81 52 THR B N 1
ATOM 2247 C CA . THR B 1 52 ? -16.297 -1.961 -2.49 1 89.81 52 THR B CA 1
ATOM 2248 C C . THR B 1 52 ? -17.438 -1.31 -1.724 1 89.81 52 THR B C 1
ATOM 2250 O O . THR B 1 52 ? -18.609 -1.63 -1.953 1 89.81 52 THR B O 1
ATOM 2253 N N . PHE B 1 53 ? -17.094 -0.482 -0.784 1 91.62 53 PHE B N 1
ATOM 2254 C CA . PHE B 1 53 ? -18 0.369 -0.036 1 91.62 53 PHE B CA 1
ATOM 2255 C C . PHE B 1 53 ? -17.734 1.841 -0.322 1 91.62 53 PHE B C 1
ATOM 2257 O O . PHE B 1 53 ? -16.578 2.266 -0.375 1 91.62 53 PHE B O 1
ATOM 2264 N N . VAL B 1 54 ? -18.859 2.576 -0.495 1 92.06 54 VAL B N 1
ATOM 2265 C CA . VAL B 1 54 ? -18.656 3.973 -0.873 1 92.06 54 VAL B CA 1
ATOM 2266 C C . VAL B 1 54 ? -19.547 4.871 -0.012 1 92.06 54 VAL B C 1
ATOM 2268 O O . VAL B 1 54 ? -20.734 4.578 0.192 1 92.06 54 VAL B O 1
ATOM 2271 N N . TRP B 1 55 ? -18.984 5.871 0.558 1 93.62 55 TRP B N 1
ATOM 2272 C CA . TRP B 1 55 ? -19.672 6.996 1.186 1 93.62 55 TRP B CA 1
ATOM 2273 C C . TRP B 1 55 ? -19.359 8.297 0.443 1 93.62 55 TRP B C 1
ATOM 2275 O O . TRP B 1 55 ? -18.203 8.609 0.168 1 93.62 55 TRP B O 1
ATOM 2285 N N . SER B 1 56 ? -20.422 9.055 0.046 1 91.56 56 SER B N 1
ATOM 2286 C CA . SER B 1 56 ? -20.188 10.227 -0.797 1 91.56 56 SER B CA 1
ATOM 2287 C C . SER B 1 56 ? -21.359 11.203 -0.715 1 91.56 56 SER B C 1
ATOM 2289 O O . SER B 1 56 ? -22.484 10.812 -0.421 1 91.56 56 SER B O 1
ATOM 2291 N N . ASN B 1 57 ? -21.016 12.508 -0.867 1 90.38 57 ASN B N 1
ATOM 2292 C CA . ASN B 1 57 ? -22.078 13.5 -1.05 1 90.38 57 ASN B CA 1
ATOM 2293 C C . ASN B 1 57 ? -22.156 13.969 -2.498 1 90.38 57 ASN B C 1
ATOM 2295 O O . ASN B 1 57 ? -22.766 15 -2.787 1 90.38 57 ASN B O 1
ATOM 2299 N N . TYR B 1 58 ? -21.406 13.164 -3.369 1 82.94 58 TYR B N 1
ATOM 2300 C CA . TYR B 1 58 ? -21.516 13.477 -4.789 1 82.94 58 TYR B CA 1
ATOM 2301 C C . TYR B 1 58 ? -22.953 13.289 -5.27 1 82.94 58 TYR B C 1
ATOM 2303 O O . TYR B 1 58 ? -23.656 12.398 -4.793 1 82.94 58 TYR B O 1
ATOM 2311 N N . PRO B 1 59 ? -23.344 14.188 -6.125 1 72.75 59 PRO B N 1
ATOM 2312 C CA . PRO B 1 59 ? -24.672 13.969 -6.676 1 72.75 59 PRO B CA 1
ATOM 2313 C C . PRO B 1 59 ? -24.797 12.633 -7.41 1 72.75 59 PRO B C 1
ATOM 2315 O O . PRO B 1 59 ? -23.797 12.07 -7.852 1 72.75 59 PRO B O 1
ATOM 2318 N N . ASN B 1 60 ? -25.797 11.734 -7.211 1 59.97 60 ASN B N 1
ATOM 2319 C CA . ASN B 1 60 ? -26.156 10.359 -7.562 1 59.97 60 ASN B CA 1
ATOM 2320 C C . ASN B 1 60 ? -25.328 9.852 -8.734 1 59.97 60 ASN B C 1
ATOM 2322 O O . ASN B 1 60 ? -24.875 8.703 -8.727 1 59.97 60 ASN B O 1
ATOM 2326 N N . ALA B 1 61 ? -25.234 10.5 -9.742 1 49.44 61 ALA B N 1
ATOM 2327 C CA . ALA B 1 61 ? -24.609 9.906 -10.914 1 49.44 61 ALA B CA 1
ATOM 2328 C C . ALA B 1 61 ? -23.125 9.656 -10.688 1 49.44 61 ALA B C 1
ATOM 2330 O O . ALA B 1 61 ? -22.531 8.75 -11.289 1 49.44 61 ALA B O 1
ATOM 2331 N N . CYS B 1 62 ? -22.578 10.414 -9.836 1 47.75 62 CYS B N 1
ATOM 2332 C CA . CYS B 1 62 ? -21.125 10.461 -9.758 1 47.75 62 CYS B CA 1
ATOM 2333 C C . CYS B 1 62 ? -20.609 9.461 -8.742 1 47.75 62 CYS B C 1
ATOM 2335 O O . CYS B 1 62 ? -19.453 9.047 -8.812 1 47.75 62 CYS B O 1
ATOM 2337 N N . ALA B 1 63 ? -21.422 9.203 -7.742 1 45.41 63 ALA B N 1
ATOM 2338 C CA . ALA B 1 63 ? -20.953 8.438 -6.59 1 45.41 63 ALA B CA 1
ATOM 2339 C C . ALA B 1 63 ? -20.562 7.02 -6.992 1 45.41 63 ALA B C 1
ATOM 2341 O O . ALA B 1 63 ? -19.734 6.387 -6.324 1 45.41 63 ALA B O 1
ATOM 2342 N N . ALA B 1 64 ? -21.453 6.566 -7.941 1 41.03 64 ALA B N 1
ATOM 2343 C CA . ALA B 1 64 ? -21.297 5.168 -8.328 1 41.03 64 ALA B CA 1
ATOM 2344 C C . ALA B 1 64 ? -20.031 4.957 -9.133 1 41.03 64 ALA B C 1
ATOM 2346 O O . ALA B 1 64 ? -19.797 3.869 -9.664 1 41.03 64 ALA B O 1
ATOM 2347 N N . SER B 1 65 ? -19.516 6.086 -9.516 1 39.88 65 SER B N 1
ATOM 2348 C CA . SER B 1 65 ? -18.469 5.789 -10.484 1 39.88 65 SER B CA 1
ATOM 2349 C C . SER B 1 65 ? -17.344 4.953 -9.859 1 39.88 65 SER B C 1
ATOM 2351 O O . SER B 1 65 ? -16.781 5.336 -8.836 1 39.88 65 SER B O 1
ATOM 2353 N N . PRO B 1 66 ? -17.516 3.709 -10.023 1 36.47 66 PRO B N 1
ATOM 2354 C CA . PRO B 1 66 ? -16.391 2.867 -9.594 1 36.47 66 PRO B CA 1
ATOM 2355 C C . PRO B 1 66 ? -15.039 3.551 -9.781 1 36.47 66 PRO B C 1
ATOM 2357 O O . PRO B 1 66 ? -14.844 4.312 -10.734 1 36.47 66 PRO B O 1
ATOM 2360 N N . VAL B 1 67 ? -14.5 4.23 -9.008 1 36.16 67 VAL B N 1
ATOM 2361 C CA . VAL B 1 67 ? -13.07 4.34 -9.297 1 36.16 67 VAL B CA 1
ATOM 2362 C C . VAL B 1 67 ? -12.664 3.279 -10.312 1 36.16 67 VAL B C 1
ATOM 2364 O O . VAL B 1 67 ? -13.203 2.168 -10.305 1 36.16 67 VAL B O 1
ATOM 2367 N N . LEU B 1 68 ? -11.867 3.596 -11.383 1 34.16 68 LEU B N 1
ATOM 2368 C CA . LEU B 1 68 ? -11.43 2.734 -12.477 1 34.16 68 LEU B CA 1
ATOM 2369 C C . LEU B 1 68 ? -11.32 1.285 -12.016 1 34.16 68 LEU B C 1
ATOM 2371 O O . LEU B 1 68 ? -10.492 0.966 -11.156 1 34.16 68 LEU B O 1
ATOM 2375 N N . ASP B 1 69 ? -12.297 0.654 -11.648 1 32.09 69 ASP B N 1
ATOM 2376 C CA . ASP B 1 69 ? -12.117 -0.73 -12.07 1 32.09 69 ASP B CA 1
ATOM 2377 C C . ASP B 1 69 ? -11.562 -0.799 -13.492 1 32.09 69 ASP B C 1
ATOM 2379 O O . ASP B 1 69 ? -12.133 -0.207 -14.414 1 32.09 69 ASP B O 1
ATOM 2383 N N . ALA B 1 70 ? -10.258 -0.753 -13.773 1 31.05 70 ALA B N 1
ATOM 2384 C CA . ALA B 1 70 ? -9.758 -1.073 -15.109 1 31.05 70 ALA B CA 1
ATOM 2385 C C . ALA B 1 70 ? -10.727 -1.984 -15.859 1 31.05 70 ALA B C 1
ATOM 2387 O O . ALA B 1 70 ? -10.828 -3.174 -15.547 1 31.05 70 ALA B O 1
ATOM 2388 N N . ASP B 1 71 ? -11.891 -1.693 -16.078 1 28.72 71 ASP B N 1
ATOM 2389 C CA . ASP B 1 71 ? -12.641 -2.477 -17.047 1 28.72 71 ASP B CA 1
ATOM 2390 C C . ASP B 1 71 ? -11.82 -2.721 -18.312 1 28.72 71 ASP B C 1
ATOM 2392 O O . ASP B 1 71 ? -11.328 -1.775 -18.922 1 28.72 71 ASP B O 1
ATOM 2396 N N . ARG B 1 72 ? -11.234 -3.963 -18.469 1 27.78 72 ARG B N 1
ATOM 2397 C CA . ARG B 1 72 ? -10.531 -4.684 -19.531 1 27.78 72 ARG B CA 1
ATOM 2398 C C . ARG B 1 72 ? -11.273 -4.562 -20.859 1 27.78 72 ARG B C 1
ATOM 2400 O O . ARG B 1 72 ? -11.016 -5.336 -21.781 1 27.78 72 ARG B O 1
ATOM 2407 N N . SER B 1 73 ? -12.383 -3.863 -21.047 1 26.47 73 SER B N 1
ATOM 2408 C CA . SER B 1 73 ? -12.828 -4.113 -22.406 1 26.47 73 SER B CA 1
ATOM 2409 C C . SER B 1 73 ? -11.836 -3.568 -23.422 1 26.47 73 SER B C 1
ATOM 2411 O O . SER B 1 73 ? -11.086 -2.633 -23.125 1 26.47 73 SER B O 1
ATOM 2413 N N . GLY B 1 74 ? -11.469 -4.348 -24.562 1 26.25 74 GLY B N 1
ATOM 2414 C CA . GLY B 1 74 ? -10.688 -4.34 -25.781 1 26.25 74 GLY B CA 1
ATOM 2415 C C . GLY B 1 74 ? -10.859 -3.072 -26.594 1 26.25 74 GLY B C 1
ATOM 2416 O O . GLY B 1 74 ? -10.484 -3.021 -27.766 1 26.25 74 GLY B O 1
ATOM 2417 N N . ARG B 1 75 ? -11.844 -2.264 -26.703 1 26.38 75 ARG B N 1
ATOM 2418 C CA . ARG B 1 75 ? -11.742 -1.409 -27.875 1 26.38 75 ARG B CA 1
ATOM 2419 C C . ARG B 1 75 ? -10.43 -0.622 -27.875 1 26.38 75 ARG B C 1
ATOM 2421 O O . ARG B 1 75 ? -9.891 -0.32 -26.797 1 26.38 75 ARG B O 1
ATOM 2428 N N . GLY B 1 76 ? -9.633 -0.405 -29.078 1 26.19 76 GLY B N 1
ATOM 2429 C CA . GLY B 1 76 ? -8.453 0.205 -29.672 1 26.19 76 GLY B CA 1
ATOM 2430 C C . GLY B 1 76 ? -8.195 1.616 -29.188 1 26.19 76 GLY B C 1
ATOM 2431 O O . GLY B 1 76 ? -7.281 2.289 -29.656 1 26.19 76 GLY B O 1
ATOM 2432 N N . ALA B 1 77 ? -9.148 2.521 -29.031 1 26.73 77 ALA B N 1
ATOM 2433 C CA . ALA B 1 77 ? -8.602 3.871 -29.109 1 26.73 77 ALA B CA 1
ATOM 2434 C C . ALA B 1 77 ? -7.508 4.082 -28.062 1 26.73 77 ALA B C 1
ATOM 2436 O O . ALA B 1 77 ? -7.562 3.502 -26.969 1 26.73 77 ALA B O 1
ATOM 2437 N N . ASP B 1 78 ? -6.207 4.461 -28.469 1 26.91 78 ASP B N 1
ATOM 2438 C CA . ASP B 1 78 ? -4.922 4.863 -27.922 1 26.91 78 ASP B CA 1
ATOM 2439 C C . ASP B 1 78 ? -5.105 5.691 -26.656 1 26.91 78 ASP B C 1
ATOM 2441 O O . ASP B 1 78 ? -4.195 6.414 -26.234 1 26.91 78 ASP B O 1
ATOM 2445 N N . THR B 1 79 ? -6.359 6.145 -26.516 1 27.27 79 THR B N 1
ATOM 2446 C CA . THR B 1 79 ? -6.359 7.203 -25.5 1 27.27 79 THR B CA 1
ATOM 2447 C C . THR B 1 79 ? -5.734 6.711 -24.203 1 27.27 79 THR B C 1
ATOM 2449 O O . THR B 1 79 ? -5.922 5.559 -23.812 1 27.27 79 THR B O 1
ATOM 2452 N N . ASP B 1 80 ? -4.562 7.246 -23.859 1 26.3 80 ASP B N 1
ATOM 2453 C CA . ASP B 1 80 ? -3.82 7.238 -22.609 1 26.3 80 ASP B CA 1
ATOM 2454 C C . ASP B 1 80 ? -4.766 7.109 -21.422 1 26.3 80 ASP B C 1
ATOM 2456 O O . ASP B 1 80 ? -5.254 8.109 -20.891 1 26.3 80 ASP B O 1
ATOM 2460 N N . ALA B 1 81 ? -5.859 6.438 -21.703 1 26.97 81 ALA B N 1
ATOM 2461 C CA . ALA B 1 81 ? -6.688 6.18 -20.531 1 26.97 81 ALA B CA 1
ATOM 2462 C C . ALA B 1 81 ? -5.832 5.781 -19.328 1 26.97 81 ALA B C 1
ATOM 2464 O O . ALA B 1 81 ? -5.195 4.723 -19.328 1 26.97 81 ALA B O 1
ATOM 2465 N N . GLN B 1 82 ? -5.117 6.711 -18.781 1 27.33 82 GLN B N 1
ATOM 2466 C CA . GLN B 1 82 ? -4.547 6.648 -17.438 1 27.33 82 GLN B CA 1
ATOM 2467 C C . GLN B 1 82 ? -5.445 5.852 -16.484 1 27.33 82 GLN B C 1
ATOM 2469 O O . GLN B 1 82 ? -6.543 6.297 -16.156 1 27.33 82 GLN B O 1
ATOM 2474 N N . ALA B 1 83 ? -5.844 4.664 -16.859 1 29.27 83 ALA B N 1
ATOM 2475 C CA . ALA B 1 83 ? -6.371 3.764 -15.844 1 29.27 83 ALA B CA 1
ATOM 2476 C C . ALA B 1 83 ? -5.898 4.176 -14.453 1 29.27 83 ALA B C 1
ATOM 2478 O O . ALA B 1 83 ? -4.703 4.129 -14.156 1 29.27 83 ALA B O 1
ATOM 2479 N N . CYS B 1 84 ? -6.547 5.215 -14.008 1 28.67 84 CYS B N 1
ATOM 2480 C CA . CYS B 1 84 ? -6.285 5.621 -12.633 1 28.67 84 CYS B CA 1
ATOM 2481 C C . CYS B 1 84 ? -6.359 4.43 -11.688 1 28.67 84 CYS B C 1
ATOM 2483 O O . CYS B 1 84 ? -7.445 4.066 -11.219 1 28.67 84 CYS B O 1
ATOM 2485 N N . GLY B 1 85 ? -6.059 3.207 -12.094 1 31.03 85 GLY B N 1
ATOM 2486 C CA . GLY B 1 85 ? -5.852 2.359 -10.93 1 31.03 85 GLY B CA 1
ATOM 2487 C C . GLY B 1 85 ? -5.449 3.137 -9.688 1 31.03 85 GLY B C 1
ATOM 2488 O O . GLY B 1 85 ? -4.457 3.869 -9.703 1 31.03 85 GLY B O 1
ATOM 2489 N N . VAL B 1 86 ? -6.516 3.553 -9.047 1 32.5 86 VAL B N 1
ATOM 2490 C CA . VAL B 1 86 ? -6.238 4.238 -7.785 1 32.5 86 VAL B CA 1
ATOM 2491 C C . VAL B 1 86 ? -5.125 3.51 -7.035 1 32.5 86 VAL B C 1
ATOM 2493 O O . VAL B 1 86 ? -5.352 2.441 -6.461 1 32.5 86 VAL B O 1
ATOM 2496 N N . THR B 1 87 ? -4.211 3.078 -7.723 1 32.34 87 THR B N 1
ATOM 2497 C CA . THR B 1 87 ? -3.09 2.693 -6.871 1 32.34 87 THR B CA 1
ATOM 2498 C C . THR B 1 87 ? -2.906 3.691 -5.73 1 32.34 87 THR B C 1
ATOM 2500 O O . THR B 1 87 ? -3.312 4.852 -5.844 1 32.34 87 THR B O 1
ATOM 2503 N N . ALA B 1 88 ? -2.859 3.113 -4.574 1 37.5 88 ALA B N 1
ATOM 2504 C CA . ALA B 1 88 ? -2.555 3.801 -3.322 1 37.5 88 ALA B CA 1
ATOM 2505 C C . ALA B 1 88 ? -1.683 5.027 -3.57 1 37.5 88 ALA B C 1
ATOM 2507 O O . ALA B 1 88 ? -1.183 5.645 -2.625 1 37.5 88 ALA B O 1
ATOM 2508 N N . ASP B 1 89 ? -1.243 5.234 -4.824 1 40.69 89 ASP B N 1
ATOM 2509 C CA . ASP B 1 89 ? -0.159 6.211 -4.848 1 40.69 89 ASP B CA 1
ATOM 2510 C C . ASP B 1 89 ? -0.605 7.539 -4.242 1 40.69 89 ASP B C 1
ATOM 2512 O O . ASP B 1 89 ? -1.751 7.676 -3.809 1 40.69 89 ASP B O 1
ATOM 2516 N N . ALA B 1 90 ? -0.089 8.539 -5.062 1 48.94 90 ALA B N 1
ATOM 2517 C CA . ALA B 1 90 ? 0.219 9.969 -5 1 48.94 90 ALA B CA 1
ATOM 2518 C C . ALA B 1 90 ? -1.052 10.812 -5.086 1 48.94 90 ALA B C 1
ATOM 2520 O O . ALA B 1 90 ? -2.076 10.344 -5.594 1 48.94 90 ALA B O 1
ATOM 2521 N N . THR B 1 91 ? -0.999 11.602 -4.273 1 54.81 91 THR B N 1
ATOM 2522 C CA . THR B 1 91 ? -1.904 12.734 -4.449 1 54.81 91 THR B CA 1
ATOM 2523 C C . THR B 1 91 ? -2.131 13.023 -5.93 1 54.81 91 THR B C 1
ATOM 2525 O O . THR B 1 91 ? -1.191 12.984 -6.727 1 54.81 91 THR B O 1
ATOM 2528 N N . GLN B 1 92 ? -3.418 12.742 -6.414 1 60.69 92 GLN B N 1
ATOM 2529 C CA . GLN B 1 92 ? -3.746 13.117 -7.785 1 60.69 92 GLN B CA 1
ATOM 2530 C C . GLN B 1 92 ? -4.652 14.344 -7.816 1 60.69 92 GLN B C 1
ATOM 2532 O O . GLN B 1 92 ? -5.68 14.383 -7.137 1 60.69 92 GLN B O 1
ATOM 2537 N N . VAL B 1 93 ? -4.004 15.414 -8.336 1 57.75 93 VAL B N 1
ATOM 2538 C CA . VAL B 1 93 ? -4.879 16.531 -8.672 1 57.75 93 VAL B CA 1
ATOM 2539 C C . VAL B 1 93 ? -5.496 16.312 -10.047 1 57.75 93 VAL B C 1
ATOM 2541 O O . VAL B 1 93 ? -4.82 15.844 -10.977 1 57.75 93 VAL B O 1
ATOM 2544 N N . PHE B 1 94 ? -6.711 16.281 -10.156 1 55.34 94 PHE B N 1
ATOM 2545 C CA . PHE B 1 94 ? -7.336 16.016 -11.445 1 55.34 94 PHE B CA 1
ATOM 2546 C C . PHE B 1 94 ? -8.25 17.172 -11.852 1 55.34 94 PHE B C 1
ATOM 2548 O O . PHE B 1 94 ? -8.734 17.906 -10.992 1 55.34 94 PHE B O 1
ATOM 2555 N N . GLU B 1 95 ? -7.859 17.594 -13.164 1 53.62 95 GLU B N 1
ATOM 2556 C CA . GLU B 1 95 ? -8.812 18.453 -13.844 1 53.62 95 GLU B CA 1
ATOM 2557 C C . GLU B 1 95 ? -9.781 17.641 -14.703 1 53.62 95 GLU B C 1
ATOM 2559 O O . GLU B 1 95 ? -9.406 16.625 -15.281 1 53.62 95 GLU B O 1
ATOM 2564 N N . SER B 1 96 ? -10.93 18.016 -14.867 1 50.28 96 SER B N 1
ATOM 2565 C CA . SER B 1 96 ? -12.094 17.469 -15.547 1 50.28 96 SER B CA 1
ATOM 2566 C C . SER B 1 96 ? -11.945 15.961 -15.766 1 50.28 96 SER B C 1
ATOM 2568 O O . SER B 1 96 ? -10.898 15.5 -16.234 1 50.28 96 SER B O 1
ATOM 2570 N N . MET B 1 97 ? -12.141 15.281 -14.938 1 43.53 97 MET B N 1
ATOM 2571 C CA . MET B 1 97 ? -12.102 13.844 -15.172 1 43.53 97 MET B CA 1
ATOM 2572 C C . MET B 1 97 ? -12.836 13.484 -16.453 1 43.53 97 MET B C 1
ATOM 2574 O O . MET B 1 97 ? -14.031 13.188 -16.438 1 43.53 97 MET B O 1
ATOM 2578 N N . ALA B 1 98 ? -12.75 14.141 -17.531 1 36.16 98 ALA B N 1
ATOM 2579 C CA . ALA B 1 98 ? -13.383 13.711 -18.766 1 36.16 98 ALA B CA 1
ATOM 2580 C C . ALA B 1 98 ? -13.125 12.227 -19.031 1 36.16 98 ALA B C 1
ATOM 2582 O O . ALA B 1 98 ? -13.727 11.633 -19.938 1 36.16 98 ALA B O 1
ATOM 2583 N N . ASP B 1 99 ? -12.102 11.805 -18.734 1 34.59 99 ASP B N 1
ATOM 2584 C CA . ASP B 1 99 ? -11.859 10.523 -19.375 1 34.59 99 ASP B CA 1
ATOM 2585 C C . ASP B 1 99 ? -12.727 9.43 -18.766 1 34.59 99 ASP B C 1
ATOM 2587 O O . ASP B 1 99 ? -12.648 9.164 -17.562 1 34.59 99 ASP B O 1
ATOM 2591 N N . GLY B 1 100 ? -13.82 9.188 -19.438 1 35.12 100 GLY B N 1
ATOM 2592 C CA . GLY B 1 100 ? -14.977 8.312 -19.484 1 35.12 100 GLY B CA 1
ATOM 2593 C C . GLY B 1 100 ? -15.727 8.242 -18.172 1 35.12 100 GLY B C 1
ATOM 2594 O O . GLY B 1 100 ? -16.969 8.266 -18.141 1 35.12 100 GLY B O 1
ATOM 2595 N N . LEU B 1 101 ? -15.094 7.789 -17.25 1 38.31 101 LEU B N 1
ATOM 2596 C CA . LEU B 1 101 ? -15.945 7.523 -16.094 1 38.31 101 LEU B CA 1
ATOM 2597 C C . LEU B 1 101 ? -16.5 8.82 -15.523 1 38.31 101 LEU B C 1
ATOM 2599 O O . LEU B 1 101 ? -17.641 8.859 -15.047 1 38.31 101 LEU B O 1
ATOM 2603 N N . TRP B 1 102 ? -15.68 9.906 -15.469 1 41.66 102 TRP B N 1
ATOM 2604 C CA . TRP B 1 102 ? -16.094 11.125 -14.773 1 41.66 102 TRP B CA 1
ATOM 2605 C C . TRP B 1 102 ? -16.672 12.141 -15.75 1 41.66 102 TRP B C 1
ATOM 2607 O O . TRP B 1 102 ? -16.891 13.305 -15.398 1 41.66 102 TRP B O 1
ATOM 2617 N N . ALA B 1 103 ? -16.609 11.859 -16.891 1 41.25 103 ALA B N 1
ATOM 2618 C CA . ALA B 1 103 ? -17.297 12.75 -17.812 1 41.25 103 ALA B CA 1
ATOM 2619 C C . ALA B 1 103 ? -18.656 13.18 -17.25 1 41.25 103 ALA B C 1
ATOM 2621 O O . ALA B 1 103 ? -19.078 14.328 -17.438 1 41.25 103 ALA B O 1
ATOM 2622 N N . GLU B 1 104 ? -19.172 12.195 -16.703 1 42.69 104 GLU B N 1
ATOM 2623 C CA . GLU B 1 104 ? -20.547 12.555 -16.359 1 42.69 104 GLU B CA 1
ATOM 2624 C C . GLU B 1 104 ? -20.578 13.539 -15.195 1 42.69 104 GLU B C 1
ATOM 2626 O O . GLU B 1 104 ? -21.609 14.18 -14.945 1 42.69 104 GLU B O 1
ATOM 2631 N N . THR B 1 105 ? -19.406 13.617 -14.5 1 47.56 105 THR B N 1
ATOM 2632 C CA . THR B 1 105 ? -19.516 14.5 -13.344 1 47.56 105 THR B CA 1
ATOM 2633 C C . THR B 1 105 ? -19.219 15.945 -13.734 1 47.56 105 THR B C 1
ATOM 2635 O O . THR B 1 105 ? -19.438 16.859 -12.938 1 47.56 105 THR B O 1
ATOM 2638 N N . SER B 1 106 ? -18.516 16.078 -14.852 1 50.66 106 SER B N 1
ATOM 2639 C CA . SER B 1 106 ? -18.297 17.469 -15.227 1 50.66 106 SER B CA 1
ATOM 2640 C C . SER B 1 106 ? -19.609 18.25 -15.25 1 50.66 106 SER B C 1
ATOM 2642 O O . SER B 1 106 ? -19.641 19.422 -14.867 1 50.66 106 SER B O 1
ATOM 2644 N N . ASP B 1 107 ? -20.531 17.484 -15.742 1 51.69 107 ASP B N 1
ATOM 2645 C CA . ASP B 1 107 ? -21.766 18.25 -15.844 1 51.69 107 ASP B CA 1
ATOM 2646 C C . ASP B 1 107 ? -22.344 18.547 -14.461 1 51.69 107 ASP B C 1
ATOM 2648 O O . ASP B 1 107 ? -23.203 19.422 -14.32 1 51.69 107 ASP B O 1
ATOM 2652 N N . GLN B 1 108 ? -21.812 17.859 -13.539 1 57.72 108 GLN B N 1
ATOM 2653 C CA . GLN B 1 108 ? -22.484 18.062 -12.258 1 57.72 108 GLN B CA 1
ATOM 2654 C C . GLN B 1 108 ? -21.672 18.969 -11.344 1 57.72 108 GLN B C 1
ATOM 2656 O O . GLN B 1 108 ? -21.875 18.984 -10.125 1 57.72 108 GLN B O 1
ATOM 2661 N N . GLY B 1 109 ? -20.656 19.797 -11.977 1 64.81 109 GLY B N 1
ATOM 2662 C CA . GLY B 1 109 ? -19.984 20.828 -11.203 1 64.81 109 GLY B CA 1
ATOM 2663 C C . GLY B 1 109 ? -18.688 20.344 -10.586 1 64.81 109 GLY B C 1
ATOM 2664 O O . GLY B 1 109 ? -18.062 21.078 -9.805 1 64.81 109 GLY B O 1
ATOM 2665 N N . VAL B 1 110 ? -18.438 19.125 -10.867 1 72.31 110 VAL B N 1
ATOM 2666 C CA . VAL B 1 110 ? -17.156 18.641 -10.367 1 72.31 110 VAL B CA 1
ATOM 2667 C C . VAL B 1 110 ? -16.078 18.875 -11.414 1 72.31 110 VAL B C 1
ATOM 2669 O O . VAL B 1 110 ? -16.094 18.25 -12.484 1 72.31 110 VAL B O 1
ATOM 2672 N N . ARG B 1 111 ? -15.148 19.766 -11.141 1 76.19 111 ARG B N 1
ATOM 2673 C CA . ARG B 1 111 ? -14.156 20.109 -12.148 1 76.19 111 ARG B CA 1
ATOM 2674 C C . ARG B 1 111 ? -12.742 19.859 -11.633 1 76.19 111 ARG B C 1
ATOM 2676 O O . ARG B 1 111 ? -11.898 19.328 -12.352 1 76.19 111 ARG B O 1
ATOM 2683 N N . TYR B 1 112 ? -12.523 20.328 -10.414 1 83.81 112 TYR B N 1
ATOM 2684 C CA . TYR B 1 112 ? -11.195 20.203 -9.828 1 83.81 112 TYR B CA 1
ATOM 2685 C C . TYR B 1 112 ? -11.211 19.297 -8.617 1 83.81 112 TYR B C 1
ATOM 2687 O O . TYR B 1 112 ? -12.109 19.375 -7.777 1 83.81 112 TYR B O 1
ATOM 2695 N N . GLY B 1 113 ? -10.219 18.359 -8.523 1 87.06 113 GLY B N 1
ATOM 2696 C CA . GLY B 1 113 ? -10.266 17.438 -7.406 1 87.06 113 GLY B CA 1
ATOM 2697 C C . GLY B 1 113 ? -8.898 16.938 -6.98 1 87.06 113 GLY B C 1
ATOM 2698 O O . GLY B 1 113 ? -7.887 17.297 -7.582 1 87.06 113 GLY B O 1
ATOM 2699 N N . TRP B 1 114 ? -8.875 16.359 -5.871 1 87.5 114 TRP B N 1
ATOM 2700 C CA . TRP B 1 114 ? -7.73 15.719 -5.219 1 87.5 114 TRP B CA 1
ATOM 2701 C C . TRP B 1 114 ? -8.109 14.352 -4.668 1 87.5 114 TRP B C 1
ATOM 2703 O O . TRP B 1 114 ? -9.203 14.172 -4.129 1 87.5 114 TRP B O 1
ATOM 2713 N N . ALA B 1 115 ? -7.207 13.398 -4.887 1 89.31 115 ALA B N 1
ATOM 2714 C CA . ALA B 1 115 ? -7.488 12.062 -4.359 1 89.31 115 ALA B CA 1
ATOM 2715 C C . ALA B 1 115 ? -6.223 11.414 -3.809 1 89.31 115 ALA B C 1
ATOM 2717 O O . ALA B 1 115 ? -5.125 11.641 -4.328 1 89.31 115 ALA B O 1
ATOM 2718 N N . LEU B 1 116 ? -6.406 10.633 -2.771 1 88.88 116 LEU B N 1
ATOM 2719 C CA . LEU B 1 116 ? -5.328 9.82 -2.225 1 88.88 116 LEU B CA 1
ATOM 2720 C C . LEU B 1 116 ? -5.852 8.461 -1.763 1 88.88 116 LEU B C 1
ATOM 2722 O O . LEU B 1 116 ? -6.895 8.383 -1.111 1 88.88 116 LEU B O 1
ATOM 2726 N N . SER B 1 117 ? -5.086 7.422 -2.115 1 88.69 117 SER B N 1
ATOM 2727 C CA . SER B 1 117 ? -5.387 6.066 -1.656 1 88.69 117 SER B CA 1
ATOM 2728 C C . SER B 1 117 ? -4.406 5.621 -0.577 1 88.69 117 SER B C 1
ATOM 2730 O O . SER B 1 117 ? -3.207 5.891 -0.669 1 88.69 117 SER B O 1
ATOM 2732 N N . VAL B 1 118 ? -4.973 5.023 0.413 1 87.94 118 VAL B N 1
ATOM 2733 C CA . VAL B 1 118 ? -4.188 4.453 1.502 1 87.94 118 VAL B CA 1
ATOM 2734 C C . VAL B 1 118 ? -4.48 2.957 1.621 1 87.94 118 VAL B C 1
ATOM 2736 O O . VAL B 1 118 ? -5.641 2.539 1.576 1 87.94 118 VAL B O 1
ATOM 2739 N N . ARG B 1 119 ? -3.422 2.199 1.721 1 85.62 119 ARG B N 1
ATOM 2740 C CA . ARG B 1 119 ? -3.541 0.757 1.905 1 85.62 119 ARG B CA 1
ATOM 2741 C C . ARG B 1 119 ? -3.104 0.346 3.307 1 85.62 119 ARG B C 1
ATOM 2743 O O . ARG B 1 119 ? -2.098 0.842 3.818 1 85.62 119 ARG B O 1
ATOM 2750 N N . ASP B 1 120 ? -3.854 -0.565 3.908 1 82.12 120 ASP B N 1
ATOM 2751 C CA . ASP B 1 120 ? -3.451 -1.005 5.238 1 82.12 120 ASP B CA 1
ATOM 2752 C C . ASP B 1 120 ? -2.812 -2.391 5.191 1 82.12 120 ASP B C 1
ATOM 2754 O O . ASP B 1 120 ? -2.609 -2.949 4.109 1 82.12 120 ASP B O 1
ATOM 2758 N N . ARG B 1 121 ? -2.463 -2.896 6.402 1 76.44 121 ARG B N 1
ATOM 2759 C CA . ARG B 1 121 ? -1.673 -4.117 6.523 1 76.44 121 ARG B CA 1
ATOM 2760 C C . ARG B 1 121 ? -2.467 -5.332 6.055 1 76.44 121 ARG B C 1
ATOM 2762 O O . ARG B 1 121 ? -1.891 -6.387 5.773 1 76.44 121 ARG B O 1
ATOM 2769 N N . TRP B 1 122 ? -3.746 -5.184 5.988 1 81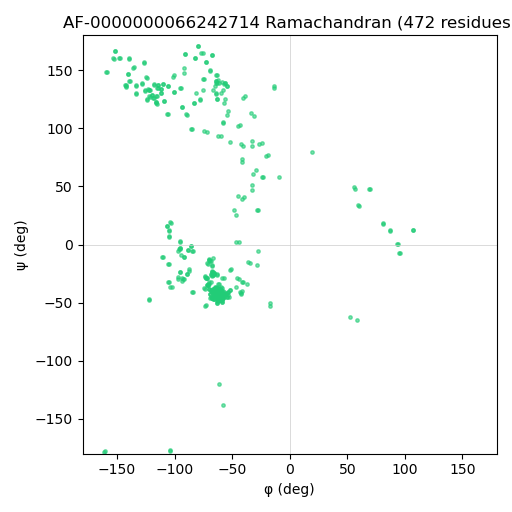 122 TRP B N 1
ATOM 2770 C CA . TRP B 1 122 ? -4.586 -6.297 5.559 1 81 122 TRP B CA 1
ATOM 2771 C C . TRP B 1 122 ? -4.887 -6.211 4.066 1 81 122 TRP B C 1
ATOM 2773 O O . TRP B 1 122 ? -5.586 -7.066 3.518 1 81 122 TRP B O 1
ATOM 2783 N N . GLY B 1 123 ? -4.402 -5.164 3.5 1 82.38 123 GLY B N 1
ATOM 2784 C CA . GLY B 1 123 ? -4.527 -5.027 2.057 1 82.38 123 GLY B CA 1
ATOM 2785 C C . GLY B 1 123 ? -5.73 -4.207 1.637 1 82.38 123 GLY B C 1
ATOM 2786 O O . GLY B 1 123 ? -5.91 -3.924 0.45 1 82.38 123 GLY B O 1
ATOM 2787 N N . ALA B 1 124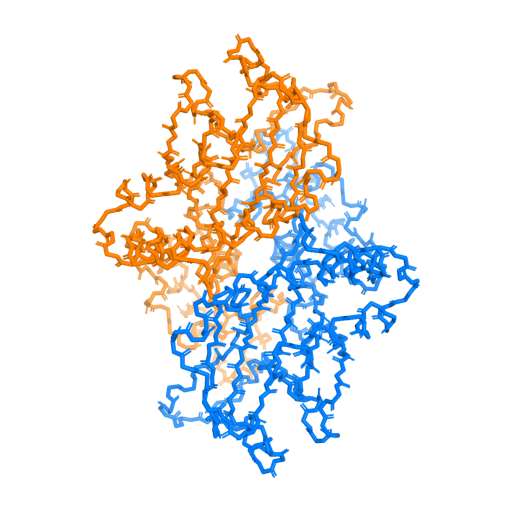 ? -6.547 -3.867 2.584 1 87.44 124 ALA B N 1
ATOM 2788 C CA . ALA B 1 124 ? -7.676 -3 2.252 1 87.44 124 ALA B CA 1
ATOM 2789 C C . ALA B 1 124 ? -7.191 -1.628 1.789 1 87.44 124 ALA B C 1
ATOM 2791 O O . ALA B 1 124 ? -6.242 -1.073 2.348 1 87.44 124 ALA B O 1
ATOM 2792 N N . VAL B 1 125 ? -7.867 -1.1 0.776 1 87.75 125 VAL B N 1
ATOM 2793 C CA . VAL B 1 125 ? -7.488 0.197 0.223 1 87.75 125 VAL B CA 1
ATOM 2794 C C . VAL B 1 125 ? -8.641 1.189 0.401 1 87.75 125 VAL B C 1
ATOM 2796 O O . VAL B 1 125 ? -9.781 0.892 0.053 1 87.75 125 VAL B O 1
ATOM 2799 N N . GLY B 1 126 ? -8.305 2.281 0.993 1 90.44 126 GLY B N 1
ATOM 2800 C CA . GLY B 1 126 ? -9.227 3.4 1.094 1 90.44 126 GLY B CA 1
ATOM 2801 C C . GLY B 1 126 ? -8.805 4.602 0.27 1 90.44 126 GLY B C 1
ATOM 2802 O O . GLY B 1 126 ? -7.645 5.02 0.323 1 90.44 126 GLY B O 1
ATOM 2803 N N . THR B 1 127 ? -9.742 5.121 -0.523 1 90.44 127 THR B N 1
ATOM 2804 C CA . THR B 1 127 ? -9.469 6.301 -1.331 1 90.44 127 THR B CA 1
ATOM 2805 C C . THR B 1 127 ? -10.344 7.473 -0.893 1 90.44 127 THR B C 1
ATOM 2807 O O . THR B 1 127 ? -11.57 7.363 -0.875 1 90.44 127 THR B O 1
ATOM 2810 N N . LEU B 1 128 ? -9.68 8.547 -0.51 1 92.69 128 LEU B N 1
ATOM 2811 C CA . LEU B 1 128 ? -10.367 9.797 -0.193 1 92.69 128 LEU B CA 1
ATOM 2812 C C . LEU B 1 128 ? -10.281 10.773 -1.358 1 92.69 128 LEU B C 1
ATOM 2814 O O . LEU B 1 128 ? -9.203 10.984 -1.919 1 92.69 128 LEU B O 1
ATOM 2818 N N . LYS B 1 129 ? -11.438 11.312 -1.703 1 90.62 129 LYS B N 1
ATOM 2819 C CA . LYS B 1 129 ? -11.508 12.289 -2.785 1 90.62 129 LYS B CA 1
ATOM 2820 C C . LYS B 1 129 ? -12.195 13.578 -2.324 1 90.62 129 LYS B C 1
ATOM 2822 O O . LYS B 1 129 ? -13.227 13.531 -1.651 1 90.62 129 LYS B O 1
ATOM 2827 N N . PHE B 1 130 ? -11.578 14.641 -2.643 1 90.69 130 PHE B N 1
ATOM 2828 C CA . PHE B 1 130 ? -12.164 15.969 -2.512 1 90.69 130 PHE B CA 1
ATOM 2829 C C . PHE B 1 130 ? -12.273 16.656 -3.869 1 90.69 130 PHE B C 1
ATOM 2831 O O . PHE B 1 130 ? -11.375 16.531 -4.703 1 90.69 130 PHE B O 1
ATOM 2838 N N . ALA B 1 131 ? -13.445 17.312 -4.082 1 88.69 131 ALA B N 1
ATOM 2839 C CA . ALA B 1 131 ? -13.594 18 -5.367 1 88.69 131 ALA B CA 1
ATOM 2840 C C . ALA B 1 131 ? -14.445 19.25 -5.227 1 88.69 131 ALA B C 1
ATOM 2842 O O . ALA B 1 131 ? -15.141 19.438 -4.227 1 88.69 131 ALA B O 1
ATOM 2843 N N . ARG B 1 132 ? -14.242 20.094 -6.246 1 87.94 132 ARG B N 1
ATOM 2844 C CA . ARG B 1 132 ? -15.047 21.312 -6.324 1 87.94 132 ARG B CA 1
ATOM 2845 C C . ARG B 1 132 ? -15.203 21.781 -7.77 1 87.94 132 ARG B C 1
ATOM 2847 O O . ARG B 1 132 ? -14.484 21.312 -8.656 1 87.94 132 ARG B O 1
ATOM 2854 N N . GLY B 1 133 ? -16.219 22.609 -8.055 1 80.94 133 GLY B N 1
ATOM 2855 C CA . GLY B 1 133 ? -16.562 23 -9.406 1 80.94 133 GLY B CA 1
ATOM 2856 C C . GLY B 1 133 ? -15.984 24.344 -9.805 1 80.94 133 GLY B C 1
ATOM 2857 O O . GLY B 1 133 ? -15.695 24.578 -10.984 1 80.94 133 GLY B O 1
ATOM 2858 N N . THR B 1 134 ? -15.758 25.203 -9 1 76.38 134 THR B N 1
ATOM 2859 C CA . THR B 1 134 ? -15.641 26.594 -9.43 1 76.38 134 THR B CA 1
ATOM 2860 C C . THR B 1 134 ? -14.18 27.031 -9.461 1 76.38 134 THR B C 1
ATOM 2862 O O . THR B 1 134 ? -13.773 27.781 -10.352 1 76.38 134 THR B O 1
ATOM 2865 N N . ARG B 1 135 ? -13.414 26.625 -8.633 1 83.81 135 ARG B N 1
ATOM 2866 C CA . ARG B 1 135 ? -12.062 27.156 -8.531 1 83.81 135 ARG B CA 1
ATOM 2867 C C . ARG B 1 135 ? -11.016 26.062 -8.68 1 83.81 135 ARG B C 1
ATOM 2869 O O . ARG B 1 135 ? -11.109 25.016 -8.039 1 83.81 135 ARG B O 1
ATOM 2876 N N . GLU B 1 136 ? -10.086 26.484 -9.531 1 86.44 136 GLU B N 1
ATOM 2877 C CA . GLU B 1 136 ? -8.945 25.578 -9.695 1 86.44 136 GLU B CA 1
ATOM 2878 C C . GLU B 1 136 ? -8.172 25.422 -8.391 1 86.44 136 GLU B C 1
ATOM 2880 O O . GLU B 1 136 ? -8.117 26.359 -7.582 1 86.44 136 GLU B O 1
ATOM 2885 N N . ILE B 1 137 ? -7.66 24.25 -8.219 1 87.25 137 ILE B N 1
ATOM 2886 C CA . ILE B 1 137 ? -6.734 24.047 -7.109 1 87.25 137 ILE B CA 1
ATOM 2887 C C . ILE B 1 137 ? -5.32 24.438 -7.539 1 87.25 137 ILE B C 1
ATOM 2889 O O . ILE B 1 137 ? -4.605 23.625 -8.133 1 87.25 137 ILE B O 1
ATOM 2893 N N . VAL B 1 138 ? -4.895 25.562 -7.211 1 85.75 138 VAL B N 1
ATOM 2894 C CA . VAL B 1 138 ? -3.584 26.047 -7.641 1 85.75 138 VAL B CA 1
ATOM 2895 C C . VAL B 1 138 ? -2.504 25.484 -6.719 1 85.75 138 VAL B C 1
ATOM 2897 O O . VAL B 1 138 ? -2.791 25.078 -5.586 1 85.75 138 VAL B O 1
ATOM 2900 N N . GLN B 1 139 ? -1.371 25.5 -7.191 1 82.56 139 GLN B N 1
ATOM 2901 C CA . GLN B 1 139 ? -0.262 24.844 -6.5 1 82.56 139 GLN B CA 1
ATOM 2902 C C . GLN B 1 139 ? -0.03 25.469 -5.125 1 82.56 139 GLN B C 1
ATOM 2904 O O . GLN B 1 139 ? 0.239 24.75 -4.156 1 82.56 139 GLN B O 1
ATOM 2909 N N . GLU B 1 140 ? -0.087 26.734 -5.043 1 81.38 140 GLU B N 1
ATOM 2910 C CA . GLU B 1 140 ? 0.118 27.406 -3.768 1 81.38 140 GLU B CA 1
ATOM 2911 C C . GLU B 1 140 ? -0.91 26.969 -2.73 1 81.38 140 GLU B C 1
ATOM 2913 O O . GLU B 1 140 ? -0.568 26.734 -1.569 1 81.38 140 GLU B O 1
ATOM 2918 N N . GLU B 1 141 ? -2.184 26.875 -3.189 1 84.88 141 GLU B N 1
ATOM 2919 C CA . GLU B 1 141 ? -3.244 26.375 -2.312 1 84.88 141 GLU B CA 1
ATOM 2920 C C . GLU B 1 141 ? -2.99 24.922 -1.898 1 84.88 141 GLU B C 1
ATOM 2922 O O . GLU B 1 141 ? -3.152 24.578 -0.729 1 84.88 141 GLU B O 1
ATOM 2927 N N . LEU B 1 142 ? -2.627 24.141 -2.854 1 84.81 142 LEU B N 1
ATOM 2928 C CA . LEU B 1 142 ? -2.361 22.734 -2.596 1 84.81 142 LEU B CA 1
ATOM 2929 C C . LEU B 1 142 ? -1.24 22.562 -1.575 1 84.81 142 LEU B C 1
ATOM 2931 O O . LEU B 1 142 ? -1.346 21.75 -0.658 1 84.81 142 LEU B O 1
ATOM 2935 N N . ASP B 1 143 ? -0.236 23.328 -1.752 1 79.5 143 ASP B N 1
ATOM 2936 C CA . ASP B 1 143 ? 0.884 23.281 -0.818 1 79.5 143 ASP B CA 1
ATOM 2937 C C . ASP B 1 143 ? 0.425 23.562 0.61 1 79.5 143 ASP B C 1
ATOM 2939 O O . ASP B 1 143 ? 0.976 23.016 1.566 1 79.5 143 ASP B O 1
ATOM 2943 N N . ASP B 1 144 ? -0.589 24.312 0.729 1 84.06 144 ASP B N 1
ATOM 2944 C CA . ASP B 1 144 ? -1.085 24.719 2.039 1 84.06 144 ASP B CA 1
ATOM 2945 C C . ASP B 1 144 ? -2.01 23.672 2.635 1 84.06 144 ASP B C 1
ATOM 2947 O O . ASP B 1 144 ? -1.93 23.359 3.828 1 84.06 144 ASP B O 1
ATOM 2951 N N . ILE B 1 145 ? -2.855 23.094 1.813 1 88.19 145 ILE B N 1
ATOM 2952 C CA . ILE B 1 145 ? -3.941 22.312 2.402 1 88.19 145 ILE B CA 1
ATOM 2953 C C . ILE B 1 145 ? -3.66 20.828 2.232 1 88.19 145 ILE B C 1
ATOM 2955 O O . ILE B 1 145 ? -4.285 19.984 2.889 1 88.19 145 ILE B O 1
ATOM 2959 N N . GLU B 1 146 ? -2.783 20.438 1.375 1 87.12 146 GLU B N 1
ATOM 2960 C CA . GLU B 1 146 ? -2.562 19.031 1.062 1 87.12 146 GLU B CA 1
ATOM 2961 C C . GLU B 1 146 ? -2.104 18.25 2.295 1 87.12 146 GLU B C 1
ATOM 2963 O O . GLU B 1 146 ? -2.531 17.109 2.516 1 87.12 146 GLU B O 1
ATOM 2968 N N . PRO B 1 147 ? -1.196 18.844 3.092 1 83.06 147 PRO B N 1
ATOM 2969 C CA . PRO B 1 147 ? -0.825 18.109 4.301 1 83.06 147 PRO B CA 1
ATOM 2970 C C . PRO B 1 147 ? -2.033 17.719 5.148 1 83.06 147 PRO B C 1
ATOM 2972 O O . PRO B 1 147 ? -2.094 16.594 5.668 1 83.06 147 PRO B O 1
ATOM 2975 N N . GLU B 1 148 ? -2.947 18.594 5.27 1 85.94 148 GLU B N 1
ATOM 2976 C CA . GLU B 1 148 ? -4.164 18.297 6.023 1 85.94 148 GLU B CA 1
ATOM 2977 C C . GLU B 1 148 ? -4.996 17.234 5.324 1 85.94 148 GLU B C 1
ATOM 2979 O O . GLU B 1 148 ? -5.551 16.344 5.973 1 85.94 148 GLU B O 1
ATOM 2984 N N . MET B 1 149 ? -5.055 17.266 4.047 1 90.94 149 MET B N 1
ATOM 2985 C CA . MET B 1 149 ? -5.852 16.312 3.287 1 90.94 149 MET B CA 1
ATOM 2986 C C . MET B 1 149 ? -5.23 14.914 3.352 1 90.94 149 MET B C 1
ATOM 2988 O O . MET B 1 149 ? -5.945 13.922 3.469 1 90.94 149 MET B O 1
ATOM 2992 N N . ILE B 1 150 ? -3.922 14.898 3.303 1 88.94 150 ILE B N 1
ATOM 2993 C CA . ILE B 1 150 ? -3.225 13.625 3.439 1 88.94 150 ILE B CA 1
ATOM 2994 C C . ILE B 1 150 ?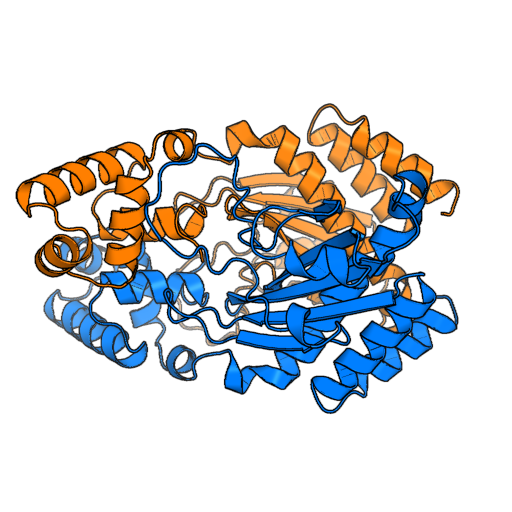 -3.496 13.039 4.82 1 88.94 150 ILE B C 1
ATOM 2996 O O . ILE B 1 150 ? -3.795 11.852 4.949 1 88.94 150 ILE B O 1
ATOM 3000 N N . TRP B 1 151 ? -3.422 13.836 5.77 1 86.94 151 TRP B N 1
ATOM 3001 C CA . TRP B 1 151 ? -3.709 13.406 7.133 1 86.94 151 TRP B CA 1
ATOM 3002 C C . TRP B 1 151 ? -5.141 12.891 7.254 1 86.94 151 TRP B C 1
ATOM 3004 O O . TRP B 1 151 ? -5.383 11.844 7.855 1 86.94 151 TRP B O 1
ATOM 3014 N N . LEU B 1 152 ? -6.043 13.578 6.707 1 90.5 152 LEU B N 1
ATOM 3015 C CA . LEU B 1 152 ? -7.445 13.172 6.742 1 90.5 152 LEU B CA 1
ATOM 3016 C C . LEU B 1 152 ? -7.637 11.82 6.062 1 90.5 152 LEU B C 1
ATOM 3018 O O . LEU B 1 152 ? -8.438 11 6.52 1 90.5 152 LEU B O 1
ATOM 3022 N N . ALA B 1 153 ? -6.953 11.625 5 1 91.94 153 ALA B N 1
ATOM 3023 C CA . ALA B 1 153 ? -7.047 10.344 4.297 1 91.94 153 ALA B CA 1
ATOM 3024 C C . ALA B 1 153 ? -6.602 9.195 5.191 1 91.94 153 ALA B C 1
ATOM 3026 O O . ALA B 1 153 ? -7.254 8.148 5.242 1 91.94 153 ALA B O 1
ATOM 3027 N N . HIS B 1 154 ? -5.543 9.422 5.848 1 89 154 HIS B N 1
ATOM 3028 C CA . HIS B 1 154 ? -5.027 8.391 6.746 1 89 154 HIS B CA 1
ATOM 3029 C C . HIS B 1 154 ? -5.969 8.18 7.926 1 89 154 HIS B C 1
ATOM 3031 O O . HIS B 1 154 ? -6.242 7.035 8.305 1 89 154 HIS B O 1
ATOM 3037 N N . LEU B 1 155 ? -6.402 9.25 8.508 1 88.69 155 LEU B N 1
ATOM 3038 C CA . LEU B 1 155 ? -7.32 9.156 9.633 1 88.69 155 LEU B CA 1
ATOM 3039 C C . LEU B 1 155 ? -8.609 8.453 9.227 1 88.69 155 LEU B C 1
ATOM 3041 O O . LEU B 1 155 ? -9.117 7.598 9.953 1 88.69 155 LEU B O 1
ATOM 3045 N N . ALA B 1 156 ? -9.117 8.828 8.109 1 93.62 156 ALA B N 1
ATOM 3046 C CA . ALA B 1 156 ? -10.32 8.18 7.59 1 93.62 156 ALA B CA 1
ATOM 3047 C C . ALA B 1 156 ? -10.094 6.684 7.398 1 93.62 156 ALA B C 1
ATOM 3049 O O . ALA B 1 156 ? -10.938 5.867 7.781 1 93.62 156 ALA B O 1
ATOM 3050 N N . HIS B 1 157 ? -9.008 6.375 6.844 1 92.31 157 HIS B N 1
ATOM 3051 C CA . HIS B 1 157 ? -8.734 4.969 6.574 1 92.31 157 HIS B CA 1
ATOM 3052 C C . HIS B 1 157 ? -8.586 4.18 7.867 1 92.31 157 HIS B C 1
ATOM 3054 O O . HIS B 1 157 ? -9.117 3.072 7.988 1 92.31 157 HIS B O 1
ATOM 3060 N N . ASP B 1 158 ? -7.887 4.73 8.773 1 88.75 158 ASP B N 1
ATOM 3061 C CA . ASP B 1 158 ? -7.707 4.059 10.055 1 88.75 158 ASP B CA 1
ATOM 3062 C C . ASP B 1 158 ? -9.047 3.828 10.75 1 88.75 158 ASP B C 1
ATOM 3064 O O . ASP B 1 158 ? -9.312 2.738 11.258 1 88.75 158 ASP B O 1
ATOM 3068 N N . THR B 1 159 ? -9.812 4.816 10.789 1 93 159 THR B N 1
ATOM 3069 C CA . THR B 1 159 ? -11.07 4.766 11.516 1 93 159 THR B CA 1
ATOM 3070 C C . THR B 1 159 ? -12.094 3.916 10.773 1 93 159 THR B C 1
ATOM 3072 O O . THR B 1 159 ? -12.625 2.949 11.32 1 93 159 THR B O 1
ATOM 3075 N N . ILE B 1 160 ? -12.336 4.207 9.516 1 95.62 160 ILE B N 1
ATOM 3076 C CA . ILE B 1 160 ? -13.344 3.488 8.742 1 95.62 160 ILE B CA 1
ATOM 3077 C C . ILE B 1 160 ? -12.875 2.055 8.492 1 95.62 160 ILE B C 1
ATOM 3079 O O . ILE B 1 160 ? -13.672 1.115 8.578 1 95.62 160 ILE B O 1
ATOM 3083 N N . GLY B 1 161 ? -11.641 1.906 8.172 1 92.75 161 GLY B N 1
ATOM 3084 C CA . GLY B 1 161 ? -11.094 0.565 8.016 1 92.75 161 GLY B CA 1
ATOM 3085 C C . GLY B 1 161 ? -11.312 -0.308 9.242 1 92.75 161 GLY B C 1
ATOM 3086 O O . GLY B 1 161 ? -11.672 -1.48 9.117 1 92.75 161 GLY B O 1
ATOM 3087 N N . SER B 1 162 ? -11.047 0.275 10.367 1 90.62 162 SER B N 1
ATOM 3088 C CA . SER B 1 162 ? -11.234 -0.466 11.609 1 90.62 162 SER B CA 1
ATOM 3089 C C . SER B 1 162 ? -12.703 -0.814 11.828 1 90.62 162 SER B C 1
ATOM 3091 O O . SER B 1 162 ? -13.031 -1.936 12.219 1 90.62 162 SER B O 1
ATOM 3093 N N . LEU B 1 163 ? -13.539 0.081 11.586 1 94.12 163 LEU B N 1
ATOM 3094 C CA . LEU B 1 163 ? -14.977 -0.11 11.781 1 94.12 163 LEU B CA 1
ATOM 3095 C C . LEU B 1 163 ? -15.531 -1.113 10.781 1 94.12 163 LEU B C 1
ATOM 3097 O O . LEU B 1 163 ? -16.516 -1.795 11.062 1 94.12 163 LEU B O 1
ATOM 3101 N N . MET B 1 164 ? -14.859 -1.245 9.617 1 94.56 164 MET B N 1
ATOM 3102 C CA . MET B 1 164 ? -15.344 -2.102 8.539 1 94.56 164 MET B CA 1
ATOM 3103 C C . MET B 1 164 ? -14.508 -3.373 8.438 1 94.56 164 MET B C 1
ATOM 3105 O O . MET B 1 164 ? -14.555 -4.07 7.422 1 94.56 164 MET B O 1
ATOM 3109 N N . ARG B 1 165 ? -13.742 -3.721 9.391 1 89.31 165 ARG B N 1
ATOM 3110 C CA . ARG B 1 165 ? -12.75 -4.793 9.336 1 89.31 165 ARG B CA 1
ATOM 3111 C C . ARG B 1 165 ? -13.414 -6.129 9.016 1 89.31 165 ARG B C 1
ATOM 3113 O O . ARG B 1 165 ? -12.922 -6.879 8.164 1 89.31 165 ARG B O 1
ATOM 3120 N N . ASP B 1 166 ? -14.523 -6.41 9.602 1 88.19 166 ASP B N 1
ATOM 3121 C CA . ASP B 1 166 ? -15.195 -7.691 9.414 1 88.19 166 ASP B CA 1
ATOM 3122 C C . ASP B 1 166 ? -15.719 -7.832 7.988 1 88.19 166 ASP B C 1
ATOM 3124 O O . ASP B 1 166 ? -15.891 -8.945 7.488 1 88.19 166 ASP B O 1
ATOM 3128 N N . GLU B 1 167 ? -15.922 -6.707 7.355 1 89.75 167 GLU B N 1
ATOM 3129 C CA . GLU B 1 167 ? -16.469 -6.727 6 1 89.75 167 GLU B CA 1
ATOM 3130 C C . GLU B 1 167 ? -15.352 -6.816 4.961 1 89.75 167 GLU B C 1
ATOM 3132 O O . GLU B 1 167 ? -15.578 -7.254 3.832 1 89.75 167 GLU B O 1
ATOM 3137 N N . THR B 1 168 ? -14.172 -6.355 5.328 1 88.25 168 THR B N 1
ATOM 3138 C CA . THR B 1 168 ? -13.125 -6.23 4.32 1 88.25 168 THR B CA 1
ATOM 3139 C C . THR B 1 168 ? -12.086 -7.336 4.477 1 88.25 168 THR B C 1
ATOM 3141 O O . THR B 1 168 ? -11.422 -7.719 3.51 1 88.25 168 THR B O 1
ATOM 3144 N N . ILE B 1 169 ? -11.844 -7.77 5.629 1 79.31 169 ILE B N 1
ATOM 3145 C CA . ILE B 1 169 ? -10.844 -8.805 5.859 1 79.31 169 ILE B CA 1
ATOM 3146 C C . ILE B 1 169 ? -11.508 -10.18 5.871 1 79.31 169 ILE B C 1
ATOM 3148 O O . ILE B 1 169 ? -12.359 -10.453 6.723 1 79.31 169 ILE B O 1
ATOM 3152 N N . PRO B 1 170 ? -11.039 -10.938 4.906 1 75.06 170 PRO B N 1
ATOM 3153 C CA . PRO B 1 170 ? -11.641 -12.281 4.918 1 75.06 170 PRO B CA 1
ATOM 3154 C C . PRO B 1 170 ? -11.312 -13.062 6.188 1 75.06 170 PRO B C 1
ATOM 3156 O O . PRO B 1 170 ? -10.164 -13.062 6.637 1 75.06 170 PRO B O 1
ATOM 3159 N N . GLY B 1 171 ? -12.281 -13.516 6.859 1 75.81 171 GLY B N 1
ATOM 3160 C CA . GLY B 1 171 ? -12.094 -14.328 8.055 1 75.81 171 GLY B CA 1
ATOM 3161 C C . GLY B 1 171 ? -11.156 -15.5 7.84 1 75.81 171 GLY B C 1
ATOM 3162 O O . GLY B 1 171 ? -10.539 -15.984 8.789 1 75.81 171 GLY B O 1
ATOM 3163 N N . GLU B 1 172 ? -11.039 -15.836 6.566 1 75.38 172 GLU B N 1
ATOM 3164 C CA . GLU B 1 172 ? -10.234 -17 6.203 1 75.38 172 GLU B CA 1
ATOM 3165 C C . GLU B 1 172 ? -8.758 -16.75 6.492 1 75.38 172 GLU B C 1
ATOM 3167 O O . GLU B 1 172 ? -8 -17.688 6.746 1 75.38 172 GLU B O 1
ATOM 3172 N N . ILE B 1 173 ? -8.344 -15.555 6.535 1 80.38 173 ILE B N 1
ATOM 3173 C CA . ILE B 1 173 ? -6.938 -15.211 6.699 1 80.38 173 ILE B CA 1
ATOM 3174 C C . ILE B 1 173 ? -6.457 -15.664 8.078 1 80.38 173 ILE B C 1
ATOM 3176 O O . ILE B 1 173 ? -5.336 -16.156 8.219 1 80.38 173 ILE B O 1
ATOM 3180 N N . ALA B 1 174 ? -7.336 -15.5 9.016 1 80.81 174 ALA B N 1
ATOM 3181 C CA . ALA B 1 174 ? -6.973 -15.852 10.391 1 80.81 174 ALA B CA 1
ATOM 3182 C C . ALA B 1 174 ? -6.801 -17.359 10.547 1 80.81 174 ALA B C 1
ATOM 3184 O O . ALA B 1 174 ? -6.18 -17.828 11.5 1 80.81 174 ALA B O 1
ATOM 3185 N N . ARG B 1 175 ? -7.242 -18.062 9.609 1 88.81 175 ARG B N 1
ATOM 3186 C CA . ARG B 1 175 ? -7.234 -19.531 9.711 1 88.81 175 ARG B CA 1
ATOM 3187 C C . ARG B 1 175 ? -5.953 -20.109 9.117 1 88.81 175 ARG B C 1
ATOM 3189 O O . ARG B 1 175 ? -5.672 -21.297 9.281 1 88.81 175 ARG B O 1
ATOM 3196 N N . VAL B 1 176 ? -5.199 -19.312 8.453 1 93.81 176 VAL B N 1
ATOM 3197 C CA . VAL B 1 176 ? -3.996 -19.797 7.789 1 93.81 176 VAL B CA 1
ATOM 3198 C C . VAL B 1 176 ? -2.879 -19.984 8.812 1 93.81 176 VAL B C 1
ATOM 3200 O O . VAL B 1 176 ? -2.521 -19.031 9.523 1 93.81 176 VAL B O 1
ATOM 3203 N N . SER B 1 177 ? -2.316 -21.141 8.898 1 93.94 177 SER B N 1
ATOM 3204 C CA . SER B 1 177 ? -1.286 -21.469 9.883 1 93.94 177 SER B CA 1
ATOM 3205 C C . SER B 1 177 ? 0.076 -20.938 9.453 1 93.94 177 SER B C 1
ATOM 3207 O O . SER B 1 177 ? 0.255 -20.547 8.297 1 93.94 177 SER B O 1
ATOM 3209 N N . LEU B 1 178 ? 1.003 -21.047 10.406 1 92.12 178 LEU B N 1
ATOM 3210 C CA . LEU B 1 178 ? 2.354 -20.578 10.125 1 92.12 178 LEU B CA 1
ATOM 3211 C C . LEU B 1 178 ? 3.012 -21.406 9.039 1 92.12 178 LEU B C 1
ATOM 3213 O O . LEU B 1 178 ? 3.682 -20.875 8.156 1 92.12 178 LEU B O 1
ATOM 3217 N N . VAL B 1 179 ? 2.836 -22.688 9.148 1 95.12 179 VAL B N 1
ATOM 3218 C CA . VAL B 1 179 ? 3.428 -23.594 8.164 1 95.12 179 VAL B CA 1
ATOM 3219 C C . VAL B 1 179 ? 2.846 -23.297 6.781 1 95.12 179 VAL B C 1
ATOM 3221 O O . VAL B 1 179 ? 3.578 -23.25 5.789 1 95.12 179 VAL B O 1
ATOM 3224 N N . GLU B 1 180 ? 1.554 -23.094 6.73 1 96.12 180 GLU B N 1
ATOM 3225 C CA . GLU B 1 180 ? 0.895 -22.766 5.469 1 96.12 180 GLU B CA 1
ATOM 3226 C C . GLU B 1 180 ? 1.401 -21.438 4.902 1 96.12 180 GLU B C 1
ATOM 3228 O O . GLU B 1 180 ? 1.566 -21.297 3.691 1 96.12 180 GLU B O 1
ATOM 3233 N N . ARG B 1 181 ? 1.638 -20.516 5.762 1 94.25 181 ARG B N 1
ATOM 3234 C CA . ARG B 1 181 ? 2.197 -19.234 5.32 1 94.25 181 ARG B CA 1
ATOM 3235 C C . ARG B 1 181 ? 3.578 -19.422 4.703 1 94.25 181 ARG B C 1
ATOM 3237 O O . ARG B 1 181 ? 3.9 -18.812 3.684 1 94.25 181 ARG B O 1
ATOM 3244 N N . GLN B 1 182 ? 4.34 -20.234 5.316 1 94.56 182 GLN B N 1
ATOM 3245 C CA . GLN B 1 182 ? 5.672 -20.516 4.793 1 94.56 182 GLN B CA 1
ATOM 3246 C C . GLN B 1 182 ? 5.594 -21.188 3.426 1 94.56 182 GLN B C 1
ATOM 3248 O O . GLN B 1 182 ? 6.332 -20.828 2.506 1 94.56 182 GLN B O 1
ATOM 3253 N N . ILE B 1 183 ? 4.773 -22.109 3.389 1 97 183 ILE B N 1
ATOM 3254 C CA . ILE B 1 183 ? 4.598 -22.812 2.127 1 97 183 ILE B CA 1
ATOM 3255 C C . ILE B 1 183 ? 4.141 -21.844 1.045 1 97 183 ILE B C 1
ATOM 3257 O O . ILE B 1 183 ? 4.648 -21.859 -0.078 1 97 183 ILE B O 1
ATOM 3261 N N . LEU B 1 184 ? 3.207 -20.969 1.386 1 95.69 184 LEU B N 1
ATOM 3262 C CA . 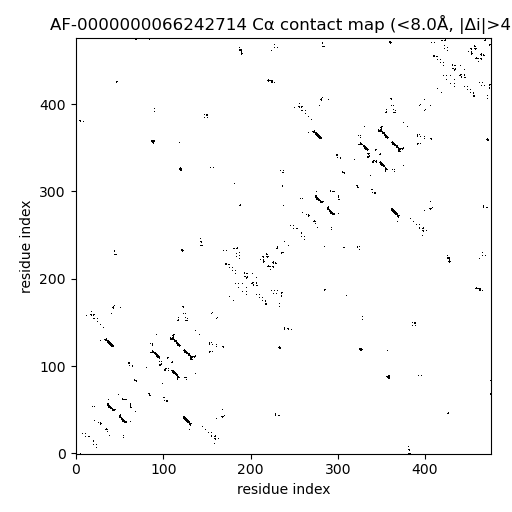LEU B 1 184 ? 2.713 -19.969 0.44 1 95.69 184 LEU B CA 1
ATOM 3263 C C . LEU B 1 184 ? 3.828 -19.016 0.024 1 95.69 184 LEU B C 1
ATOM 3265 O O . LEU B 1 184 ? 3.893 -18.609 -1.135 1 95.69 184 LEU B O 1
ATOM 3269 N N . LEU B 1 185 ? 4.645 -18.703 0.966 1 94.31 185 LEU B N 1
ATOM 3270 C CA . LEU B 1 185 ? 5.773 -17.828 0.674 1 94.31 185 LEU B CA 1
ATOM 3271 C C . LEU B 1 185 ? 6.664 -18.422 -0.405 1 94.31 185 LEU B C 1
ATOM 3273 O O . LEU B 1 185 ? 6.977 -17.766 -1.397 1 94.31 185 LEU B O 1
ATOM 3277 N N . TRP B 1 186 ? 7.02 -19.641 -0.232 1 95.5 186 TRP B N 1
ATOM 3278 C CA . TRP B 1 186 ? 7.918 -20.297 -1.18 1 95.5 186 TRP B CA 1
ATOM 3279 C C . TRP B 1 186 ? 7.211 -20.562 -2.504 1 95.5 186 TRP B C 1
ATOM 3281 O O . TRP B 1 186 ? 7.832 -20.516 -3.568 1 95.5 186 TRP B O 1
ATOM 3291 N N . THR B 1 187 ? 5.93 -20.859 -2.412 1 96.56 187 THR B N 1
ATOM 3292 C CA . THR B 1 187 ? 5.141 -20.984 -3.635 1 96.56 187 THR B CA 1
ATOM 3293 C C . THR B 1 187 ? 5.148 -19.672 -4.414 1 96.56 187 THR B C 1
ATOM 3295 O O . THR B 1 187 ? 5.348 -19.672 -5.633 1 96.56 187 THR B O 1
ATOM 3298 N N . ALA B 1 188 ? 4.988 -18.609 -3.709 1 95.12 188 ALA B N 1
ATOM 3299 C CA . ALA B 1 188 ? 4.988 -17.281 -4.316 1 95.12 188 ALA B CA 1
ATOM 3300 C C . ALA B 1 188 ? 6.336 -16.969 -4.957 1 95.12 188 ALA B C 1
ATOM 3302 O O . ALA B 1 188 ? 6.406 -16.234 -5.949 1 95.12 188 ALA B O 1
ATOM 3303 N N . GLU B 1 189 ? 7.352 -17.594 -4.457 1 94.06 189 GLU B N 1
ATOM 3304 C CA . GLU B 1 189 ? 8.703 -17.406 -4.973 1 94.06 189 GLU B CA 1
ATOM 3305 C C . GLU B 1 189 ? 8.984 -18.328 -6.148 1 94.06 189 GLU B C 1
ATOM 3307 O O . GLU B 1 189 ? 10.109 -18.391 -6.652 1 94.06 189 GLU B O 1
ATOM 3312 N N . GLY B 1 190 ? 8 -19.109 -6.453 1 96 190 GLY B N 1
ATOM 3313 C CA . GLY B 1 190 ? 8.125 -19.953 -7.629 1 96 190 GLY B CA 1
ATOM 3314 C C . GLY B 1 190 ? 8.789 -21.281 -7.336 1 96 190 GLY B C 1
ATOM 3315 O O . GLY B 1 190 ? 9.18 -22 -8.258 1 96 190 GLY B O 1
ATOM 3316 N N . LYS B 1 191 ? 8.922 -21.594 -6.078 1 97.12 191 LYS B N 1
ATOM 3317 C CA . LYS B 1 191 ? 9.531 -22.891 -5.75 1 97.12 191 LYS B CA 1
ATOM 3318 C C . LYS B 1 191 ? 8.547 -24.031 -6 1 97.12 191 LYS B C 1
ATOM 3320 O O . LYS B 1 191 ? 7.359 -23.906 -5.711 1 97.12 191 LYS B O 1
ATOM 3325 N N . THR B 1 192 ? 9.094 -25.141 -6.488 1 96.62 192 THR B N 1
ATOM 3326 C CA . THR B 1 192 ? 8.297 -26.344 -6.672 1 96.62 192 THR B CA 1
ATOM 3327 C C . THR B 1 192 ? 8.062 -27.047 -5.336 1 96.62 192 THR B C 1
ATOM 3329 O O . THR B 1 192 ? 8.719 -26.734 -4.34 1 96.62 192 THR B O 1
ATOM 3332 N N . VAL B 1 193 ? 7.086 -27.953 -5.414 1 97.38 193 VAL B N 1
ATOM 3333 C CA . VAL B 1 193 ? 6.785 -28.719 -4.211 1 97.38 193 VAL B CA 1
ATOM 3334 C C . VAL B 1 193 ? 8.039 -29.469 -3.744 1 97.38 193 VAL B C 1
ATOM 3336 O O . VAL B 1 193 ? 8.312 -29.531 -2.543 1 97.38 193 VAL B O 1
ATOM 3339 N N . SER B 1 194 ? 8.789 -30 -4.676 1 97.81 194 SER B N 1
ATOM 3340 C CA . SER B 1 194 ? 10.023 -30.703 -4.344 1 97.81 194 SER B CA 1
ATOM 3341 C C . SER B 1 194 ? 11.031 -29.766 -3.678 1 97.81 194 SER B C 1
ATOM 3343 O O . SER B 1 194 ? 11.656 -30.141 -2.68 1 97.81 194 SER B O 1
ATOM 3345 N N . GLU B 1 195 ? 11.203 -28.594 -4.152 1 97.94 195 GLU B N 1
ATOM 3346 C CA . GLU B 1 195 ? 12.109 -27.609 -3.57 1 97.94 195 GLU B CA 1
ATOM 3347 C C . GLU B 1 195 ? 11.641 -27.188 -2.18 1 97.94 195 GLU B C 1
ATOM 3349 O O . GLU B 1 195 ? 12.453 -27.078 -1.257 1 97.94 195 GLU B O 1
ATOM 3354 N N . ILE B 1 196 ? 10.375 -26.984 -2.043 1 97.81 196 ILE B N 1
ATOM 3355 C CA . ILE B 1 196 ? 9.812 -26.594 -0.752 1 97.81 196 ILE B CA 1
ATOM 3356 C C . ILE B 1 196 ? 10.047 -27.703 0.265 1 97.81 196 ILE B C 1
ATOM 3358 O O . ILE B 1 196 ? 10.359 -27.438 1.427 1 97.81 196 ILE B O 1
ATOM 3362 N N . SER B 1 197 ? 9.859 -28.906 -0.177 1 98.19 197 SER B N 1
ATOM 3363 C CA . SER B 1 197 ? 10.141 -30.062 0.667 1 98.19 197 SER B CA 1
ATOM 3364 C C . SER B 1 197 ? 11.562 -30.016 1.224 1 98.19 197 SER B C 1
ATOM 3366 O O . SER B 1 197 ? 11.773 -30.219 2.42 1 98.19 197 SER B O 1
ATOM 3368 N N . SER B 1 198 ? 12.516 -29.688 0.438 1 97.88 198 SER B N 1
ATOM 3369 C CA . SER B 1 198 ? 13.914 -29.594 0.854 1 97.88 198 SER B CA 1
ATOM 3370 C C . SER B 1 198 ? 14.125 -28.422 1.808 1 97.88 198 SER B C 1
ATOM 3372 O O . SER B 1 198 ? 14.828 -28.547 2.812 1 97.88 198 SER B O 1
ATOM 3374 N N . ILE B 1 199 ? 13.492 -27.328 1.537 1 96.06 199 ILE B N 1
ATOM 3375 C CA . ILE B 1 199 ? 13.688 -26.094 2.309 1 96.06 199 ILE B CA 1
ATOM 3376 C C . ILE B 1 199 ? 13.109 -26.281 3.709 1 96.06 199 ILE B C 1
ATOM 3378 O O . ILE B 1 199 ? 13.742 -25.906 4.703 1 96.06 199 ILE B O 1
ATOM 3382 N N . LEU B 1 200 ? 11.898 -26.844 3.758 1 96.94 200 LEU B N 1
ATOM 3383 C CA . LEU B 1 200 ? 11.18 -26.906 5.023 1 96.94 200 LEU B CA 1
ATOM 3384 C C . LEU B 1 200 ? 11.398 -28.25 5.707 1 96.94 200 LEU B C 1
ATOM 3386 O O . LEU B 1 200 ? 10.906 -28.484 6.812 1 96.94 200 LEU B O 1
ATOM 3390 N N . GLN B 1 201 ? 12.109 -29.094 5.012 1 97.75 201 GLN B N 1
ATOM 3391 C CA . GLN B 1 201 ? 12.391 -30.422 5.555 1 97.75 201 GLN B CA 1
ATOM 3392 C C . GLN B 1 201 ? 11.094 -31.141 5.91 1 97.75 201 GLN B C 1
ATOM 3394 O O . GLN B 1 201 ? 10.953 -31.656 7.02 1 97.75 201 GLN B O 1
ATOM 3399 N N . MET B 1 202 ? 10.203 -31.125 4.957 1 97.88 202 MET B N 1
ATOM 3400 C CA . MET B 1 202 ? 8.922 -31.828 5.004 1 97.88 202 MET B CA 1
ATOM 3401 C C . MET B 1 202 ? 8.742 -32.719 3.773 1 97.88 202 MET B C 1
ATOM 3403 O O . MET B 1 202 ? 9.352 -32.469 2.734 1 97.88 202 MET B O 1
ATOM 3407 N N . SER B 1 203 ? 7.898 -33.719 3.926 1 98.19 203 SER B N 1
ATOM 3408 C CA . SER B 1 203 ? 7.66 -34.594 2.771 1 98.19 203 SER B CA 1
ATOM 3409 C C . SER B 1 203 ? 6.809 -33.875 1.723 1 98.19 203 SER B C 1
ATOM 3411 O O . SER B 1 203 ? 6.012 -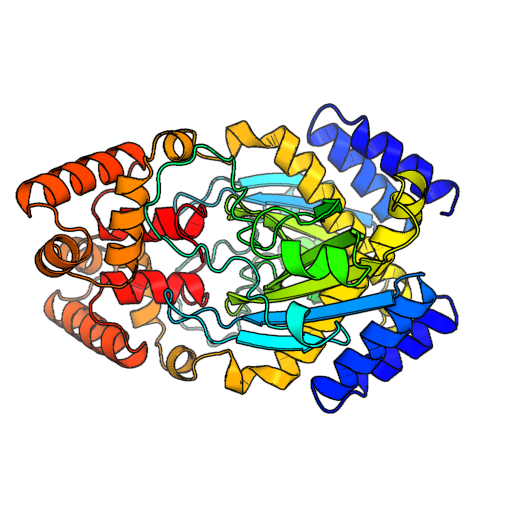33 2.053 1 98.19 203 SER B O 1
ATOM 3413 N N . VAL B 1 204 ? 6.953 -34.375 0.541 1 97.94 204 VAL B N 1
ATOM 3414 C CA . VAL B 1 204 ? 6.16 -33.844 -0.569 1 97.94 204 VAL B CA 1
ATOM 3415 C C . VAL B 1 204 ? 4.672 -34.062 -0.281 1 97.94 204 VAL B C 1
ATOM 3417 O O . VAL B 1 204 ? 3.854 -33.156 -0.547 1 97.94 204 VAL B O 1
ATOM 3420 N N . ARG B 1 205 ? 4.379 -35.156 0.263 1 97.81 205 ARG B N 1
ATOM 3421 C CA . ARG B 1 205 ? 2.992 -35.469 0.594 1 97.81 205 ARG B CA 1
ATOM 3422 C C . ARG B 1 205 ? 2.424 -34.469 1.591 1 97.81 205 ARG B C 1
ATOM 3424 O O . ARG B 1 205 ? 1.305 -33.969 1.422 1 97.81 205 ARG B O 1
ATOM 3431 N N . ASN B 1 206 ? 3.121 -34.125 2.605 1 97.94 206 ASN B N 1
ATOM 3432 C CA . ASN B 1 206 ? 2.701 -33.156 3.623 1 97.94 206 ASN B CA 1
ATOM 3433 C C . ASN B 1 206 ? 2.549 -31.75 3.041 1 97.94 206 ASN B C 1
ATOM 3435 O O . ASN B 1 206 ? 1.607 -31.031 3.385 1 97.94 206 ASN B O 1
ATOM 3439 N N . ILE B 1 207 ? 3.457 -31.406 2.232 1 98.06 207 ILE B N 1
ATOM 3440 C CA . ILE B 1 207 ? 3.379 -30.094 1.599 1 98.06 207 ILE B CA 1
ATOM 3441 C C . ILE B 1 207 ? 2.111 -30 0.752 1 98.06 207 ILE B C 1
ATOM 3443 O O . ILE B 1 207 ? 1.383 -29.016 0.816 1 98.06 207 ILE B O 1
ATOM 3447 N N . ASN B 1 208 ? 1.885 -31.078 -0.027 1 97.75 208 ASN B N 1
ATOM 3448 C CA . ASN B 1 208 ? 0.679 -31.078 -0.848 1 97.75 208 ASN B CA 1
ATOM 3449 C C . ASN B 1 208 ? -0.583 -31 0.007 1 97.75 208 ASN B C 1
ATOM 3451 O O . ASN B 1 208 ? -1.552 -30.344 -0.367 1 97.75 208 ASN B O 1
ATOM 3455 N N . PHE B 1 209 ? -0.523 -31.672 1.064 1 97.94 209 PHE B N 1
ATOM 3456 C CA . PHE B 1 209 ? -1.64 -31.594 1.999 1 97.94 209 PHE B CA 1
ATOM 3457 C C . PHE B 1 209 ? -1.862 -30.156 2.471 1 97.94 209 PHE B C 1
ATOM 3459 O O . PHE B 1 209 ? -2.992 -29.672 2.461 1 97.94 209 PHE B O 1
ATOM 3466 N N . HIS B 1 210 ? -0.832 -29.438 2.879 1 97.56 210 HIS B N 1
ATOM 3467 C CA . HIS B 1 210 ? -0.926 -28.062 3.342 1 97.56 210 HIS B CA 1
ATOM 3468 C C . HIS B 1 210 ? -1.37 -27.141 2.217 1 97.56 210 HIS B C 1
ATOM 3470 O O . HIS B 1 210 ? -2.115 -26.188 2.451 1 97.56 210 HIS B O 1
ATOM 3476 N N . ILE B 1 211 ? -0.898 -27.406 1.069 1 97.38 211 ILE B N 1
ATOM 3477 C CA . ILE B 1 211 ? -1.301 -26.594 -0.073 1 97.38 211 ILE B CA 1
ATOM 3478 C C . ILE B 1 211 ? -2.805 -26.734 -0.298 1 97.38 211 ILE B C 1
ATOM 3480 O O . ILE B 1 211 ? -3.506 -25.734 -0.469 1 97.38 211 ILE B O 1
ATOM 3484 N N . GLN B 1 212 ? -3.305 -27.922 -0.316 1 97.5 212 GLN B N 1
ATOM 3485 C CA . GLN B 1 212 ? -4.738 -28.141 -0.495 1 97.5 212 GLN B CA 1
ATOM 3486 C C . GLN B 1 212 ? -5.539 -27.438 0.599 1 97.5 212 GLN B C 1
ATOM 3488 O O . GLN B 1 212 ? -6.562 -26.812 0.319 1 97.5 212 GLN B O 1
ATOM 3493 N N . ASN B 1 213 ? -5.059 -27.547 1.772 1 96.5 213 ASN B N 1
ATOM 3494 C CA . ASN B 1 213 ? -5.734 -26.922 2.902 1 96.5 213 ASN B CA 1
ATOM 3495 C C . ASN B 1 213 ? -5.797 -25.406 2.746 1 96.5 213 ASN B C 1
ATOM 3497 O O . ASN B 1 213 ? -6.855 -24.797 2.93 1 96.5 213 ASN B O 1
ATOM 3501 N N . VAL B 1 214 ? -4.691 -24.828 2.42 1 95.75 214 VAL B N 1
ATOM 3502 C CA . VAL B 1 214 ? -4.625 -23.375 2.377 1 95.75 214 VAL B CA 1
ATOM 3503 C C . VAL B 1 214 ? -5.41 -22.859 1.173 1 95.75 214 VAL B C 1
ATOM 3505 O O . VAL B 1 214 ? -6.02 -21.797 1.235 1 95.75 214 VAL B O 1
ATOM 3508 N N . VAL B 1 215 ? -5.398 -23.594 0.089 1 96.38 215 VAL B N 1
ATOM 3509 C CA . VAL B 1 215 ? -6.23 -23.25 -1.057 1 96.38 215 VAL B CA 1
ATOM 3510 C C . VAL B 1 215 ? -7.695 -23.188 -0.631 1 96.38 215 VAL B C 1
ATOM 3512 O O . VAL B 1 215 ? -8.398 -22.219 -0.949 1 96.38 215 VAL B O 1
ATOM 3515 N N . GLY B 1 216 ? -8.125 -24.125 0.106 1 94.5 216 GLY B N 1
ATOM 3516 C CA . GLY B 1 216 ? -9.484 -24.156 0.62 1 94.5 216 GLY B CA 1
ATOM 3517 C C . GLY B 1 216 ? -9.773 -23.031 1.6 1 94.5 216 GLY B C 1
ATOM 3518 O O . GLY B 1 216 ? -10.805 -22.359 1.492 1 94.5 216 GLY B O 1
ATOM 3519 N N . LYS B 1 217 ? -8.891 -22.766 2.506 1 93.69 217 LYS B N 1
ATOM 3520 C CA . LYS B 1 217 ? -9.062 -21.734 3.525 1 93.69 217 LYS B CA 1
ATOM 3521 C C . LYS B 1 217 ? -9.203 -20.344 2.893 1 93.69 217 LYS B C 1
ATOM 3523 O O . LYS B 1 217 ? -9.969 -19.516 3.371 1 93.69 217 LYS B O 1
ATOM 3528 N N . LEU B 1 218 ? -8.508 -20.156 1.809 1 92.56 218 LEU B N 1
ATOM 3529 C CA . LEU B 1 218 ? -8.484 -18.844 1.176 1 92.56 218 LEU B CA 1
ATOM 3530 C C . LEU B 1 218 ? -9.523 -18.75 0.067 1 92.56 218 LEU B C 1
ATOM 3532 O O . LEU B 1 218 ? -9.594 -17.75 -0.642 1 92.56 218 LEU B O 1
ATOM 3536 N N . GLY B 1 219 ? -10.32 -19.781 -0.15 1 91.38 219 GLY B N 1
ATOM 3537 C CA . GLY B 1 219 ? -11.289 -19.797 -1.234 1 91.38 219 GLY B CA 1
ATOM 3538 C C . GLY B 1 219 ? -10.656 -19.641 -2.604 1 91.38 219 GLY B C 1
ATOM 3539 O O . GLY B 1 219 ? -11.18 -18.938 -3.469 1 91.38 219 GLY B O 1
ATOM 3540 N N . ALA B 1 220 ? -9.508 -20.156 -2.748 1 94.44 220 ALA B N 1
ATOM 3541 C CA . ALA B 1 220 ? -8.789 -20.125 -4.02 1 94.44 220 ALA B CA 1
ATOM 3542 C C . ALA B 1 220 ? -9.109 -21.359 -4.863 1 94.44 220 ALA B C 1
ATOM 3544 O O . ALA B 1 220 ? -9.633 -22.344 -4.355 1 94.44 220 ALA B O 1
ATOM 3545 N N . THR B 1 221 ? -8.773 -21.25 -6.18 1 95.94 221 THR B N 1
ATOM 3546 C CA . THR B 1 221 ? -9.047 -22.359 -7.086 1 95.94 221 THR B CA 1
ATOM 3547 C C . THR B 1 221 ? -7.82 -23.25 -7.246 1 95.94 221 THR B C 1
ATOM 3549 O O . THR B 1 221 ? -7.934 -24.406 -7.656 1 95.94 221 THR B O 1
ATOM 3552 N N . ASN B 1 222 ? -6.676 -22.75 -7.016 1 96.81 222 ASN B N 1
ATOM 3553 C CA . ASN B 1 222 ? -5.414 -23.484 -7.09 1 96.81 222 ASN B CA 1
ATOM 3554 C C . ASN B 1 222 ? -4.309 -22.766 -6.32 1 96.81 222 ASN B C 1
ATOM 3556 O O . ASN B 1 222 ? -4.547 -21.734 -5.699 1 96.81 222 ASN B O 1
ATOM 3560 N N . LYS B 1 223 ? -3.094 -23.312 -6.355 1 96.56 223 LYS B N 1
ATOM 3561 C CA . LYS B 1 223 ? -2.012 -22.797 -5.527 1 96.56 223 LYS B CA 1
ATOM 3562 C C . LYS B 1 223 ? -1.564 -21.422 -6.02 1 96.56 223 LYS B C 1
ATOM 3564 O O . LYS B 1 223 ? -1.141 -20.578 -5.227 1 96.56 223 LYS B O 1
ATOM 3569 N N . THR B 1 224 ? -1.647 -21.172 -7.312 1 96.31 224 THR B N 1
ATOM 3570 C CA . THR B 1 224 ? -1.309 -19.859 -7.852 1 96.31 224 THR B CA 1
ATOM 3571 C C . THR B 1 224 ? -2.25 -18.797 -7.301 1 96.31 224 THR B C 1
ATOM 3573 O O . THR B 1 224 ? -1.798 -17.766 -6.797 1 96.31 224 THR B O 1
ATOM 3576 N N . HIS B 1 225 ? -3.471 -19.094 -7.414 1 96 225 HIS B N 1
ATOM 3577 C CA . HIS B 1 225 ? -4.496 -18.203 -6.875 1 96 225 HIS B CA 1
ATOM 3578 C C . HIS B 1 225 ? -4.293 -17.969 -5.383 1 96 225 HIS B C 1
ATOM 3580 O O . HIS B 1 225 ? -4.371 -16.828 -4.91 1 96 225 HIS B O 1
ATOM 3586 N N . ALA B 1 226 ? -4 -18.953 -4.676 1 95.62 226 ALA B N 1
ATOM 3587 C CA . ALA B 1 226 ? -3.781 -18.859 -3.236 1 95.62 226 ALA B CA 1
ATOM 3588 C C . ALA B 1 226 ? -2.57 -17.984 -2.922 1 95.62 226 ALA B C 1
ATOM 3590 O O . ALA B 1 226 ? -2.611 -17.172 -2.002 1 95.62 226 ALA B O 1
ATOM 3591 N N . ALA B 1 227 ? -1.498 -18.188 -3.658 1 95.25 227 ALA B N 1
ATOM 3592 C CA . ALA B 1 227 ? -0.291 -17.391 -3.443 1 95.25 227 ALA B CA 1
ATOM 3593 C C . ALA B 1 227 ? -0.555 -15.914 -3.699 1 95.25 227 ALA B C 1
ATOM 3595 O O . ALA B 1 227 ? -0.091 -15.055 -2.945 1 95.25 227 ALA B O 1
ATOM 3596 N N . VAL B 1 228 ? -1.282 -15.617 -4.711 1 93.62 228 VAL B N 1
ATOM 3597 C CA . VAL B 1 228 ? -1.605 -14.234 -5.043 1 93.62 228 VAL B CA 1
ATOM 3598 C C . VAL B 1 228 ? -2.479 -13.633 -3.945 1 93.62 228 VAL B C 1
ATOM 3600 O O . VAL B 1 228 ? -2.201 -12.539 -3.453 1 93.62 228 VAL B O 1
ATOM 3603 N N . LYS B 1 229 ? -3.498 -14.383 -3.551 1 91.56 229 LYS B N 1
ATOM 3604 C CA . LYS B 1 229 ? -4.363 -13.906 -2.475 1 91.56 229 LYS B CA 1
ATOM 3605 C C . LYS B 1 229 ? -3.566 -13.672 -1.195 1 91.56 229 LYS B C 1
ATOM 3607 O O . LYS B 1 229 ? -3.771 -12.664 -0.51 1 91.56 229 LYS B O 1
ATOM 3612 N N . ALA B 1 230 ? -2.707 -14.578 -0.895 1 91.88 230 ALA B N 1
ATOM 3613 C CA . ALA B 1 230 ? -1.882 -14.445 0.305 1 91.88 230 ALA B CA 1
ATOM 3614 C C . ALA B 1 230 ? -1.04 -13.172 0.258 1 91.88 230 ALA B C 1
ATOM 3616 O O . ALA B 1 230 ? -0.87 -12.5 1.274 1 91.88 230 ALA B O 1
ATOM 3617 N N . THR B 1 231 ? -0.563 -12.906 -0.876 1 89.38 231 THR B N 1
ATOM 3618 C CA . THR B 1 231 ? 0.236 -11.703 -1.086 1 89.38 231 THR B CA 1
ATOM 3619 C C . THR B 1 231 ? -0.611 -10.453 -0.892 1 89.38 231 THR B C 1
ATOM 3621 O O . THR B 1 231 ? -0.181 -9.5 -0.235 1 89.38 231 THR B O 1
ATOM 3624 N N . LEU B 1 232 ? -1.771 -10.469 -1.345 1 87.94 232 LEU B N 1
ATOM 3625 C CA . LEU B 1 232 ? -2.65 -9.305 -1.318 1 87.94 232 LEU B CA 1
ATOM 3626 C C . LEU B 1 232 ? -3.158 -9.039 0.095 1 87.94 232 LEU B C 1
ATOM 3628 O O . LEU B 1 232 ? -3.383 -7.887 0.472 1 87.94 232 LEU B O 1
ATOM 3632 N N . VAL B 1 233 ? -3.238 -10.07 0.896 1 87.19 233 VAL B N 1
ATOM 3633 C CA . VAL B 1 233 ? -3.838 -9.891 2.213 1 87.19 233 VAL B CA 1
ATOM 3634 C C . VAL B 1 233 ? -2.746 -9.867 3.279 1 87.19 233 VAL B C 1
ATOM 3636 O O . VAL B 1 233 ? -3.031 -9.977 4.473 1 87.19 233 VAL B O 1
ATOM 3639 N N . GLY B 1 234 ? -1.529 -9.867 2.881 1 83.5 234 GLY B N 1
ATOM 3640 C CA . GLY B 1 234 ? -0.423 -9.672 3.807 1 83.5 234 GLY B CA 1
ATOM 3641 C C . GLY B 1 234 ? -0.051 -10.938 4.559 1 83.5 234 GLY B C 1
ATOM 3642 O O . GLY B 1 234 ? 0.531 -10.867 5.645 1 83.5 234 GLY B O 1
ATOM 3643 N N . LEU B 1 235 ? -0.454 -12.062 4.105 1 86.75 235 LEU B N 1
ATOM 3644 C CA . LEU B 1 235 ? -0.092 -13.32 4.75 1 86.75 235 LEU B CA 1
ATOM 3645 C C . LEU B 1 235 ? 1.379 -13.648 4.516 1 86.75 235 LEU B C 1
ATOM 3647 O O . LEU B 1 235 ? 1.965 -14.445 5.25 1 86.75 235 LEU B O 1
ATOM 3651 N N . ILE B 1 236 ? 1.858 -13.195 3.436 1 83.5 236 ILE B N 1
ATOM 3652 C CA . ILE B 1 236 ? 3.287 -13.344 3.176 1 83.5 236 ILE B CA 1
ATOM 3653 C C . ILE B 1 236 ? 3.959 -11.977 3.203 1 83.5 236 ILE B C 1
ATOM 3655 O O . ILE B 1 236 ? 3.342 -10.969 2.857 1 83.5 236 ILE B O 1
ATOM 3659 N N . PRO B 1 237 ? 5.082 -11.961 3.91 1 70.44 237 PRO B N 1
ATOM 3660 C CA . PRO B 1 237 ? 5.746 -10.664 4.043 1 70.44 237 PRO B CA 1
ATOM 3661 C C . PRO B 1 237 ? 6.105 -10.047 2.693 1 70.44 237 PRO B C 1
ATOM 3663 O O . PRO B 1 237 ? 6.754 -10.695 1.868 1 70.44 237 PRO B O 1
ATOM 3666 N N . VAL B 1 238 ? 5.301 -9.047 2.316 1 62.69 238 VAL B N 1
ATOM 3667 C CA . VAL B 1 238 ? 5.629 -8.359 1.069 1 62.69 238 VAL B CA 1
ATOM 3668 C C . VAL B 1 238 ? 5.805 -6.867 1.33 1 62.69 238 VAL B C 1
ATOM 3670 O O . VAL B 1 238 ? 5.199 -6.316 2.254 1 62.69 238 VAL B O 1
#

Nearest PDB structures (foldseek):
  6cbq-assembly1_A  TM=8.212E-01  e=2.474E-18  Pseudomonas aeruginosa
  7r3g-assembly1_B  TM=8.161E-01  e=8.556E-18  Pseudomonas aeruginosa PAO1
  4y13-assembly1_A  TM=7.146E-01  e=2.883E-14  Escherichia coli O157:H7
  5l10-assembly1_B  TM=7.963E-01  e=1.162E-09  Burkholderia cenocepacia J2315
  2avx-assembly1_A  TM=7.174E-01  e=3.663E-07  Escherichia coli

Radius of gyration: 22.58 Å; Cα contacts (8 Å, |Δi|>4): 835; chains: 2; bounding box: 52×66×56 Å

Organism: Burkholderia thailandensis (strain ATCC 700388 / DSM 13276 / CCUG 48851 / CIP 106301 / E264) (NCBI:txid271848)

Foldseek 3Di:
DPPVVVVLLVQCVVDQALQSNVVSLCVVLVVLPFDKKKKKKWFLDDVQPTDIDMDIPQDPLQRPLPQPPVPPDDDDDPPPPVSCPVPQDDWDWDAQPCPPSRVVCLVVQWGIKIKGWDADLQQMIMMMMTTGRDDHCDPVSCVVCVVVVVVSRVSSCVRNCVSCVPVRHPPLLVVQDPVLLLLLQVVLVVDDLVRSCVVVVHDSVVSVVSQVVQCVSQVHPHSVSSSVSCVSRNSHPD/DPPVVVVLLVQCVVDQALQSNVVSLCVVLVVLPFDKKKKKKWFLDDVPPTDIDMDIPQDVLQRPLPQPPVPPDDDDDPPCPVSCPVPQDDWDWDAQVCPPSRVVCLVVQWGIKIKGWDADLQQMIMMMMTTGRDDYCDPVSCVVCVVVVVVSRVSSCVRNCVSCVPVRHPPLLVVQDPVLLLLLQVVLVVDDLVRSCVVVVHDSVVSVVSQVVQCVSQVHPHSVSSSVSCVSRNSHPD

Solvent-accessible surface area (backbone atoms only — not comparable to full-atom values): 25263 Å² total; per-residue (Å²): 102,58,73,67,54,53,53,50,52,52,51,46,70,66,38,87,43,53,67,52,35,46,50,53,52,43,54,52,40,43,74,74,69,31,78,29,37,36,41,37,41,33,23,40,58,52,70,70,83,42,54,70,46,78,50,60,69,41,65,75,82,49,55,67,48,64,64,55,63,76,69,77,76,76,81,74,77,78,67,81,65,71,66,51,56,73,37,36,20,64,78,38,77,41,59,53,49,60,75,67,76,42,36,68,29,42,78,71,43,40,34,24,35,39,34,36,26,46,45,39,54,55,30,34,34,29,33,33,34,40,24,24,49,83,59,78,80,45,68,72,58,43,70,43,47,41,37,57,51,50,28,48,39,51,52,48,37,55,50,36,46,59,71,40,36,82,80,41,48,64,72,37,63,78,69,58,46,71,68,43,33,50,51,36,42,42,38,36,64,34,46,47,64,68,53,46,17,65,73,69,70,44,54,55,68,58,52,52,51,42,49,55,51,46,15,57,50,64,72,33,78,34,68,44,14,28,27,35,51,32,52,42,42,46,61,25,85,110,103,58,73,66,55,53,54,51,52,51,53,46,71,65,39,87,42,51,66,52,36,46,50,52,52,44,53,50,41,41,76,73,68,29,78,30,37,37,40,38,40,32,22,40,59,51,70,71,84,44,52,70,48,77,50,62,70,42,66,76,79,47,57,67,45,64,65,53,63,72,70,77,77,74,81,75,78,79,67,79,66,71,64,50,56,71,33,37,22,63,78,39,75,40,66,48,47,53,78,70,73,34,38,68,28,44,78,70,43,40,34,24,34,39,33,38,28,44,46,40,57,56,30,35,34,28,35,33,35,40,25,23,49,84,58,79,80,45,67,73,56,43,69,42,46,43,40,59,50,49,28,48,40,51,52,47,36,56,50,36,48,61,71,39,36,82,80,40,45,65,72,38,62,77,68,59,47,72,68,45,33,50,52,36,42,41,40,36,67,34,45,49,65,68,55,46,19,64,75,70,69,44,53,56,66,56,51,51,52,43,50,54,49,48,15,57,50,64,72,34,80,33,68,45,14,28,26,34,50,31,50,43,43,45,61,26,86,111

Sequence (476 aa):
MSAGREQFVRRMRASRSAGDAFDVVLQRGTELGFQFCAYRLTAPIPITRRRTFVWSNYPNACAASPVLDADRSGRGADTDAQACGVTADATQVFESMADGLWAETSDQGVRYGWALSVRDRWGAVGTLKFARGTREIVQEELDDIEPEMIWLAHLAHDTIGSLMRDETIPGEIARVSLVERQILLWTAEGKTVSEISSILQMSVRNINFHIQNVVGKLGATNKTHAAVKATLVGLIPVMSAGREQFVRRMRASRSAGDAFDVVLQRGTELGFQFCAYRLTAPIPITRRRTFVWSNYPNACAASPVLDADRSGRGADTDAQACGVTADATQVFESMADGLWAETSDQGVRYGWALSVRDRWGAVGTLKFARGTREIVQEELDDIEPEMIWLAHLAHDTIGSLMRDETIPGEIARVSLVERQILLWTAEGKTVSEISSILQMSVRNINFHIQNVVGKLGATNKTHAAVKATLVGLIPV